Protein 1B48 (pdb70)

Structure (mmCIF, N/CA/C/O backbone):
data_1B48
#
_entry.id   1B48
#
_cell.length_a   114.450
_cell.length_b   96.140
_cell.length_c   50.840
_cell.angle_alpha   90.00
_cell.angle_beta   90.00
_cell.angle_gamma   90.00
#
_symmetry.space_group_name_H-M   'P 21 21 2'
#
loop_
_entity.id
_entity.type
_entity.pdbx_description
1 polymer 'PROTEIN (GLUTATHIONE S-TRANSFERASE)'
2 non-polymer 4-S-GLUTATHIONYL-5-PENTYL-TETRAHYDRO-FURAN-2-OL
3 non-polymer GLUTATHIONE
4 water water
#
loop_
_atom_site.group_PDB
_atom_site.id
_atom_site.type_symbol
_atom_site.label_atom_id
_atom_site.label_alt_id
_atom_site.label_comp_id
_atom_site.label_asym_id
_atom_site.label_entity_id
_atom_site.label_seq_id
_atom_site.pdbx_PDB_ins_code
_atom_site.Cartn_x
_atom_site.Cartn_y
_atom_site.Cartn_z
_atom_site.occupancy
_atom_site.B_iso_or_equiv
_atom_site.auth_seq_id
_atom_site.auth_comp_id
_atom_site.auth_asym_id
_atom_site.auth_atom_id
_atom_site.pdbx_PDB_model_num
ATOM 1 N N . ALA A 1 1 ? 19.265 -2.231 20.949 1.00 62.96 2 ALA A N 1
ATOM 2 C CA . ALA A 1 1 ? 19.813 -1.463 19.788 1.00 63.50 2 ALA A CA 1
ATOM 3 C C . ALA A 1 1 ? 20.323 -0.085 20.219 1.00 62.62 2 ALA A C 1
ATOM 4 O O . ALA A 1 1 ? 20.465 0.184 21.415 1.00 62.27 2 ALA A O 1
ATOM 6 N N . ALA A 1 2 ? 20.593 0.774 19.234 1.00 62.10 3 ALA A N 1
ATOM 7 C CA . ALA A 1 2 ? 21.093 2.136 19.455 1.00 60.69 3 ALA A CA 1
ATOM 8 C C . ALA A 1 2 ? 20.422 2.842 20.637 1.00 58.27 3 ALA A C 1
ATOM 9 O O . ALA A 1 2 ? 19.396 3.505 20.485 1.00 59.08 3 ALA A O 1
ATOM 11 N N . LYS A 1 3 ? 21.037 2.724 21.809 1.00 56.16 4 LYS A N 1
ATOM 12 C CA . LYS A 1 3 ? 20.506 3.313 23.034 1.00 55.70 4 LYS A CA 1
ATOM 13 C C . LYS A 1 3 ? 21.463 4.346 23.671 1.00 53.95 4 LYS A C 1
ATOM 14 O O . LYS A 1 3 ? 22.094 4.059 24.693 1.00 59.06 4 LYS A O 1
ATOM 20 N N . PRO A 1 4 ? 21.634 5.532 23.046 1.00 47.12 5 PRO A N 1
ATOM 21 C CA . PRO A 1 4 ? 22.528 6.543 23.620 1.00 42.54 5 PRO A CA 1
ATOM 22 C C . PRO A 1 4 ? 22.083 7.015 25.009 1.00 41.83 5 PRO A C 1
ATOM 23 O O . PRO A 1 4 ? 21.532 8.100 25.158 1.00 43.63 5 PRO A O 1
ATOM 27 N N . LYS A 1 5 ? 22.357 6.202 26.024 1.00 42.15 6 LYS A N 1
ATOM 28 C CA . LYS A 1 5 ? 21.986 6.502 27.405 1.00 44.53 6 LYS A CA 1
ATOM 29 C C . LYS A 1 5 ? 23.056 7.387 28.046 1.00 49.15 6 LYS A C 1
ATOM 30 O O . LYS A 1 5 ? 23.894 6.923 28.823 1.00 52.63 6 LYS A O 1
ATOM 36 N N . LEU A 1 6 ? 23.043 8.661 27.676 1.00 47.78 7 LEU A N 1
ATOM 37 C CA . LEU A 1 6 ? 23.997 9.628 28.193 1.00 43.47 7 LEU A CA 1
ATOM 38 C C . LEU A 1 6 ? 23.666 10.087 29.609 1.00 43.78 7 LEU A C 1
ATOM 39 O O . LEU A 1 6 ? 22.611 10.656 29.849 1.00 42.19 7 LEU A O 1
ATOM 44 N N . TYR A 1 7 ? 24.581 9.843 30.541 1.00 46.42 8 TYR A N 1
ATOM 45 C CA . TYR A 1 7 ? 24.380 10.214 31.944 1.00 50.10 8 TYR A CA 1
ATOM 46 C C . TYR A 1 7 ? 24.841 11.646 32.231 1.00 52.56 8 TYR A C 1
ATOM 47 O O . TYR A 1 7 ? 25.939 12.034 31.834 1.00 53.34 8 TYR A O 1
ATOM 56 N N . TYR A 1 8 ? 24.024 12.411 32.958 1.00 55.45 9 TYR A N 1
ATOM 57 C CA . TYR A 1 8 ? 24.359 13.798 33.325 1.00 57.26 9 TYR A CA 1
ATOM 58 C C . TYR A 1 8 ? 23.328 14.331 34.323 1.00 57.68 9 TYR A C 1
ATOM 59 O O . TYR A 1 8 ? 22.578 13.555 34.905 1.00 58.31 9 TYR A O 1
ATOM 68 N N . PHE A 1 9 ? 23.313 15.645 34.539 1.00 58.87 10 PHE A N 1
ATOM 69 C CA . PHE A 1 9 ? 22.369 16.285 35.457 1.00 61.07 10 PHE A CA 1
ATOM 70 C C . PHE A 1 9 ? 21.010 16.575 34.809 1.00 61.90 10 PHE A C 1
ATOM 71 O O . PHE A 1 9 ? 20.878 16.599 33.575 1.00 62.00 10 PHE A O 1
ATOM 79 N N . ASN A 1 10 ? 20.019 16.865 35.651 1.00 60.69 11 ASN A N 1
ATOM 80 C CA . ASN A 1 10 ? 18.676 17.165 35.175 1.00 59.67 11 ASN A CA 1
ATOM 81 C C . ASN A 1 10 ? 18.602 18.525 34.469 1.00 60.24 11 ASN A C 1
ATOM 82 O O . ASN A 1 10 ? 17.545 18.900 33.955 1.00 61.01 11 ASN A O 1
ATOM 87 N N . GLY A 1 11 ? 19.722 19.252 34.446 1.00 59.81 12 GLY A N 1
ATOM 88 C CA . GLY A 1 11 ? 19.771 20.558 33.799 1.00 57.06 12 GLY A CA 1
ATOM 89 C C . GLY A 1 11 ? 20.466 20.563 32.445 1.00 55.57 12 GLY A C 1
ATOM 90 O O . GLY A 1 11 ? 20.819 19.503 31.916 1.00 54.14 12 GLY A O 1
ATOM 91 N N . ARG A 1 12 ? 20.664 21.758 31.886 1.00 55.36 13 ARG A N 1
ATOM 92 C CA . ARG A 1 12 ? 21.315 21.919 30.582 1.00 55.06 13 ARG A CA 1
ATOM 93 C C . ARG A 1 12 ? 22.794 21.533 30.623 1.00 55.97 13 ARG A C 1
ATOM 94 O O . ARG A 1 12 ? 23.211 20.537 30.010 1.00 55.82 13 ARG A O 1
ATOM 102 N N . GLY A 1 13 ? 23.580 22.364 31.309 1.00 54.61 14 GLY A N 1
ATOM 103 C CA . GLY A 1 13 ? 25.007 22.139 31.453 1.00 51.03 14 GLY A CA 1
ATOM 104 C C . GLY A 1 13 ? 25.825 21.927 30.190 1.00 49.49 14 GLY A C 1
ATOM 105 O O . GLY A 1 13 ? 25.677 22.642 29.193 1.00 45.70 14 GLY A O 1
ATOM 106 N N . ARG A 1 14 ? 26.683 20.910 30.251 1.00 47.22 15 ARG A N 1
ATOM 107 C CA . ARG A 1 14 ? 27.586 20.545 29.169 1.00 42.32 15 ARG A CA 1
ATOM 108 C C . ARG A 1 14 ? 26.976 19.628 28.127 1.00 38.34 15 ARG A C 1
ATOM 109 O O . ARG A 1 14 ? 27.367 19.663 26.956 1.00 34.85 15 ARG A O 1
ATOM 117 N N . MET A 1 15 ? 26.005 18.825 28.556 1.00 36.04 16 MET A N 1
ATOM 118 C CA . MET A 1 15 ? 25.332 17.874 27.675 1.00 31.46 16 MET A CA 1
ATOM 119 C C . MET A 1 15 ? 24.408 18.521 26.660 1.00 29.61 16 MET A C 1
ATOM 120 O O . MET A 1 15 ? 24.229 18.010 25.552 1.00 21.38 16 MET A O 1
ATOM 125 N N . GLU A 1 16 ? 23.796 19.625 27.077 1.00 26.84 17 GLU A N 1
ATOM 126 C CA . GLU A 1 16 ? 22.857 20.360 26.253 1.00 25.85 17 GLU A CA 1
ATOM 127 C C . GLU A 1 16 ? 23.250 20.488 24.783 1.00 25.29 17 GLU A C 1
ATOM 128 O O . GLU A 1 16 ? 22.393 20.383 23.903 1.00 27.05 17 GLU A O 1
ATOM 134 N N . SER A 1 17 ? 24.538 20.670 24.510 1.00 21.17 18 SER A N 1
ATOM 135 C CA . SER A 1 17 ? 24.986 20.826 23.130 1.00 20.01 18 SER A CA 1
ATOM 136 C C . SER A 1 17 ? 25.005 19.492 22.432 1.00 19.36 18 SER A C 1
ATOM 137 O O . SER A 1 17 ? 24.851 19.405 21.210 1.00 11.70 18 SER A O 1
ATOM 140 N N . ILE A 1 18 ? 25.235 18.461 23.233 1.00 22.95 19 ILE A N 1
ATOM 141 C CA . ILE A 1 18 ? 25.260 17.082 22.772 1.00 30.72 19 ILE A CA 1
ATOM 142 C C . ILE A 1 18 ? 23.837 16.693 22.353 1.00 31.97 19 ILE A C 1
ATOM 143 O O . ILE A 1 18 ? 23.611 16.199 21.231 1.00 28.96 19 ILE A O 1
ATOM 148 N N . ARG A 1 19 ? 22.882 16.961 23.246 1.00 26.62 20 ARG A N 1
ATOM 149 C CA . ARG A 1 19 ? 21.482 16.669 22.983 1.00 19.23 20 ARG A CA 1
ATOM 150 C C . ARG A 1 19 ? 21.057 17.289 21.666 1.00 18.29 20 ARG A C 1
ATOM 151 O O . ARG A 1 19 ? 20.522 16.607 20.794 1.00 17.09 20 ARG A O 1
ATOM 159 N N . TRP A 1 20 ? 21.373 18.562 21.485 1.00 16.24 21 TRP A N 1
ATOM 160 C CA . TRP A 1 20 ? 21.033 19.238 20.245 1.00 23.88 21 TRP A CA 1
ATOM 161 C C . TRP A 1 20 ? 21.603 18.520 19.029 1.00 26.94 21 TRP A C 1
ATOM 162 O O . TRP A 1 20 ? 20.955 18.422 17.989 1.00 25.29 21 TRP A O 1
ATOM 173 N N . LEU A 1 21 ? 22.816 17.997 19.176 1.00 33.13 22 LEU A N 1
ATOM 174 C CA . LEU A 1 21 ? 23.477 17.318 18.073 1.00 35.27 22 LEU A CA 1
ATOM 175 C C . LEU A 1 21 ? 22.755 16.046 17.686 1.00 36.97 22 LEU A C 1
ATOM 176 O O . LEU A 1 21 ? 22.523 15.793 16.501 1.00 37.70 22 LEU A O 1
ATOM 181 N N . LEU A 1 22 ? 22.395 15.255 18.691 1.00 39.04 23 LEU A N 1
ATOM 182 C CA . LEU A 1 22 ? 21.674 14.007 18.461 1.00 42.70 23 LEU A CA 1
ATOM 183 C C . LEU A 1 22 ? 20.291 14.328 17.883 1.00 47.01 23 LEU A C 1
ATOM 184 O O . LEU A 1 22 ? 19.803 13.641 16.975 1.00 48.87 23 LEU A O 1
ATOM 189 N N . ALA A 1 23 ? 19.697 15.408 18.386 1.00 46.62 24 ALA A N 1
ATOM 190 C CA . ALA A 1 23 ? 18.388 15.849 17.942 1.00 47.68 24 ALA A CA 1
ATOM 191 C C . ALA A 1 23 ? 18.376 16.023 16.435 1.00 47.93 24 ALA A C 1
ATOM 192 O O . ALA A 1 23 ? 17.887 15.159 15.716 1.00 49.43 24 ALA A O 1
ATOM 194 N N . ALA A 1 24 ? 18.966 17.112 15.961 1.00 46.99 25 ALA A N 1
ATOM 195 C CA . ALA A 1 24 ? 19.018 17.405 14.534 1.00 50.29 25 ALA A CA 1
ATOM 196 C C . ALA A 1 24 ? 19.379 16.194 13.689 1.00 52.26 25 ALA A C 1
ATOM 197 O O . ALA A 1 24 ? 18.798 15.972 12.626 1.00 53.45 25 ALA A O 1
ATOM 199 N N . ALA A 1 25 ? 20.328 15.404 14.182 1.00 54.03 26 ALA A N 1
ATOM 200 C CA . ALA A 1 25 ? 20.792 14.209 13.480 1.00 55.39 26 ALA A CA 1
ATOM 201 C C . ALA A 1 25 ? 19.646 13.268 13.133 1.00 53.45 26 ALA A C 1
ATOM 202 O O . ALA A 1 25 ? 19.664 12.604 12.091 1.00 49.83 26 ALA A O 1
ATOM 204 N N . GLY A 1 26 ? 18.647 13.245 14.012 1.00 51.70 27 GLY A N 1
ATOM 205 C CA . GLY A 1 26 ? 17.491 12.393 13.825 1.00 48.34 27 GLY A CA 1
ATOM 206 C C . GLY A 1 26 ? 17.684 11.129 14.631 1.00 45.37 27 GLY A C 1
ATOM 207 O O . GLY A 1 26 ? 17.251 10.052 14.218 1.00 45.56 27 GLY A O 1
ATOM 208 N N . VAL A 1 27 ? 18.341 11.263 15.781 1.00 41.93 28 VAL A N 1
ATOM 209 C CA . VAL A 1 27 ? 18.612 10.122 16.648 1.00 41.52 28 VAL A CA 1
ATOM 210 C C . VAL A 1 27 ? 17.976 10.251 18.023 1.00 41.48 28 VAL A C 1
ATOM 211 O O . VAL A 1 27 ? 18.314 11.155 18.795 1.00 40.76 28 VAL A O 1
ATOM 215 N N . GLU A 1 28 ? 17.065 9.327 18.318 1.00 40.51 29 GLU A N 1
ATOM 216 C CA . GLU A 1 28 ? 16.371 9.300 19.604 1.00 42.83 29 GLU A CA 1
ATOM 217 C C . GLU A 1 28 ? 17.350 8.743 20.630 1.00 34.96 29 GLU A C 1
ATOM 218 O O . GLU A 1 28 ? 18.291 8.048 20.267 1.00 33.87 29 GLU A O 1
ATOM 224 N N . PHE A 1 29 ? 17.118 9.029 21.905 1.00 30.24 30 PHE A N 1
ATOM 225 C CA . PHE A 1 29 ? 18.021 8.575 22.952 1.00 29.97 30 PHE A CA 1
ATOM 226 C C . PHE A 1 29 ? 17.410 8.653 24.341 1.00 34.24 30 PHE A C 1
ATOM 227 O O . PHE A 1 29 ? 16.519 9.463 24.586 1.00 37.90 30 PHE A O 1
ATOM 235 N N . GLU A 1 30 ? 17.912 7.823 25.253 1.00 37.66 31 GLU A N 1
ATOM 236 C CA . GLU A 1 30 ? 17.440 7.814 26.639 1.00 39.63 31 GLU A CA 1
ATOM 237 C C . GLU A 1 30 ? 18.420 8.720 27.379 1.00 37.01 31 GLU A C 1
ATOM 238 O O . GLU A 1 30 ? 19.162 9.459 26.729 1.00 37.16 31 GLU A O 1
ATOM 244 N N . GLU A 1 31 ? 18.431 8.677 28.713 1.00 33.14 32 GLU A N 1
ATOM 245 C CA . GLU A 1 31 ? 19.348 9.509 29.487 1.00 33.98 32 GLU A CA 1
ATOM 246 C C . GLU A 1 31 ? 19.177 9.416 30.996 1.00 36.53 32 GLU A C 1
ATOM 247 O O . GLU A 1 31 ? 18.501 10.244 31.590 1.00 41.27 32 GLU A O 1
ATOM 253 N N . GLU A 1 32 ? 19.828 8.453 31.637 1.00 38.57 33 GLU A N 1
ATOM 254 C CA . GLU A 1 32 ? 19.701 8.334 33.088 1.00 43.06 33 GLU A CA 1
ATOM 255 C C . GLU A 1 32 ? 20.316 9.535 33.796 1.00 44.58 33 GLU A C 1
ATOM 256 O O . GLU A 1 32 ? 21.469 9.872 33.556 1.00 44.16 33 GLU A O 1
ATOM 262 N N . PHE A 1 33 ? 19.561 10.139 34.709 1.00 49.52 34 PHE A N 1
ATOM 263 C CA . PHE A 1 33 ? 20.016 11.333 35.420 1.00 52.07 34 PHE A CA 1
ATOM 264 C C . PHE A 1 33 ? 20.916 11.189 36.633 1.00 53.99 34 PHE A C 1
ATOM 265 O O . PHE A 1 33 ? 21.010 10.126 37.247 1.00 53.36 34 PHE A O 1
ATOM 273 N N . LEU A 1 34 ? 21.545 12.316 36.966 1.00 54.96 35 LEU A N 1
ATOM 274 C CA . LEU A 1 34 ? 22.476 12.457 38.078 1.00 58.49 35 LEU A CA 1
ATOM 275 C C . LEU A 1 34 ? 21.812 13.111 39.279 1.00 60.12 35 LEU A C 1
ATOM 276 O O . LEU A 1 34 ? 21.654 14.334 39.320 1.00 61.89 35 LEU A O 1
ATOM 281 N N . GLU A 1 35 ? 21.433 12.302 40.261 1.00 62.15 36 GLU A N 1
ATOM 282 C CA . GLU A 1 35 ? 20.790 12.833 41.460 1.00 65.09 36 GLU A CA 1
ATOM 283 C C . GLU A 1 35 ? 21.729 12.876 42.667 1.00 65.29 36 GLU A C 1
ATOM 284 O O . GLU A 1 35 ? 22.242 13.947 43.017 1.00 65.89 36 GLU A O 1
ATOM 290 N N . THR A 1 36 ? 21.978 11.718 43.278 1.00 65.72 37 THR A N 1
ATOM 291 C CA . THR A 1 36 ? 22.845 11.631 44.454 1.00 67.00 37 THR A CA 1
ATOM 292 C C . THR A 1 36 ? 24.333 11.485 44.117 1.00 68.94 37 THR A C 1
ATOM 293 O O . THR A 1 36 ? 24.693 10.946 43.062 1.00 70.57 37 THR A O 1
ATOM 297 N N . ARG A 1 37 ? 25.193 11.970 45.016 1.00 68.61 38 ARG A N 1
ATOM 298 C CA . ARG A 1 37 ? 26.633 11.860 44.812 1.00 67.31 38 ARG A CA 1
ATOM 299 C C . ARG A 1 37 ? 27.026 10.393 44.875 1.00 66.44 38 ARG A C 1
ATOM 300 O O . ARG A 1 37 ? 28.048 9.994 44.324 1.00 68.03 38 ARG A O 1
ATOM 308 N N . GLU A 1 38 ? 26.197 9.598 45.547 1.00 64.96 39 GLU A N 1
ATOM 309 C CA . GLU A 1 38 ? 26.423 8.167 45.676 1.00 64.23 39 GLU A CA 1
ATOM 310 C C . GLU A 1 38 ? 26.405 7.529 44.296 1.00 62.59 39 GLU A C 1
ATOM 311 O O . GLU A 1 38 ? 26.945 6.444 44.093 1.00 64.17 39 GLU A O 1
ATOM 317 N N . GLN A 1 39 ? 25.770 8.209 43.349 1.00 62.10 40 GLN A N 1
ATOM 318 C CA . GLN A 1 39 ? 25.724 7.729 41.974 1.00 64.34 40 GLN A CA 1
ATOM 319 C C . GLN A 1 39 ? 27.081 8.037 41.367 1.00 64.37 40 GLN A C 1
ATOM 320 O O . GLN A 1 39 ? 27.739 7.157 40.816 1.00 63.13 40 GLN A O 1
ATOM 326 N N . TYR A 1 40 ? 27.476 9.304 41.472 1.00 65.82 41 TYR A N 1
ATOM 327 C CA . TYR A 1 40 ? 28.750 9.782 40.951 1.00 67.82 41 TYR A CA 1
ATOM 328 C C . TYR A 1 40 ? 29.884 8.873 41.414 1.00 67.20 41 TYR A C 1
ATOM 329 O O . TYR A 1 40 ? 30.602 8.298 40.595 1.00 67.76 41 TYR A O 1
ATOM 338 N N . GLU A 1 41 ? 30.010 8.719 42.728 1.00 65.55 42 GLU A N 1
ATOM 339 C CA . GLU A 1 41 ? 31.042 7.882 43.313 1.00 63.54 42 GLU A CA 1
ATOM 340 C C . GLU A 1 41 ? 30.985 6.462 42.774 1.00 62.65 42 GLU A C 1
ATOM 341 O O . GLU A 1 41 ? 31.913 6.023 42.106 1.00 62.86 42 GLU A O 1
ATOM 347 N N . LYS A 1 42 ? 29.856 5.790 42.980 1.00 63.63 43 LYS A N 1
ATOM 348 C CA . LYS A 1 42 ? 29.670 4.405 42.528 1.00 65.94 43 LYS A CA 1
ATOM 349 C C . LYS A 1 42 ? 29.902 4.169 41.017 1.00 66.71 43 LYS A C 1
ATOM 350 O O . LYS A 1 42 ? 30.384 3.104 40.614 1.00 66.90 43 LYS A O 1
ATOM 356 N N . MET A 1 43 ? 29.568 5.162 40.195 1.00 66.88 44 MET A N 1
ATOM 357 C CA . MET A 1 43 ? 29.726 5.073 38.740 1.00 66.03 44 MET A CA 1
ATOM 358 C C . MET A 1 43 ? 31.182 5.289 38.355 1.00 65.99 44 MET A C 1
ATOM 359 O O . MET A 1 43 ? 31.733 4.579 37.505 1.00 63.03 44 MET A O 1
ATOM 364 N N . GLN A 1 44 ? 31.780 6.307 38.968 1.00 66.67 45 GLN A N 1
ATOM 365 C CA . GLN A 1 44 ? 33.182 6.649 38.762 1.00 68.36 45 GLN A CA 1
ATOM 366 C C . GLN A 1 44 ? 34.029 5.472 39.278 1.00 71.06 45 GLN A C 1
ATOM 367 O O . GLN A 1 44 ? 35.155 5.242 38.804 1.00 74.17 45 GLN A O 1
ATOM 373 N N . LYS A 1 45 ? 33.464 4.722 40.231 1.00 68.21 46 LYS A N 1
ATOM 374 C CA . LYS A 1 45 ? 34.124 3.556 40.816 1.00 63.60 46 LYS A CA 1
ATOM 375 C C . LYS A 1 45 ? 34.156 2.392 39.831 1.00 63.25 46 LYS A C 1
ATOM 376 O O . LYS A 1 45 ? 35.020 1.519 39.927 1.00 65.04 46 LYS A O 1
ATOM 382 N N . ASP A 1 46 ? 33.198 2.357 38.909 1.00 62.02 47 ASP A N 1
ATOM 383 C CA . ASP A 1 46 ? 33.154 1.285 37.919 1.00 62.33 47 ASP A CA 1
ATOM 384 C C . ASP A 1 46 ? 34.047 1.610 36.734 1.00 60.20 47 ASP A C 1
ATOM 385 O O . ASP A 1 46 ? 34.103 0.850 35.764 1.00 60.86 47 ASP A O 1
ATOM 390 N N . GLY A 1 47 ? 34.729 2.748 36.810 1.00 59.11 48 GLY A N 1
ATOM 391 C CA . GLY A 1 47 ? 35.607 3.154 35.730 1.00 59.63 48 GLY A CA 1
ATOM 392 C C . GLY A 1 47 ? 34.848 3.465 34.453 1.00 59.99 48 GLY A C 1
ATOM 393 O O . GLY A 1 47 ? 35.271 3.086 33.356 1.00 58.32 48 GLY A O 1
ATOM 394 N N . HIS A 1 48 ? 33.682 4.089 34.602 1.00 61.22 49 HIS A N 1
ATOM 395 C CA . HIS A 1 48 ? 32.878 4.479 33.449 1.00 59.89 49 HIS A CA 1
ATOM 396 C C . HIS A 1 48 ? 33.499 5.779 32.942 1.00 58.17 49 HIS A C 1
ATOM 397 O O . HIS A 1 48 ? 33.644 5.990 31.733 1.00 59.73 49 HIS A O 1
ATOM 404 N N . LEU A 1 49 ? 33.937 6.600 33.898 1.00 53.96 50 LEU A N 1
ATOM 405 C CA . LEU A 1 49 ? 34.549 7.902 33.642 1.00 50.08 50 LEU A CA 1
ATOM 406 C C . LEU A 1 49 ? 36.083 7.842 33.576 1.00 49.29 50 LEU A C 1
ATOM 407 O O . LEU A 1 49 ? 36.732 7.444 34.546 1.00 50.64 50 LEU A O 1
ATOM 412 N N . LEU A 1 50 ? 36.651 8.277 32.451 1.00 46.76 51 LEU A N 1
ATOM 413 C CA . LEU A 1 50 ? 38.104 8.293 32.261 1.00 45.48 51 LEU A CA 1
ATOM 414 C C . LEU A 1 50 ? 38.824 9.049 33.369 1.00 44.59 51 LEU A C 1
ATOM 415 O O . LEU A 1 50 ? 39.390 8.448 34.278 1.00 44.27 51 LEU A O 1
ATOM 420 N N . PHE A 1 51 ? 38.780 10.373 33.295 1.00 45.27 52 PHE A N 1
ATOM 421 C CA . PHE A 1 51 ? 39.433 11.220 34.284 1.00 45.94 52 PHE A CA 1
ATOM 422 C C . PHE A 1 51 ? 38.455 11.581 35.396 1.00 47.55 52 PHE A C 1
ATOM 423 O O . PHE A 1 51 ? 38.673 12.529 36.152 1.00 46.43 52 PHE A O 1
ATOM 431 N N . GLY A 1 52 ? 37.378 10.805 35.488 1.00 49.46 53 GLY A N 1
ATOM 432 C CA . GLY A 1 52 ? 36.369 11.017 36.511 1.00 50.97 53 GLY A CA 1
ATOM 433 C C . GLY A 1 52 ? 35.560 12.289 36.361 1.00 50.98 53 GLY A C 1
ATOM 434 O O . GLY A 1 52 ? 35.295 12.970 37.356 1.00 51.10 53 GLY A O 1
ATOM 435 N N . GLN A 1 53 ? 35.136 12.598 35.137 1.00 49.31 54 GLN A N 1
ATOM 436 C CA . GLN A 1 53 ? 34.366 13.816 34.906 1.00 49.94 54 GLN A CA 1
ATOM 437 C C . GLN A 1 53 ? 33.308 13.749 33.795 1.00 49.58 54 GLN A C 1
ATOM 438 O O . GLN A 1 53 ? 33.626 13.477 32.630 1.00 48.24 54 GLN A O 1
ATOM 444 N N . VAL A 1 54 ? 32.049 13.985 34.182 1.00 48.36 55 VAL A N 1
ATOM 445 C CA . VAL A 1 54 ? 30.910 13.992 33.250 1.00 41.99 55 VAL A CA 1
ATOM 446 C C . VAL A 1 54 ? 30.975 15.263 32.421 1.00 41.33 55 VAL A C 1
ATOM 447 O O . VAL A 1 54 ? 31.527 16.269 32.871 1.00 41.35 55 VAL A O 1
ATOM 451 N N . PRO A 1 55 ? 30.321 15.282 31.251 1.00 40.20 56 PRO A N 1
ATOM 452 C CA . PRO A 1 55 ? 29.490 14.321 30.517 1.00 39.51 56 PRO A CA 1
ATOM 453 C C . PRO A 1 55 ? 29.955 12.892 30.284 1.00 39.73 56 PRO A C 1
ATOM 454 O O . PRO A 1 55 ? 31.060 12.649 29.815 1.00 44.02 56 PRO A O 1
ATOM 458 N N . LEU A 1 56 ? 29.049 11.958 30.547 1.00 39.49 57 LEU A N 1
ATOM 459 C CA . LEU A 1 56 ? 29.270 10.540 30.300 1.00 34.60 57 LEU A CA 1
ATOM 460 C C . LEU A 1 56 ? 28.215 10.202 29.244 1.00 31.96 57 LEU A C 1
ATOM 461 O O . LEU A 1 56 ? 27.058 10.605 29.363 1.00 32.26 57 LEU A O 1
ATOM 466 N N . VAL A 1 57 ? 28.618 9.516 28.184 1.00 29.74 58 VAL A N 1
ATOM 467 C CA . VAL A 1 57 ? 27.695 9.190 27.106 1.00 29.57 58 VAL A CA 1
ATOM 468 C C . VAL A 1 57 ? 27.988 7.849 26.429 1.00 34.27 58 VAL A C 1
ATOM 469 O O . VAL A 1 57 ? 28.681 7.798 25.405 1.00 38.19 58 VAL A O 1
ATOM 473 N N . GLU A 1 58 ? 27.435 6.768 26.971 1.00 35.55 59 GLU A N 1
ATOM 474 C CA . GLU A 1 58 ? 27.653 5.454 26.377 1.00 35.21 59 GLU A CA 1
ATOM 475 C C . GLU A 1 58 ? 26.939 5.313 25.035 1.00 34.58 59 GLU A C 1
ATOM 476 O O . GLU A 1 58 ? 25.737 5.518 24.931 1.00 37.21 59 GLU A O 1
ATOM 482 N N . ILE A 1 59 ? 27.699 4.960 24.008 1.00 36.09 60 ILE A N 1
ATOM 483 C CA . ILE A 1 59 ? 27.173 4.819 22.657 1.00 37.25 60 ILE A CA 1
ATOM 484 C C . ILE A 1 59 ? 28.085 3.899 21.826 1.00 39.65 60 ILE A C 1
ATOM 485 O O . ILE A 1 59 ? 29.296 3.848 22.057 1.00 38.42 60 ILE A O 1
ATOM 490 N N . ASP A 1 60 ? 27.500 3.180 20.866 1.00 39.14 61 ASP A N 1
ATOM 491 C CA . ASP A 1 60 ? 28.234 2.234 20.018 1.00 39.39 61 ASP A CA 1
ATOM 492 C C . ASP A 1 60 ? 29.054 1.227 20.820 1.00 41.51 61 ASP A C 1
ATOM 493 O O . ASP A 1 60 ? 30.169 0.863 20.429 1.00 40.64 61 ASP A O 1
ATOM 498 N N . GLY A 1 61 ? 28.493 0.794 21.951 1.00 43.23 62 GLY A N 1
ATOM 499 C CA . GLY A 1 61 ? 29.163 -0.162 22.815 1.00 42.35 62 GLY A CA 1
ATOM 500 C C . GLY A 1 61 ? 30.256 0.472 23.648 1.00 43.12 62 GLY A C 1
ATOM 501 O O . GLY A 1 61 ? 30.755 -0.143 24.594 1.00 42.55 62 GLY A O 1
ATOM 502 N N . MET A 1 62 ? 30.599 1.718 23.308 1.00 43.88 63 MET A N 1
ATOM 503 C CA . MET A 1 62 ? 31.646 2.492 23.986 1.00 42.20 63 MET A CA 1
ATOM 504 C C . MET A 1 62 ? 31.133 3.324 25.153 1.00 37.54 63 MET A C 1
ATOM 505 O O . MET A 1 62 ? 29.955 3.286 25.483 1.00 42.39 63 MET A O 1
ATOM 510 N N . MET A 1 63 ? 32.034 4.053 25.794 1.00 32.81 64 MET A N 1
ATOM 511 C CA . MET A 1 63 ? 31.661 4.906 26.910 1.00 35.37 64 MET A CA 1
ATOM 512 C C . MET A 1 63 ? 32.537 6.170 26.900 1.00 36.87 64 MET A C 1
ATOM 513 O O . MET A 1 63 ? 33.550 6.250 27.607 1.00 39.43 64 MET A O 1
ATOM 518 N N . LEU A 1 64 ? 32.127 7.152 26.095 1.00 30.69 65 LEU A N 1
ATOM 519 C CA . LEU A 1 64 ? 32.856 8.408 25.934 1.00 28.20 65 LEU A CA 1
ATOM 520 C C . LEU A 1 64 ? 32.735 9.338 27.139 1.00 33.25 65 LEU A C 1
ATOM 521 O O . LEU A 1 64 ? 31.805 9.194 27.927 1.00 36.06 65 LEU A O 1
ATOM 526 N N . THR A 1 65 ? 33.683 10.264 27.308 1.00 32.44 66 THR A N 1
ATOM 527 C CA . THR A 1 65 ? 33.637 11.159 28.462 1.00 32.94 66 THR A CA 1
ATOM 528 C C . THR A 1 65 ? 34.209 12.580 28.301 1.00 32.50 66 THR A C 1
ATOM 529 O O . THR A 1 65 ? 34.215 13.359 29.265 1.00 34.32 66 THR A O 1
ATOM 533 N N . GLN A 1 66 ? 34.664 12.945 27.106 1.00 26.69 67 GLN A N 1
ATOM 534 C CA . GLN A 1 66 ? 35.182 14.302 26.934 1.00 22.30 67 GLN A CA 1
ATOM 535 C C . GLN A 1 66 ? 34.451 15.139 25.882 1.00 23.23 67 GLN A C 1
ATOM 536 O O . GLN A 1 66 ? 34.702 15.015 24.683 1.00 21.57 67 GLN A O 1
ATOM 542 N N . THR A 1 67 ? 33.526 15.967 26.362 1.00 23.64 68 THR A N 1
ATOM 543 C CA . THR A 1 67 ? 32.713 16.893 25.560 1.00 23.82 68 THR A CA 1
ATOM 544 C C . THR A 1 67 ? 33.138 17.193 24.131 1.00 24.78 68 THR A C 1
ATOM 545 O O . THR A 1 67 ? 32.666 16.548 23.201 1.00 21.81 68 THR A O 1
ATOM 549 N N . ARG A 1 68 ? 34.006 18.191 23.961 1.00 28.71 69 ARG A N 1
ATOM 550 C CA . ARG A 1 68 ? 34.500 18.597 22.643 1.00 31.31 69 ARG A CA 1
ATOM 551 C C . ARG A 1 68 ? 34.713 17.363 21.760 1.00 31.61 69 ARG A C 1
ATOM 552 O O . ARG A 1 68 ? 34.332 17.335 20.592 1.00 32.10 69 ARG A O 1
ATOM 560 N N . ALA A 1 69 ? 35.284 16.325 22.358 1.00 32.23 70 ALA A N 1
ATOM 561 C CA . ALA A 1 69 ? 35.533 15.079 21.654 1.00 35.17 70 ALA A CA 1
ATOM 562 C C . ALA A 1 69 ? 34.203 14.482 21.201 1.00 36.46 70 ALA A C 1
ATOM 563 O O . ALA A 1 69 ? 33.978 14.275 20.002 1.00 36.40 70 ALA A O 1
ATOM 565 N N . ILE A 1 70 ? 33.315 14.251 22.172 1.00 31.48 71 ILE A N 1
ATOM 566 C CA . ILE A 1 70 ? 31.997 13.677 21.920 1.00 23.08 71 ILE A CA 1
ATOM 567 C C . ILE A 1 70 ? 31.280 14.378 20.777 1.00 20.15 71 ILE A C 1
ATOM 568 O O . ILE A 1 70 ? 30.743 13.725 19.890 1.00 19.08 71 ILE A O 1
ATOM 573 N N . LEU A 1 71 ? 31.310 15.705 20.770 1.00 18.01 72 LEU A N 1
ATOM 574 C CA . LEU A 1 71 ? 30.661 16.440 19.697 1.00 22.06 72 LEU A CA 1
ATOM 575 C C . LEU A 1 71 ? 31.342 16.098 18.377 1.00 26.42 72 LEU A C 1
ATOM 576 O O . LEU A 1 71 ? 30.688 15.785 17.382 1.00 25.32 72 LEU A O 1
ATOM 581 N N . SER A 1 72 ? 32.671 16.118 18.400 1.00 32.92 73 SER A N 1
ATOM 582 C CA . SER A 1 72 ? 33.474 15.846 17.215 1.00 32.27 73 SER A CA 1
ATOM 583 C C . SER A 1 72 ? 33.183 14.473 16.629 1.00 30.68 73 SER A C 1
ATOM 584 O O . SER A 1 72 ? 33.038 14.331 15.410 1.00 28.32 73 SER A O 1
ATOM 587 N N . TYR A 1 73 ? 33.059 13.478 17.504 1.00 29.33 74 TYR A N 1
ATOM 588 C CA . TYR A 1 73 ? 32.778 12.112 17.080 1.00 32.94 74 TYR A CA 1
ATOM 589 C C . TYR A 1 73 ? 31.429 12.073 16.382 1.00 35.18 74 TYR A C 1
ATOM 590 O O . TYR A 1 73 ? 31.354 11.782 15.183 1.00 33.94 74 TYR A O 1
ATOM 599 N N . LEU A 1 74 ? 30.379 12.393 17.141 1.00 34.92 75 LEU A N 1
ATOM 600 C CA . LEU A 1 74 ? 29.012 12.409 16.635 1.00 30.62 75 LEU A CA 1
ATOM 601 C C . LEU A 1 74 ? 28.919 13.150 15.323 1.00 29.89 75 LEU A C 1
ATOM 602 O O . LEU A 1 74 ? 28.620 12.541 14.298 1.00 34.90 75 LEU A O 1
ATOM 607 N N . ALA A 1 75 ? 29.229 14.444 15.344 1.00 25.17 76 ALA A N 1
ATOM 608 C CA . ALA A 1 75 ? 29.164 15.270 14.142 1.00 29.02 76 ALA A CA 1
ATOM 609 C C . ALA A 1 75 ? 29.768 14.604 12.911 1.00 32.36 76 ALA A C 1
ATOM 610 O O . ALA A 1 75 ? 29.229 14.708 11.812 1.00 29.64 76 ALA A O 1
ATOM 612 N N . ALA A 1 76 ? 30.873 13.896 13.115 1.00 40.15 77 ALA A N 1
ATOM 613 C CA . ALA A 1 76 ? 31.561 13.200 12.033 1.00 43.22 77 ALA A CA 1
ATOM 614 C C . ALA A 1 76 ? 30.764 11.984 11.572 1.00 43.50 77 ALA A C 1
ATOM 615 O O . ALA A 1 76 ? 30.569 11.778 10.371 1.00 44.33 77 ALA A O 1
ATOM 617 N N . LYS A 1 77 ? 30.311 11.187 12.538 1.00 40.45 78 LYS A N 1
ATOM 618 C CA . LYS A 1 77 ? 29.529 9.989 12.265 1.00 37.66 78 LYS A CA 1
ATOM 619 C C . LYS A 1 77 ? 28.318 10.319 11.415 1.00 38.30 78 LYS A C 1
ATOM 620 O O . LYS A 1 77 ? 28.198 9.883 10.271 1.00 38.93 78 LYS A O 1
ATOM 626 N N . TYR A 1 78 ? 27.450 11.149 11.974 1.00 40.01 79 TYR A N 1
ATOM 627 C CA . TYR A 1 78 ? 26.225 11.542 11.313 1.00 43.32 79 TYR A CA 1
ATOM 628 C C . TYR A 1 78 ? 26.377 12.540 10.183 1.00 46.43 79 TYR A C 1
ATOM 629 O O . TYR A 1 78 ? 25.475 13.333 9.922 1.00 49.69 79 TYR A O 1
ATOM 638 N N . ASN A 1 79 ? 27.513 12.470 9.499 1.00 49.93 80 ASN A N 1
ATOM 639 C CA . ASN A 1 79 ? 27.807 13.339 8.371 1.00 53.71 80 ASN A CA 1
ATOM 640 C C . ASN A 1 79 ? 27.307 14.781 8.534 1.00 53.13 80 ASN A C 1
ATOM 641 O O . ASN A 1 79 ? 26.338 15.195 7.892 1.00 53.78 80 ASN A O 1
ATOM 646 N N . LEU A 1 80 ? 27.985 15.526 9.404 1.00 54.17 81 LEU A N 1
ATOM 647 C CA . LEU A 1 80 ? 27.658 16.921 9.705 1.00 56.89 81 LEU A CA 1
ATOM 648 C C . LEU A 1 80 ? 28.968 17.658 10.014 1.00 58.42 81 LEU A C 1
ATOM 649 O O . LEU A 1 80 ? 29.027 18.498 10.921 1.00 58.99 81 LEU A O 1
ATOM 654 N N . TYR A 1 81 ? 30.006 17.335 9.242 1.00 59.48 82 TYR A N 1
ATOM 655 C CA . TYR A 1 81 ? 31.347 17.902 9.409 1.00 56.58 82 TYR A CA 1
ATOM 656 C C . TYR A 1 81 ? 31.963 18.177 8.032 1.00 55.94 82 TYR A C 1
ATOM 657 O O . TYR A 1 81 ? 32.939 17.531 7.644 1.00 56.82 82 TYR A O 1
ATOM 666 N N . GLY A 1 82 ? 31.369 19.099 7.280 1.00 56.82 83 GLY A N 1
ATOM 667 C CA . GLY A 1 82 ? 31.886 19.443 5.962 1.00 59.05 83 GLY A CA 1
ATOM 668 C C . GLY A 1 82 ? 32.112 18.290 4.991 1.00 61.05 83 GLY A C 1
ATOM 669 O O . GLY A 1 82 ? 31.711 17.150 5.260 1.00 60.61 83 GLY A O 1
ATOM 670 N N . LYS A 1 83 ? 32.762 18.589 3.862 1.00 63.25 84 LYS A N 1
ATOM 671 C CA . LYS A 1 83 ? 33.052 17.582 2.834 1.00 64.87 84 LYS A CA 1
ATOM 672 C C . LYS A 1 83 ? 34.512 17.123 2.861 1.00 64.66 84 LYS A C 1
ATOM 673 O O . LYS A 1 83 ? 34.847 16.060 2.332 1.00 62.17 84 LYS A O 1
ATOM 679 N N . ASP A 1 84 ? 35.367 17.953 3.456 1.00 65.27 85 ASP A N 1
ATOM 680 C CA . ASP A 1 84 ? 36.795 17.677 3.593 1.00 64.53 85 ASP A CA 1
ATOM 681 C C . ASP A 1 84 ? 37.271 18.261 4.918 1.00 64.54 85 ASP A C 1
ATOM 682 O O . ASP A 1 84 ? 36.460 18.720 5.730 1.00 64.13 85 ASP A O 1
ATOM 687 N N . LEU A 1 85 ? 38.583 18.280 5.121 1.00 65.72 86 LEU A N 1
ATOM 688 C CA . LEU A 1 85 ? 39.141 18.807 6.363 1.00 68.03 86 LEU A CA 1
ATOM 689 C C . LEU A 1 85 ? 39.119 20.336 6.477 1.00 69.45 86 LEU A C 1
ATOM 690 O O . LEU A 1 85 ? 39.186 20.876 7.590 1.00 67.37 86 LEU A O 1
ATOM 695 N N . LYS A 1 86 ? 38.997 21.030 5.342 1.00 72.33 87 LYS A N 1
ATOM 696 C CA . LYS A 1 86 ? 38.949 22.497 5.360 1.00 73.73 87 LYS A CA 1
ATOM 697 C C . LYS A 1 86 ? 37.582 22.956 5.881 1.00 72.73 87 LYS A C 1
ATOM 698 O O . LYS A 1 86 ? 37.484 23.927 6.649 1.00 74.56 87 LYS A O 1
ATOM 704 N N . GLU A 1 87 ? 36.525 22.267 5.453 1.00 67.95 88 GLU A N 1
ATOM 705 C CA . GLU A 1 87 ? 35.197 22.611 5.924 1.00 62.19 88 GLU A CA 1
ATOM 706 C C . GLU A 1 87 ? 35.145 22.207 7.387 1.00 57.54 88 GLU A C 1
ATOM 707 O O . GLU A 1 87 ? 34.730 22.999 8.226 1.00 57.56 88 GLU A O 1
ATOM 713 N N . ARG A 1 88 ? 35.693 21.033 7.699 1.00 53.22 89 ARG A N 1
ATOM 714 C CA . ARG A 1 88 ? 35.717 20.534 9.070 1.00 49.77 89 ARG A CA 1
ATOM 715 C C . ARG A 1 88 ? 36.280 21.592 10.014 1.00 47.71 89 ARG A C 1
ATOM 716 O O . ARG A 1 88 ? 35.666 21.911 11.026 1.00 44.67 89 ARG A O 1
ATOM 724 N N . VAL A 1 89 ? 37.408 22.187 9.641 1.00 47.84 90 VAL A N 1
ATOM 725 C CA . VAL A 1 89 ? 38.047 23.197 10.482 1.00 46.12 90 VAL A CA 1
ATOM 726 C C . VAL A 1 89 ? 37.271 24.511 10.550 1.00 42.91 90 VAL A C 1
ATOM 727 O O . VAL A 1 89 ? 37.133 25.103 11.622 1.00 42.53 90 VAL A O 1
ATOM 731 N N . ARG A 1 90 ? 36.752 24.950 9.411 1.00 39.08 91 ARG A N 1
ATOM 732 C CA . ARG A 1 90 ? 35.977 26.183 9.341 1.00 40.59 91 ARG A CA 1
ATOM 733 C C . ARG A 1 90 ? 34.840 26.095 10.375 1.00 37.86 91 ARG A C 1
ATOM 734 O O . ARG A 1 90 ? 34.653 26.980 11.219 1.00 33.61 91 ARG A O 1
ATOM 742 N N . ILE A 1 91 ? 34.151 24.960 10.334 1.00 32.62 92 ILE A N 1
ATOM 743 C CA . ILE A 1 91 ? 33.059 24.625 11.231 1.00 26.46 92 ILE A CA 1
ATOM 744 C C . ILE A 1 91 ? 33.559 24.615 12.668 1.00 29.43 92 ILE A C 1
ATOM 745 O O . ILE A 1 91 ? 32.864 25.062 13.583 1.00 28.29 92 ILE A O 1
ATOM 750 N N . ASP A 1 92 ? 34.753 24.055 12.855 1.00 30.75 93 ASP A N 1
ATOM 751 C CA . ASP A 1 92 ? 35.362 23.935 14.174 1.00 30.76 93 ASP A CA 1
ATOM 752 C C . ASP A 1 92 ? 35.635 25.270 14.829 1.00 31.59 93 ASP A C 1
ATOM 753 O O . ASP A 1 92 ? 35.542 25.402 16.055 1.00 24.47 93 ASP A O 1
ATOM 758 N N . MET A 1 93 ? 35.979 26.259 14.011 1.00 34.96 94 MET A N 1
ATOM 759 C CA . MET A 1 93 ? 36.246 27.583 14.539 1.00 42.24 94 MET A CA 1
ATOM 760 C C . MET A 1 93 ? 34.928 28.165 15.018 1.00 42.35 94 MET A C 1
ATOM 761 O O . MET A 1 93 ? 34.808 28.566 16.181 1.00 41.06 94 MET A O 1
ATOM 766 N N . TYR A 1 94 ? 33.921 28.115 14.146 1.00 41.65 95 TYR A N 1
ATOM 767 C CA . TYR A 1 94 ? 32.585 28.635 14.458 1.00 42.07 95 TYR A CA 1
ATOM 768 C C . TYR A 1 94 ? 32.026 27.999 15.727 1.00 38.78 95 TYR A C 1
ATOM 769 O O . TYR A 1 94 ? 31.591 28.691 16.657 1.00 37.01 95 TYR A O 1
ATOM 778 N N . ALA A 1 95 ? 32.089 26.675 15.765 1.00 31.98 96 ALA A N 1
ATOM 779 C CA . ALA A 1 95 ? 31.603 25.912 16.897 1.00 31.42 96 ALA A CA 1
ATOM 780 C C . ALA A 1 95 ? 32.321 26.296 18.186 1.00 33.90 96 ALA A C 1
ATOM 781 O O . ALA A 1 95 ? 31.783 26.112 19.284 1.00 30.63 96 ALA A O 1
ATOM 783 N N . ASP A 1 96 ? 33.530 26.842 18.045 1.00 36.90 97 ASP A N 1
ATOM 784 C CA . ASP A 1 96 ? 34.332 27.233 19.200 1.00 34.30 97 ASP A CA 1
ATOM 785 C C . ASP A 1 96 ? 33.866 28.521 19.830 1.00 31.88 97 ASP A C 1
ATOM 786 O O . ASP A 1 96 ? 33.836 28.633 21.054 1.00 27.60 97 ASP A O 1
ATOM 791 N N . GLY A 1 97 ? 33.522 29.498 18.994 1.00 32.98 98 GLY A N 1
ATOM 792 C CA . GLY A 1 97 ? 33.051 30.772 19.510 1.00 36.10 98 GLY A CA 1
ATOM 793 C C . GLY A 1 97 ? 31.704 30.617 20.177 1.00 39.04 98 GLY A C 1
ATOM 794 O O . GLY A 1 97 ? 31.463 31.155 21.267 1.00 35.16 98 GLY A O 1
ATOM 795 N N . THR A 1 98 ? 30.838 29.850 19.514 1.00 39.18 99 THR A N 1
ATOM 796 C CA . THR A 1 98 ? 29.499 29.559 20.007 1.00 35.86 99 THR A CA 1
ATOM 797 C C . THR A 1 98 ? 29.624 28.854 21.352 1.00 34.39 99 THR A C 1
ATOM 798 O O . THR A 1 98 ? 28.919 29.192 22.307 1.00 33.55 99 THR A O 1
ATOM 802 N N . GLN A 1 99 ? 30.549 27.901 21.435 1.00 31.29 100 GLN A N 1
ATOM 803 C CA . GLN A 1 99 ? 30.769 27.177 22.681 1.00 32.21 100 GLN A CA 1
ATOM 804 C C . GLN A 1 99 ? 31.356 28.085 23.749 1.00 32.85 100 GLN A C 1
ATOM 805 O O . GLN A 1 99 ? 31.158 27.874 24.950 1.00 22.34 100 GLN A O 1
ATOM 811 N N . ASP A 1 100 ? 32.076 29.106 23.294 1.00 38.90 101 ASP A N 1
ATOM 812 C CA . ASP A 1 100 ? 32.685 30.060 24.204 1.00 43.48 101 ASP A CA 1
ATOM 813 C C . ASP A 1 100 ? 31.566 30.869 24.815 1.00 40.63 101 ASP A C 1
ATOM 814 O O . ASP A 1 100 ? 31.426 30.938 26.037 1.00 41.13 101 ASP A O 1
ATOM 819 N N . LEU A 1 101 ? 30.716 31.402 23.944 1.00 39.49 102 LEU A N 1
ATOM 820 C CA . LEU A 1 101 ? 29.584 32.216 24.360 1.00 35.81 102 LEU A CA 1
ATOM 821 C C . LEU A 1 101 ? 28.689 31.450 25.322 1.00 33.67 102 LEU A C 1
ATOM 822 O O . LEU A 1 101 ? 28.497 31.857 26.476 1.00 34.47 102 LEU A O 1
ATOM 827 N N . MET A 1 102 ? 28.228 30.291 24.870 1.00 31.10 103 MET A N 1
ATOM 828 C CA . MET A 1 102 ? 27.358 29.451 25.669 1.00 33.54 103 MET A CA 1
ATOM 829 C C . MET A 1 102 ? 27.976 29.079 27.018 1.00 36.02 103 MET A C 1
ATOM 830 O O . MET A 1 102 ? 27.265 28.762 27.970 1.00 35.00 103 MET A O 1
ATOM 835 N N . MET A 1 103 ? 29.297 29.183 27.116 1.00 40.26 104 MET A N 1
ATOM 836 C CA . MET A 1 103 ? 29.990 28.840 28.348 1.00 43.40 104 MET A CA 1
ATOM 837 C C . MET A 1 103 ? 29.898 29.821 29.517 1.00 43.33 104 MET A C 1
ATOM 838 O O . MET A 1 103 ? 29.706 29.392 30.660 1.00 37.67 104 MET A O 1
ATOM 843 N N . MET A 1 104 ? 30.060 31.120 29.266 1.00 43.70 105 MET A N 1
ATOM 844 C CA . MET A 1 104 ? 29.967 32.073 30.374 1.00 47.93 105 MET A CA 1
ATOM 845 C C . MET A 1 104 ? 28.531 32.115 30.867 1.00 48.23 105 MET A C 1
ATOM 846 O O . MET A 1 104 ? 28.270 32.363 32.049 1.00 47.36 105 MET A O 1
ATOM 851 N N . ILE A 1 105 ? 27.606 31.824 29.954 1.00 46.61 106 ILE A N 1
ATOM 852 C CA . ILE A 1 105 ? 26.189 31.786 30.282 1.00 42.77 106 ILE A CA 1
ATOM 853 C C . ILE A 1 105 ? 25.950 30.615 31.231 1.00 45.68 106 ILE A C 1
ATOM 854 O O . ILE A 1 105 ? 25.497 30.804 32.365 1.00 46.16 106 ILE A O 1
ATOM 859 N N . ALA A 1 106 ? 26.323 29.421 30.774 1.00 44.31 107 ALA A N 1
ATOM 860 C CA . ALA A 1 106 ? 26.150 28.187 31.538 1.00 46.19 107 ALA A CA 1
ATOM 861 C C . ALA A 1 106 ? 26.785 28.178 32.938 1.00 48.69 107 ALA A C 1
ATOM 862 O O . ALA A 1 106 ? 26.375 27.393 33.806 1.00 46.81 107 ALA A O 1
ATOM 864 N N . VAL A 1 107 ? 27.775 29.050 33.152 1.00 50.35 108 VAL A N 1
ATOM 865 C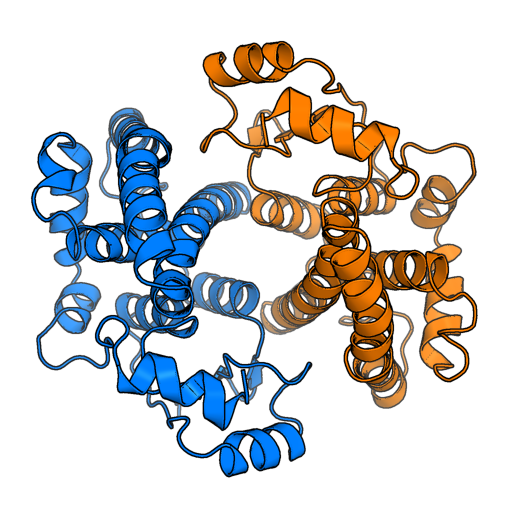 CA . VAL A 1 107 ? 28.475 29.129 34.435 1.00 48.32 108 VAL A CA 1
ATOM 866 C C . VAL A 1 107 ? 27.938 30.254 35.303 1.00 46.51 108 VAL A C 1
ATOM 867 O O . VAL A 1 107 ? 28.033 30.200 36.530 1.00 43.14 108 VAL A O 1
ATOM 871 N N . ALA A 1 108 ? 27.344 31.248 34.651 1.00 45.67 109 ALA A N 1
ATOM 872 C CA . ALA A 1 108 ? 26.792 32.423 35.321 1.00 48.25 109 ALA A CA 1
ATOM 873 C C . ALA A 1 108 ? 26.034 32.219 36.644 1.00 48.08 109 ALA A C 1
ATOM 874 O O . ALA A 1 108 ? 26.338 32.880 37.638 1.00 51.17 109 ALA A O 1
ATOM 876 N N . PRO A 1 109 ? 25.066 31.290 36.691 1.00 49.02 110 PRO A N 1
ATOM 877 C CA . PRO A 1 109 ? 24.320 31.070 37.938 1.00 51.50 110 PRO A CA 1
ATOM 878 C C . PRO A 1 109 ? 25.156 30.769 39.182 1.00 53.64 110 PRO A C 1
ATOM 879 O O . PRO A 1 109 ? 24.717 31.013 40.307 1.00 55.66 110 PRO A O 1
ATOM 883 N N . PHE A 1 110 ? 26.371 30.276 38.972 1.00 57.27 111 PHE A N 1
ATOM 884 C CA . PHE A 1 110 ? 27.265 29.910 40.073 1.00 60.38 111 PHE A CA 1
ATOM 885 C C . PHE A 1 110 ? 27.918 31.058 40.834 1.00 61.68 111 PHE A C 1
ATOM 886 O O . PHE A 1 110 ? 28.149 30.958 42.046 1.00 58.93 111 PHE A O 1
ATOM 894 N N . LYS A 1 111 ? 28.213 32.138 40.116 1.00 62.46 112 LYS A N 1
ATOM 895 C CA . LYS A 1 111 ? 28.855 33.306 40.696 1.00 64.30 112 LYS A CA 1
ATOM 896 C C . LYS A 1 111 ? 28.068 33.929 41.850 1.00 64.97 112 LYS A C 1
ATOM 897 O O . LYS A 1 111 ? 27.972 33.335 42.927 1.00 65.46 112 LYS A O 1
ATOM 903 N N . THR A 1 112 ? 27.546 35.134 41.634 1.00 67.87 113 THR A N 1
ATOM 904 C CA . THR A 1 112 ? 26.755 35.862 42.632 1.00 71.46 113 THR A CA 1
ATOM 905 C C . THR A 1 112 ? 26.043 36.994 41.891 1.00 73.46 113 THR A C 1
ATOM 906 O O . THR A 1 112 ? 26.579 37.531 40.914 1.00 71.94 113 THR A O 1
ATOM 910 N N . PRO A 1 113 ? 24.807 37.334 42.320 1.00 77.16 114 PRO A N 1
ATOM 911 C CA . PRO A 1 113 ? 23.976 38.394 41.727 1.00 76.97 114 PRO A CA 1
ATOM 912 C C . PRO A 1 113 ? 24.768 39.610 41.257 1.00 77.75 114 PRO A C 1
ATOM 913 O O . PRO A 1 113 ? 24.537 40.124 40.153 1.00 76.01 114 PRO A O 1
ATOM 917 N N . LYS A 1 114 ? 25.715 40.039 42.092 1.00 77.85 115 LYS A N 1
ATOM 918 C CA . LYS A 1 114 ? 26.572 41.183 41.792 1.00 77.76 115 LYS A CA 1
ATOM 919 C C . LYS A 1 114 ? 27.326 40.951 40.467 1.00 76.39 115 LYS A C 1
ATOM 920 O O . LYS A 1 114 ? 27.261 41.782 39.549 1.00 75.51 115 LYS A O 1
ATOM 926 N N . GLU A 1 115 ? 28.006 39.808 40.360 1.00 74.46 116 GLU A N 1
ATOM 927 C CA . GLU A 1 115 ? 28.753 39.480 39.145 1.00 71.59 116 GLU A CA 1
ATOM 928 C C . GLU A 1 115 ? 27.793 39.333 37.975 1.00 70.66 116 GLU A C 1
ATOM 929 O O . GLU A 1 115 ? 28.004 39.912 36.906 1.00 70.11 116 GLU A O 1
ATOM 935 N N . LYS A 1 116 ? 26.715 38.592 38.225 1.00 70.00 117 LYS A N 1
ATOM 936 C CA . LYS A 1 116 ? 25.682 38.307 37.237 1.00 69.98 117 LYS A CA 1
ATOM 937 C C . LYS A 1 116 ? 25.325 39.458 36.304 1.00 71.03 117 LYS A C 1
ATOM 938 O O . LYS A 1 116 ? 25.376 39.297 35.087 1.00 69.04 117 LYS A O 1
ATOM 944 N N . GLU A 1 117 ? 25.002 40.622 36.860 1.00 73.26 118 GLU A N 1
ATOM 945 C CA . GLU A 1 117 ? 24.643 41.762 36.022 1.00 75.77 118 GLU A CA 1
ATOM 946 C C . GLU A 1 117 ? 25.762 42.025 35.008 1.00 76.38 118 GLU A C 1
ATOM 947 O O . GLU A 1 117 ? 25.565 41.833 33.806 1.00 75.26 118 GLU A O 1
ATOM 953 N N . GLU A 1 118 ? 26.951 42.361 35.513 1.00 78.21 119 GLU A N 1
ATOM 954 C CA . GLU A 1 118 ? 28.133 42.641 34.678 1.00 77.60 119 GLU A CA 1
ATOM 955 C C . GLU A 1 118 ? 28.319 41.567 33.610 1.00 73.79 119 GLU A C 1
ATOM 956 O O . GLU A 1 118 ? 28.311 41.857 32.414 1.00 70.25 119 GLU A O 1
ATOM 962 N N . SER A 1 119 ? 28.449 40.324 34.064 1.00 71.78 120 SER A N 1
ATOM 963 C CA . SER A 1 119 ? 28.635 39.187 33.176 1.00 69.63 120 SER A CA 1
ATOM 964 C C . SER A 1 119 ? 27.548 39.122 32.116 1.00 67.07 120 SER A C 1
ATOM 965 O O . SER A 1 119 ? 27.851 39.066 30.931 1.00 65.33 120 SER A O 1
ATOM 968 N N . TYR A 1 120 ? 26.289 39.187 32.538 1.00 65.99 121 TYR A N 1
ATOM 969 C CA . TYR A 1 120 ? 25.172 39.132 31.598 1.00 64.17 121 TYR A CA 1
ATOM 970 C C . TYR A 1 120 ? 25.194 40.307 30.613 1.00 61.71 121 TYR A C 1
ATOM 971 O O . TYR A 1 120 ? 24.873 40.137 29.433 1.00 57.60 121 TYR A O 1
ATOM 980 N N . ASP A 1 121 ? 25.636 41.475 31.082 1.00 60.10 122 ASP A N 1
ATOM 981 C CA . ASP A 1 121 ? 25.717 42.660 30.228 1.00 57.45 122 ASP A CA 1
ATOM 982 C C . ASP A 1 121 ? 26.841 42.391 29.242 1.00 54.15 122 ASP A C 1
ATOM 983 O O . ASP A 1 121 ? 26.706 42.612 28.041 1.00 48.33 122 ASP A O 1
ATOM 988 N N . LEU A 1 122 ? 27.918 41.824 29.774 1.00 52.62 123 LEU A N 1
ATOM 989 C CA . LEU A 1 122 ? 29.107 41.495 29.005 1.00 53.06 123 LEU A CA 1
ATOM 990 C C . LEU A 1 122 ? 28.723 40.525 27.894 1.00 51.99 123 LEU A C 1
ATOM 991 O O . LEU A 1 122 ? 29.046 40.748 26.726 1.00 49.93 123 LEU A O 1
ATOM 996 N N . ILE A 1 123 ? 27.980 39.486 28.269 1.00 48.14 124 ILE A N 1
ATOM 997 C CA . ILE A 1 123 ? 27.538 38.456 27.337 1.00 45.50 124 ILE A CA 1
ATOM 998 C C . ILE A 1 123 ? 26.780 39.078 26.180 1.00 44.11 124 ILE A C 1
ATOM 999 O O . ILE A 1 123 ? 27.042 38.768 25.020 1.00 37.44 124 ILE A O 1
ATOM 1004 N N . LEU A 1 124 ? 25.861 39.977 26.515 1.00 44.74 125 LEU A N 1
ATOM 1005 C CA . LEU A 1 124 ? 25.051 40.655 25.520 1.00 45.69 125 LEU A CA 1
ATOM 1006 C C . LEU A 1 124 ? 25.916 41.518 24.627 1.00 46.71 125 LEU A C 1
ATOM 1007 O O . LEU A 1 124 ? 25.902 41.372 23.405 1.00 42.77 125 LEU A O 1
ATOM 1012 N N . SER A 1 125 ? 26.682 42.406 25.253 1.00 48.69 126 SER A N 1
ATOM 1013 C CA . SER A 1 125 ? 27.558 43.319 24.524 1.00 52.30 126 SER A CA 1
ATOM 1014 C C . SER A 1 125 ? 28.581 42.557 23.689 1.00 52.33 126 SER A C 1
ATOM 1015 O O . SER A 1 125 ? 28.965 43.001 22.601 1.00 50.39 126 SER A O 1
ATOM 1018 N N . ARG A 1 126 ? 28.965 41.380 24.182 1.00 49.84 127 ARG A N 1
ATOM 1019 C CA . ARG A 1 126 ? 29.931 40.541 23.498 1.00 47.76 127 ARG A CA 1
ATOM 1020 C C . ARG A 1 126 ? 29.225 39.905 22.320 1.00 45.98 127 ARG A C 1
ATOM 1021 O O . ARG A 1 126 ? 29.647 40.057 21.187 1.00 46.63 127 ARG A O 1
ATOM 1029 N N . ALA A 1 127 ? 28.088 39.276 22.581 1.00 41.27 128 ALA A N 1
ATOM 1030 C CA . ALA A 1 127 ? 27.330 38.614 21.533 1.00 38.17 128 ALA A CA 1
ATOM 1031 C C . ALA A 1 127 ? 26.904 39.559 20.419 1.00 38.64 128 ALA A C 1
ATOM 1032 O O . ALA A 1 127 ? 27.032 39.236 19.235 1.00 31.53 128 ALA A O 1
ATOM 1034 N N . LYS A 1 128 ? 26.453 40.750 20.798 1.00 40.32 129 LYS A N 1
ATOM 1035 C CA . LYS A 1 128 ? 25.990 41.714 19.813 1.00 47.98 129 LYS A CA 1
ATOM 1036 C C . LYS A 1 128 ? 27.064 42.218 18.864 1.00 49.66 129 LYS A C 1
ATOM 1037 O O . LYS A 1 128 ? 26.810 42.367 17.674 1.00 49.20 129 LYS A O 1
ATOM 1043 N N . THR A 1 129 ? 28.262 42.461 19.383 1.00 51.95 130 THR A N 1
ATOM 1044 C CA . THR A 1 129 ? 29.362 42.951 18.555 1.00 53.79 130 THR A CA 1
ATOM 1045 C C . THR A 1 129 ? 30.345 41.847 18.152 1.00 55.75 130 THR A C 1
ATOM 1046 O O . THR A 1 129 ? 30.656 41.675 16.970 1.00 56.90 130 THR A O 1
ATOM 1050 N N . ARG A 1 130 ? 30.797 41.089 19.149 1.00 56.31 131 ARG A N 1
ATOM 1051 C CA . ARG A 1 130 ? 31.774 40.009 18.982 1.00 54.17 131 ARG A CA 1
ATOM 1052 C C . ARG A 1 130 ? 31.471 38.903 17.971 1.00 51.37 131 ARG A C 1
ATOM 1053 O O . ARG A 1 130 ? 32.301 38.622 17.096 1.00 50.23 131 ARG A O 1
ATOM 1061 N N . TYR A 1 131 ? 30.291 38.289 18.090 1.00 47.41 132 TYR A N 1
ATOM 1062 C CA . TYR A 1 131 ? 29.910 37.160 17.235 1.00 43.23 132 TYR A CA 1
ATOM 1063 C C . TYR A 1 131 ? 28.856 37.351 16.145 1.00 42.31 132 TYR A C 1
ATOM 1064 O O . TYR A 1 131 ? 29.085 36.983 14.989 1.00 36.61 132 TYR A O 1
ATOM 1073 N N . PHE A 1 132 ? 27.692 37.880 16.518 1.00 41.62 133 PHE A N 1
ATOM 1074 C CA . PHE A 1 132 ? 26.592 38.074 15.569 1.00 42.34 133 PHE A CA 1
ATOM 1075 C C . PHE A 1 132 ? 26.925 38.820 14.288 1.00 42.98 133 PHE A C 1
ATOM 1076 O O . PHE A 1 132 ? 26.580 38.366 13.192 1.00 38.85 133 PHE A O 1
ATOM 1084 N N . PRO A 1 133 ? 27.592 39.983 14.406 1.00 42.18 134 PRO A N 1
ATOM 1085 C CA . PRO A 1 133 ? 27.957 40.771 13.226 1.00 43.90 134 PRO A CA 1
ATOM 1086 C C . PRO A 1 133 ? 28.837 39.962 12.289 1.00 49.64 134 PRO A C 1
ATOM 1087 O O . PRO A 1 133 ? 28.774 40.126 11.069 1.00 52.25 134 PRO A O 1
ATOM 1091 N N . VAL A 1 134 ? 29.639 39.076 12.883 1.00 55.02 135 VAL A N 1
ATOM 1092 C CA . VAL A 1 134 ? 30.554 38.199 12.151 1.00 57.11 135 VAL A CA 1
ATOM 1093 C C . VAL A 1 134 ? 29.762 37.168 11.345 1.00 55.18 135 VAL A C 1
ATOM 1094 O O . VAL A 1 134 ? 29.910 37.074 10.124 1.00 55.62 135 VAL A O 1
ATOM 1098 N N . PHE A 1 135 ? 28.908 36.416 12.031 1.00 53.41 136 PHE A N 1
ATOM 1099 C CA . PHE A 1 135 ? 28.091 35.402 11.375 1.00 53.03 136 PHE A CA 1
ATOM 1100 C C . PHE A 1 135 ? 27.237 35.997 10.264 1.00 55.79 136 PHE A C 1
ATOM 1101 O O . PHE A 1 135 ? 27.233 35.500 9.132 1.00 54.29 136 PHE A O 1
ATOM 1109 N N . GLU A 1 136 ? 26.553 37.089 10.589 1.00 58.52 137 GLU A N 1
ATOM 1110 C CA . GLU A 1 136 ? 25.700 37.782 9.636 1.00 62.57 137 GLU A CA 1
ATOM 1111 C C . GLU A 1 136 ? 26.457 38.005 8.332 1.00 62.10 137 GLU A C 1
ATOM 1112 O O . GLU A 1 136 ? 26.058 37.499 7.282 1.00 61.63 137 GLU A O 1
ATOM 1118 N N . LYS A 1 137 ? 27.584 38.708 8.442 1.00 61.88 138 LYS A N 1
ATOM 1119 C CA . LYS A 1 137 ? 28.459 39.023 7.314 1.00 63.67 138 LYS A CA 1
ATOM 1120 C C . LYS A 1 137 ? 28.775 37.785 6.466 1.00 62.73 138 LYS A C 1
ATOM 1121 O O . LYS A 1 137 ? 28.778 37.851 5.229 1.00 60.11 138 LYS A O 1
ATOM 1127 N N . ILE A 1 138 ? 29.031 36.662 7.138 1.00 61.15 139 ILE A N 1
ATOM 1128 C CA . ILE A 1 138 ? 29.351 35.413 6.452 1.00 61.76 139 ILE A CA 1
ATOM 1129 C C . ILE A 1 138 ? 28.171 34.970 5.594 1.00 63.49 139 ILE A C 1
ATOM 1130 O O . ILE A 1 138 ? 28.317 34.807 4.376 1.00 63.27 139 ILE A O 1
ATOM 1135 N N . LEU A 1 139 ? 27.003 34.816 6.229 1.00 64.27 140 LEU A N 1
ATOM 1136 C CA . LEU A 1 139 ? 25.780 34.396 5.537 1.00 63.88 140 LEU A CA 1
ATOM 1137 C C . LEU A 1 139 ? 25.507 35.207 4.277 1.00 66.40 140 LEU A C 1
ATOM 1138 O O . LEU A 1 139 ? 25.061 34.661 3.263 1.00 65.30 140 LEU A O 1
ATOM 1143 N N . LYS A 1 140 ? 25.780 36.510 4.357 1.00 69.66 141 LYS A N 1
ATOM 1144 C CA . LYS A 1 140 ? 25.580 37.425 3.235 1.00 72.92 141 LYS A CA 1
ATOM 1145 C C . LYS A 1 140 ? 26.548 37.122 2.093 1.00 74.55 141 LYS A C 1
ATOM 1146 O O . LYS A 1 140 ? 26.130 36.970 0.939 1.00 73.49 141 LYS A O 1
ATOM 1152 N N . ASP A 1 141 ? 27.834 37.008 2.438 1.00 75.79 142 ASP A N 1
ATOM 1153 C CA . ASP A 1 141 ? 28.902 36.738 1.473 1.00 75.21 142 ASP A CA 1
ATOM 1154 C C . ASP A 1 141 ? 28.628 35.534 0.571 1.00 75.00 142 ASP A C 1
ATOM 1155 O O . ASP A 1 141 ? 28.425 35.699 -0.637 1.00 73.83 142 ASP A O 1
ATOM 1160 N N . HIS A 1 142 ? 28.612 34.333 1.153 1.00 75.12 143 HIS A N 1
ATOM 1161 C CA . HIS A 1 142 ? 28.356 33.119 0.374 1.00 75.78 143 HIS A CA 1
ATOM 1162 C C . HIS A 1 142 ? 26.856 32.887 0.144 1.00 76.95 143 HIS A C 1
ATOM 1163 O O . HIS A 1 142 ? 26.451 31.818 -0.344 1.00 77.04 143 HIS A O 1
ATOM 1170 N N . GLY A 1 143 ? 26.066 33.915 0.489 1.00 76.22 144 GLY A N 1
ATOM 1171 C CA . GLY A 1 143 ? 24.616 33.927 0.344 1.00 71.61 144 GLY A CA 1
ATOM 1172 C C . GLY A 1 143 ? 23.931 32.616 0.027 1.00 70.55 144 GLY A C 1
ATOM 1173 O O . GLY A 1 143 ? 23.729 32.281 -1.150 1.00 69.49 144 GLY A O 1
ATOM 1174 N N . GLU A 1 144 ? 23.604 31.864 1.076 1.00 69.04 145 GLU A N 1
ATOM 1175 C CA . GLU A 1 144 ? 22.934 30.579 0.918 1.00 68.82 145 GLU A CA 1
ATOM 1176 C C . GLU A 1 144 ? 22.316 30.082 2.215 1.00 67.32 145 GLU A C 1
ATOM 1177 O O . GLU A 1 144 ? 22.540 30.654 3.293 1.00 65.16 145 GLU A O 1
ATOM 1183 N N . ALA A 1 145 ? 21.557 28.994 2.088 1.00 66.38 146 ALA A N 1
ATOM 1184 C CA . ALA A 1 145 ? 20.847 28.373 3.199 1.00 65.07 146 ALA A CA 1
ATOM 1185 C C . ALA A 1 145 ? 21.690 28.218 4.449 1.00 64.13 146 ALA A C 1
ATOM 1186 O O . ALA A 1 145 ? 21.472 28.908 5.445 1.00 61.65 146 ALA A O 1
ATOM 1188 N N . PHE A 1 146 ? 22.704 27.366 4.370 1.00 65.92 147 PHE A N 1
ATOM 1189 C CA . PHE A 1 146 ? 23.551 27.118 5.525 1.00 67.07 147 PHE A CA 1
ATOM 1190 C C . PHE A 1 146 ? 24.869 27.879 5.598 1.00 64.65 147 PHE A C 1
ATOM 1191 O O . PHE A 1 146 ? 25.448 28.271 4.575 1.00 62.76 147 PHE A O 1
ATOM 1199 N N . LEU A 1 147 ? 25.309 28.087 6.839 1.00 61.01 148 LEU A N 1
ATOM 1200 C CA . LEU A 1 147 ? 26.542 28.794 7.174 1.00 59.03 148 LEU A CA 1
ATOM 1201 C C . LEU A 1 147 ? 27.760 28.237 6.432 1.00 58.53 148 LEU A C 1
ATOM 1202 O O . LEU A 1 147 ? 28.635 28.987 5.996 1.00 57.44 148 LEU A O 1
ATOM 1207 N N . VAL A 1 148 ? 27.796 26.918 6.280 1.00 59.22 149 VAL A N 1
ATOM 1208 C CA . VAL A 1 148 ? 28.886 26.246 5.585 1.00 59.95 149 VAL A CA 1
ATOM 1209 C C . VAL A 1 148 ? 28.649 26.192 4.081 1.00 60.16 149 VAL A C 1
ATOM 1210 O O . VAL A 1 148 ? 28.183 27.172 3.500 1.00 61.53 149 VAL A O 1
ATOM 1214 N N . GLY A 1 149 ? 28.978 25.059 3.457 1.00 60.48 150 GLY A N 1
ATOM 1215 C CA . GLY A 1 149 ? 28.799 24.912 2.021 1.00 61.80 150 GLY A CA 1
ATOM 1216 C C . GLY A 1 149 ? 27.527 24.206 1.583 1.00 63.64 150 GLY A C 1
ATOM 1217 O O . GLY A 1 149 ? 27.589 23.229 0.829 1.00 62.85 150 GLY A O 1
ATOM 1218 N N . ASN A 1 150 ? 26.380 24.703 2.053 1.00 65.32 151 ASN A N 1
ATOM 1219 C CA . ASN A 1 150 ? 25.060 24.158 1.718 1.00 65.21 151 ASN A CA 1
ATOM 1220 C C . ASN A 1 150 ? 24.751 22.748 2.210 1.00 63.91 151 ASN A C 1
ATOM 1221 O O . ASN A 1 150 ? 24.620 21.811 1.412 1.00 65.06 151 ASN A O 1
ATOM 1226 N N . GLN A 1 151 ? 24.593 22.615 3.521 1.00 60.67 152 GLN A N 1
ATOM 1227 C CA . GLN A 1 151 ? 24.272 21.335 4.137 1.00 59.58 152 GLN A CA 1
ATOM 1228 C C . GLN A 1 151 ? 24.261 21.533 5.631 1.00 57.31 152 GLN A C 1
ATOM 1229 O O . GLN A 1 151 ? 25.054 22.306 6.174 1.00 56.66 152 GLN A O 1
ATOM 1235 N N . LEU A 1 152 ? 23.347 20.845 6.297 1.00 57.11 153 LEU A N 1
ATOM 1236 C CA . LEU A 1 152 ? 23.259 20.942 7.738 1.00 58.33 153 LEU A CA 1
ATOM 1237 C C . LEU A 1 152 ? 24.635 20.566 8.261 1.00 57.86 153 LEU A C 1
ATOM 1238 O O . LEU A 1 152 ? 25.237 19.594 7.792 1.00 60.64 153 LEU A O 1
ATOM 1243 N N . SER A 1 153 ? 25.155 21.371 9.180 1.00 54.44 154 SER A N 1
ATOM 1244 C CA . SER A 1 153 ? 26.467 21.116 9.751 1.00 51.24 154 SER A CA 1
ATOM 1245 C C . SER A 1 153 ? 26.459 21.494 11.215 1.00 48.57 154 SER A C 1
ATOM 1246 O O . SER A 1 153 ? 25.691 22.357 11.639 1.00 49.41 154 SER A O 1
ATOM 1249 N N . TRP A 1 154 ? 27.356 20.870 11.967 1.00 43.91 155 TRP A N 1
ATOM 1250 C CA . TRP A 1 154 ? 27.491 21.108 13.395 1.00 43.90 155 TRP A CA 1
ATOM 1251 C C . TRP A 1 154 ? 27.436 22.596 13.741 1.00 41.78 155 TRP A C 1
ATOM 1252 O O . TRP A 1 154 ? 26.907 22.980 14.785 1.00 39.80 155 TRP A O 1
ATOM 1263 N N . ALA A 1 155 ? 27.951 23.425 12.835 1.00 39.82 156 ALA A N 1
ATOM 1264 C CA . ALA A 1 155 ? 27.983 24.876 13.019 1.00 38.68 156 ALA A CA 1
ATOM 1265 C C . ALA A 1 155 ? 26.582 25.455 13.180 1.00 37.62 156 ALA A C 1
ATOM 1266 O O . ALA A 1 155 ? 26.283 26.123 14.174 1.00 36.31 156 ALA A O 1
ATOM 1268 N N . ASP A 1 156 ? 25.740 25.185 12.183 1.00 35.27 157 ASP A N 1
ATOM 1269 C CA . ASP A 1 156 ? 24.359 25.636 12.153 1.00 27.51 157 ASP A CA 1
ATOM 1270 C C . ASP A 1 156 ? 23.689 25.308 13.481 1.00 26.09 157 ASP A C 1
ATOM 1271 O O . ASP A 1 156 ? 23.295 26.207 14.223 1.00 25.16 157 ASP A O 1
ATOM 1276 N N . ILE A 1 157 ? 23.644 24.022 13.811 1.00 23.77 158 ILE A N 1
ATOM 1277 C CA . ILE A 1 157 ? 23.048 23.559 15.064 1.00 29.94 158 ILE A CA 1
ATOM 1278 C C . ILE A 1 157 ? 23.679 24.254 16.284 1.00 35.80 158 ILE A C 1
ATOM 1279 O O . ILE A 1 157 ? 23.016 24.483 17.306 1.00 37.93 158 ILE A O 1
ATOM 1284 N N . GLN A 1 158 ? 24.968 24.568 16.184 1.00 35.27 159 GLN A N 1
ATOM 1285 C CA . GLN A 1 158 ? 25.649 25.221 17.283 1.00 33.87 159 GLN A CA 1
ATOM 1286 C C . GLN A 1 158 ? 25.219 26.665 17.396 1.00 31.83 159 GLN A C 1
ATOM 1287 O O . GLN A 1 158 ? 25.062 27.184 18.504 1.00 29.35 159 GLN A O 1
ATOM 1293 N N . LEU A 1 159 ? 24.965 27.284 16.246 1.00 32.12 160 LEU A N 1
ATOM 1294 C CA . LEU A 1 159 ? 24.544 28.682 16.195 1.00 35.43 160 LEU A CA 1
ATOM 1295 C C . LEU A 1 159 ? 23.132 28.845 16.748 1.00 36.81 160 LEU A C 1
ATOM 1296 O O . LEU A 1 159 ? 22.912 29.634 17.662 1.00 36.15 160 LEU A O 1
ATOM 1301 N N . LEU A 1 160 ? 22.194 28.063 16.219 1.00 35.35 161 LEU A N 1
ATOM 1302 C CA . LEU A 1 160 ? 20.806 28.115 16.659 1.00 31.74 161 LEU A CA 1
ATOM 1303 C C . LEU A 1 160 ? 20.729 27.979 18.171 1.00 26.83 161 LEU A C 1
ATOM 1304 O O . LEU A 1 160 ? 20.218 28.865 18.840 1.00 24.68 161 LEU A O 1
ATOM 1309 N N . GLU A 1 161 ? 21.291 26.908 18.716 1.00 24.56 162 GLU A N 1
ATOM 1310 C CA . GLU A 1 161 ? 21.244 26.726 20.158 1.00 28.27 162 GLU A CA 1
ATOM 1311 C C . GLU A 1 161 ? 21.771 27.958 20.854 1.00 31.63 162 GLU A C 1
ATOM 1312 O O . GLU A 1 161 ? 21.244 28.371 21.883 1.00 32.34 162 GLU A O 1
ATOM 1318 N N . ALA A 1 162 ? 22.805 28.551 20.266 1.00 33.57 163 ALA A N 1
ATOM 1319 C CA . ALA A 1 162 ? 23.424 29.738 20.828 1.00 34.55 163 ALA A CA 1
ATOM 1320 C C . ALA A 1 162 ? 22.462 30.914 20.827 1.00 36.20 163 ALA A C 1
ATOM 1321 O O . ALA A 1 162 ? 22.234 31.542 21.865 1.00 35.59 163 ALA A O 1
ATOM 1323 N N . ILE A 1 163 ? 21.889 31.188 19.658 1.00 34.14 164 ILE A N 1
ATOM 1324 C CA . ILE A 1 163 ? 20.950 32.283 19.480 1.00 29.91 164 ILE A CA 1
ATOM 1325 C C . ILE A 1 163 ? 19.883 32.240 20.564 1.00 30.60 164 ILE A C 1
ATOM 1326 O O . ILE A 1 163 ? 19.820 33.115 21.429 1.00 29.49 164 ILE A O 1
ATOM 1331 N N . LEU A 1 164 ? 19.096 31.175 20.557 1.00 30.92 165 LEU A N 1
ATOM 1332 C CA . LEU A 1 164 ? 18.033 31.009 21.530 1.00 32.04 165 LEU A CA 1
ATOM 1333 C C . LEU A 1 164 ? 18.591 31.053 22.936 1.00 32.96 165 LEU A C 1
ATOM 1334 O O . LEU A 1 164 ? 17.932 31.534 23.845 1.00 37.27 165 LEU A O 1
ATOM 1339 N N . MET A 1 165 ? 19.812 30.560 23.113 1.00 36.69 166 MET A N 1
ATOM 1340 C CA . MET A 1 165 ? 20.438 30.565 24.431 1.00 40.33 166 MET A CA 1
ATOM 1341 C C . MET A 1 165 ? 20.504 31.992 24.967 1.00 39.16 166 MET A C 1
ATOM 1342 O O . MET A 1 165 ? 20.309 32.218 26.162 1.00 34.84 166 MET A O 1
ATOM 1347 N N . VAL A 1 166 ? 20.715 32.954 24.068 1.00 40.35 167 VAL A N 1
ATOM 1348 C CA . VAL A 1 166 ? 20.811 34.353 24.474 1.00 42.71 167 VAL A CA 1
ATOM 1349 C C . VAL A 1 166 ? 19.474 35.094 24.472 1.00 41.58 167 VAL A C 1
ATOM 1350 O O . VAL A 1 166 ? 19.248 35.953 25.329 1.00 37.43 167 VAL A O 1
ATOM 1354 N N . GLU A 1 167 ? 18.578 34.739 23.547 1.00 43.37 168 GLU A N 1
ATOM 1355 C CA . GLU A 1 167 ? 17.258 35.375 23.477 1.00 42.53 168 GLU A CA 1
ATOM 1356 C C . GLU A 1 167 ? 16.492 35.219 24.790 1.00 43.10 168 GLU A C 1
ATOM 1357 O O . GLU A 1 167 ? 15.596 36.005 25.088 1.00 44.81 168 GLU A O 1
ATOM 1363 N N . GLU A 1 168 ? 16.903 34.245 25.601 1.00 43.80 169 GLU A N 1
ATOM 1364 C CA . GLU A 1 168 ? 16.299 33.993 26.907 1.00 47.72 169 GLU A CA 1
ATOM 1365 C C . GLU A 1 168 ? 16.796 35.008 27.941 1.00 48.20 169 GLU A C 1
ATOM 1366 O O . GLU A 1 168 ? 16.761 34.754 29.150 1.00 46.09 169 GLU A O 1
ATOM 1372 N N . LEU A 1 169 ? 17.267 36.151 27.450 1.00 51.31 170 LEU A N 1
ATOM 1373 C CA . LEU A 1 169 ? 17.785 37.227 28.292 1.00 56.36 170 LEU A CA 1
ATOM 1374 C C . LEU A 1 169 ? 17.413 38.587 27.677 1.00 55.41 170 LEU A C 1
ATOM 1375 O O . LEU A 1 169 ? 17.031 39.531 28.381 1.00 53.03 170 LEU A O 1
ATOM 1380 N N . SER A 1 170 ? 17.547 38.668 26.357 1.00 54.53 171 SER A N 1
ATOM 1381 C CA . SER A 1 170 ? 17.223 39.868 25.602 1.00 54.20 171 SER A CA 1
ATOM 1382 C C . SER A 1 170 ? 16.440 39.440 24.366 1.00 54.43 171 SER A C 1
ATOM 1383 O O . SER A 1 170 ? 17.009 39.271 23.284 1.00 54.36 171 SER A O 1
ATOM 1386 N N . ALA A 1 171 ? 15.130 39.273 24.534 1.00 51.43 172 ALA A N 1
ATOM 1387 C CA . ALA A 1 171 ? 14.260 38.859 23.443 1.00 48.95 172 ALA A CA 1
ATOM 1388 C C . ALA A 1 171 ? 14.425 39.682 22.157 1.00 47.32 172 ALA A C 1
ATOM 1389 O O . ALA A 1 171 ? 14.449 39.129 21.057 1.00 47.74 172 ALA A O 1
ATOM 1391 N N . PRO A 1 172 ? 14.575 41.011 22.284 1.00 46.53 173 PRO A N 1
ATOM 1392 C CA . PRO A 1 172 ? 14.734 41.888 21.116 1.00 46.87 173 PRO A CA 1
ATOM 1393 C C . PRO A 1 172 ? 16.076 41.899 20.399 1.00 49.34 173 PRO A C 1
ATOM 1394 O O . PRO A 1 172 ? 16.186 42.484 19.324 1.00 49.57 173 PRO A O 1
ATOM 1398 N N . VAL A 1 173 ? 17.082 41.250 20.977 1.00 50.15 174 VAL A N 1
ATOM 1399 C CA . VAL A 1 173 ? 18.428 41.248 20.410 1.00 49.73 174 VAL A CA 1
ATOM 1400 C C . VAL A 1 173 ? 18.622 40.978 18.914 1.00 50.00 174 VAL A C 1
ATOM 1401 O O . VAL A 1 173 ? 19.256 41.777 18.227 1.00 51.99 174 VAL A O 1
ATOM 1405 N N . LEU A 1 174 ? 18.056 39.892 18.399 1.00 50.58 175 LEU A N 1
ATOM 1406 C CA . LEU A 1 174 ? 18.234 39.549 16.987 1.00 52.01 175 LEU A CA 1
ATOM 1407 C C . LEU A 1 174 ? 17.634 40.542 15.993 1.00 51.88 175 LEU A C 1
ATOM 1408 O O . LEU A 1 174 ? 17.779 40.375 14.781 1.00 50.64 175 LEU A O 1
ATOM 1413 N N . SER A 1 175 ? 16.991 41.586 16.508 1.00 51.68 176 SER A N 1
ATOM 1414 C CA . SER A 1 175 ? 16.364 42.604 15.668 1.00 50.96 176 SER A CA 1
ATOM 1415 C C . SER A 1 175 ? 17.319 43.283 14.679 1.00 50.37 176 SER A C 1
ATOM 1416 O O . SER A 1 175 ? 17.066 43.281 13.468 1.00 47.95 176 SER A O 1
ATOM 1419 N N . ASP A 1 176 ? 18.431 43.811 15.197 1.00 49.77 177 ASP A N 1
ATOM 1420 C CA . ASP A 1 176 ? 19.441 44.504 14.388 1.00 46.31 177 ASP A CA 1
ATOM 1421 C C . ASP A 1 176 ? 20.063 43.570 13.350 1.00 48.01 177 ASP A C 1
ATOM 1422 O O . ASP A 1 176 ? 20.717 44.024 12.408 1.00 46.42 177 ASP A O 1
ATOM 1427 N N . PHE A 1 177 ? 19.829 42.270 13.517 1.00 49.53 178 PHE A N 1
ATOM 1428 C CA . PHE A 1 177 ? 20.400 41.252 12.643 1.00 49.57 178 PHE A CA 1
ATOM 1429 C C . PHE A 1 177 ? 19.401 40.510 11.758 1.00 52.30 178 PHE A C 1
ATOM 1430 O O . PHE A 1 177 ? 18.809 39.512 12.172 1.00 51.99 178 PHE A O 1
ATOM 1438 N N . PRO A 1 178 ? 19.235 40.970 10.506 1.00 55.42 179 PRO A N 1
ATOM 1439 C CA . PRO A 1 178 ? 18.324 40.390 9.510 1.00 57.69 179 PRO A CA 1
ATOM 1440 C C . PRO A 1 178 ? 18.628 38.934 9.168 1.00 57.22 179 PRO A C 1
ATOM 1441 O O . PRO A 1 178 ? 17.832 38.044 9.469 1.00 59.82 179 PRO A O 1
ATOM 1445 N N . LEU A 1 179 ? 19.784 38.705 8.545 1.00 56.47 180 LEU A N 1
ATOM 1446 C CA . LEU A 1 179 ? 20.203 37.365 8.137 1.00 54.33 180 LEU A CA 1
ATOM 1447 C C . LEU A 1 179 ? 20.132 36.349 9.264 1.00 54.74 180 LEU A C 1
ATOM 1448 O O . LEU A 1 179 ? 19.916 35.165 9.022 1.00 55.23 180 LEU A O 1
ATOM 1453 N N . LEU A 1 180 ? 20.292 36.818 10.495 1.00 55.72 181 LEU A N 1
ATOM 1454 C CA . LEU A 1 180 ? 20.238 35.932 11.647 1.00 58.50 181 LEU A CA 1
ATOM 1455 C C . LEU A 1 180 ? 18.817 35.522 12.018 1.00 60.34 181 LEU A C 1
ATOM 1456 O O . LEU A 1 180 ? 18.585 34.419 12.521 1.00 59.07 181 LEU A O 1
ATOM 1461 N N . GLN A 1 181 ? 17.871 36.429 11.798 1.00 61.39 182 GLN A N 1
ATOM 1462 C CA . GLN A 1 181 ? 16.473 36.147 12.082 1.00 60.72 182 GLN A CA 1
ATOM 1463 C C . GLN A 1 181 ? 15.995 35.152 11.029 1.00 60.62 182 GLN A C 1
ATOM 1464 O O . GLN A 1 181 ? 15.304 34.187 11.350 1.00 60.27 182 GLN A O 1
ATOM 1470 N N . ALA A 1 182 ? 16.424 35.366 9.784 1.00 58.57 183 ALA A N 1
ATOM 1471 C CA . ALA A 1 182 ? 16.060 34.495 8.665 1.00 59.86 183 ALA A CA 1
ATOM 1472 C C . ALA A 1 182 ? 16.637 33.094 8.855 1.00 61.88 183 ALA A C 1
ATOM 1473 O O . ALA A 1 182 ? 15.945 32.093 8.646 1.00 61.97 183 ALA A O 1
ATOM 1475 N N . PHE A 1 183 ? 17.915 33.040 9.228 1.00 61.74 184 PHE A N 1
ATOM 1476 C CA . PHE A 1 183 ? 18.619 31.781 9.475 1.00 59.39 184 PHE A CA 1
ATOM 1477 C C . PHE A 1 183 ? 17.903 31.058 10.619 1.00 60.62 184 PHE A C 1
ATOM 1478 O O . PHE A 1 183 ? 17.612 29.862 10.524 1.00 58.03 184 PHE A O 1
ATOM 1486 N N . LYS A 1 184 ? 17.589 31.816 11.672 1.00 60.97 185 LYS A N 1
ATOM 1487 C CA . LYS A 1 184 ? 16.890 31.322 12.859 1.00 60.31 185 LYS A CA 1
ATOM 1488 C C . LYS A 1 184 ? 15.651 30.524 12.469 1.00 63.61 185 LYS A C 1
ATOM 1489 O O . LYS A 1 184 ? 15.506 29.354 12.843 1.00 64.04 185 LYS A O 1
ATOM 1495 N N . THR A 1 185 ? 14.780 31.161 11.687 1.00 65.88 186 THR A N 1
ATOM 1496 C CA . THR A 1 185 ? 13.533 30.543 11.233 1.00 67.92 186 THR A CA 1
ATOM 1497 C C . THR A 1 185 ? 13.731 29.228 10.467 1.00 66.01 186 THR A C 1
ATOM 1498 O O . THR A 1 185 ? 13.391 28.157 10.973 1.00 63.62 186 THR A O 1
ATOM 1502 N N . ARG A 1 186 ? 14.321 29.321 9.276 1.00 65.28 187 ARG A N 1
ATOM 1503 C CA . ARG A 1 186 ? 14.568 28.167 8.413 1.00 65.82 187 ARG A CA 1
ATOM 1504 C C . ARG A 1 186 ? 15.22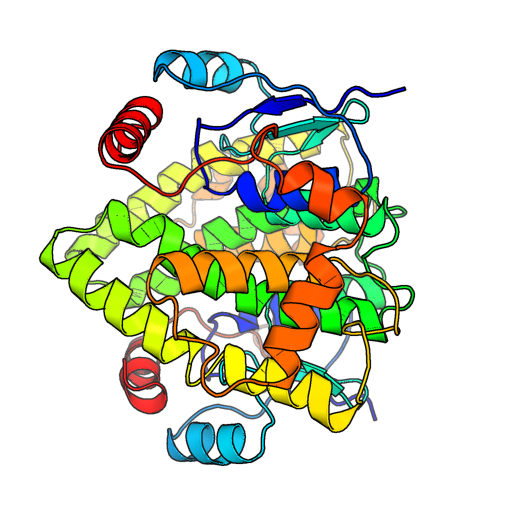5 26.997 9.143 1.00 65.01 187 ARG A C 1
ATOM 1505 O O . ARG A 1 186 ? 14.932 25.827 8.861 1.00 64.39 187 ARG A O 1
ATOM 1513 N N . ILE A 1 187 ? 16.111 27.317 10.081 1.00 64.39 188 ILE A N 1
ATOM 1514 C CA . ILE A 1 187 ? 16.787 26.284 10.853 1.00 64.83 188 ILE A CA 1
ATOM 1515 C C . ILE A 1 187 ? 15.827 25.686 11.881 1.00 63.61 188 ILE A C 1
ATOM 1516 O O . ILE A 1 187 ? 15.840 24.474 12.103 1.00 64.61 188 ILE A O 1
ATOM 1521 N N . SER A 1 188 ? 14.985 26.522 12.490 1.00 61.82 189 SER A N 1
ATOM 1522 C CA . SER A 1 188 ? 13.999 26.019 13.449 1.00 59.71 189 SER A CA 1
ATOM 1523 C C . SER A 1 188 ? 13.013 25.164 12.645 1.00 59.56 189 SER A C 1
ATOM 1524 O O . SER A 1 188 ? 12.438 24.198 13.154 1.00 56.56 189 SER A O 1
ATOM 1527 N N . ASN A 1 189 ? 12.889 25.500 11.359 1.00 60.28 190 ASN A N 1
ATOM 1528 C CA . ASN A 1 189 ? 12.001 24.811 10.430 1.00 61.30 190 ASN A CA 1
ATOM 1529 C C . ASN A 1 189 ? 12.531 23.488 9.908 1.00 60.47 190 ASN A C 1
ATOM 1530 O O . ASN A 1 189 ? 11.994 22.934 8.949 1.00 59.70 190 ASN A O 1
ATOM 1535 N N . ILE A 1 190 ? 13.620 23.011 10.502 1.00 61.12 191 ILE A N 1
ATOM 1536 C CA . ILE A 1 190 ? 14.189 21.729 10.109 1.00 59.35 191 ILE A CA 1
ATOM 1537 C C . ILE A 1 190 ? 13.316 20.674 10.778 1.00 54.41 191 ILE A C 1
ATOM 1538 O O . ILE A 1 190 ? 13.055 20.744 11.980 1.00 50.44 191 ILE A O 1
ATOM 1543 N N . PRO A 1 191 ? 12.831 19.701 9.993 1.00 51.88 192 PRO A N 1
ATOM 1544 C CA . PRO A 1 191 ? 11.972 18.623 10.484 1.00 49.83 192 PRO A CA 1
ATOM 1545 C C . PRO A 1 191 ? 12.368 18.084 11.855 1.00 50.12 192 PRO A C 1
ATOM 1546 O O . PRO A 1 191 ? 11.568 18.095 12.798 1.00 50.13 192 PRO A O 1
ATOM 1550 N N . THR A 1 192 ? 13.632 17.697 11.977 1.00 47.85 193 THR A N 1
ATOM 1551 C CA . THR A 1 192 ? 14.141 17.126 13.211 1.00 43.61 193 THR A CA 1
ATOM 1552 C C . THR A 1 192 ? 14.306 18.163 14.312 1.00 43.81 193 THR A C 1
ATOM 1553 O O . THR A 1 192 ? 14.161 17.862 15.503 1.00 39.53 193 THR A O 1
ATOM 1557 N N . ILE A 1 193 ? 14.605 19.391 13.906 1.00 44.67 194 ILE A N 1
ATOM 1558 C CA . ILE A 1 193 ? 14.795 20.475 14.856 1.00 46.59 194 ILE A CA 1
ATOM 1559 C C . ILE A 1 193 ? 13.472 20.876 15.491 1.00 46.98 194 ILE A C 1
ATOM 1560 O O . ILE A 1 193 ? 13.364 20.945 16.720 1.00 42.77 194 ILE A O 1
ATOM 1565 N N . LYS A 1 194 ? 12.482 21.140 14.637 1.00 47.97 195 LYS A N 1
ATOM 1566 C CA . LYS A 1 194 ? 11.141 21.543 15.050 1.00 47.96 195 LYS A CA 1
ATOM 1567 C C . LYS A 1 194 ? 10.622 20.570 16.092 1.00 46.69 195 LYS A C 1
ATOM 1568 O O . LYS A 1 194 ? 10.045 20.981 17.106 1.00 40.40 195 LYS A O 1
ATOM 1574 N N . LYS A 1 195 ? 10.873 19.283 15.845 1.00 45.93 196 LYS A N 1
ATOM 1575 C CA . LYS A 1 195 ? 10.450 18.225 16.752 1.00 47.53 196 LYS A CA 1
ATOM 1576 C C . LYS A 1 195 ? 11.237 18.281 18.061 1.00 47.77 196 LYS A C 1
ATOM 1577 O O . LYS A 1 195 ? 10.723 17.898 19.118 1.00 45.66 196 LYS A O 1
ATOM 1583 N N . PHE A 1 196 ? 12.491 18.729 17.990 1.00 46.33 197 PHE A N 1
ATOM 1584 C CA . PHE A 1 196 ? 13.287 18.850 19.200 1.00 41.84 197 PHE A CA 1
ATOM 1585 C C . PHE A 1 196 ? 12.853 20.109 19.965 1.00 41.03 197 PHE A C 1
ATOM 1586 O O . PHE A 1 196 ? 12.907 20.142 21.194 1.00 34.86 197 PHE A O 1
ATOM 1594 N N . LEU A 1 197 ? 12.392 21.129 19.240 1.00 42.16 198 LEU A N 1
ATOM 1595 C CA . LEU A 1 197 ? 11.932 22.367 19.873 1.00 46.32 198 LEU A CA 1
ATOM 1596 C C . LEU A 1 197 ? 10.499 22.279 20.426 1.00 47.93 198 LEU A C 1
ATOM 1597 O O . LEU A 1 197 ? 10.072 23.146 21.190 1.00 49.67 198 LEU A O 1
ATOM 1602 N N . GLN A 1 198 ? 9.782 21.211 20.073 1.00 47.23 199 GLN A N 1
ATOM 1603 C CA . GLN A 1 198 ? 8.414 20.984 20.542 1.00 46.32 199 GLN A CA 1
ATOM 1604 C C . GLN A 1 198 ? 8.342 21.009 22.075 1.00 44.33 199 GLN A C 1
ATOM 1605 O O . GLN A 1 198 ? 9.331 20.745 22.757 1.00 40.72 199 GLN A O 1
ATOM 1611 N N . PRO A 1 199 ? 7.171 21.358 22.638 1.00 44.02 200 PRO A N 1
ATOM 1612 C CA . PRO A 1 199 ? 6.990 21.419 24.094 1.00 42.60 200 PRO A CA 1
ATOM 1613 C C . PRO A 1 199 ? 7.123 20.080 24.811 1.00 41.21 200 PRO A C 1
ATOM 1614 O O . PRO A 1 199 ? 7.119 20.027 26.043 1.00 34.20 200 PRO A O 1
ATOM 1618 N N . GLY A 1 200 ? 7.245 19.004 24.038 1.00 44.98 201 GLY A N 1
ATOM 1619 C CA . GLY A 1 200 ? 7.375 17.681 24.630 1.00 52.48 201 GLY A CA 1
ATOM 1620 C C . GLY A 1 200 ? 8.772 17.070 24.670 1.00 56.20 201 GLY A C 1
ATOM 1621 O O . GLY A 1 200 ? 8.989 16.099 25.403 1.00 58.49 201 GLY A O 1
ATOM 1622 N N . SER A 1 201 ? 9.720 17.664 23.934 1.00 58.05 202 SER A N 1
ATOM 1623 C CA . SER A 1 201 ? 11.109 17.185 23.836 1.00 53.33 202 SER A CA 1
ATOM 1624 C C . SER A 1 201 ? 11.938 17.123 25.122 1.00 54.61 202 SER A C 1
ATOM 1625 O O . SER A 1 201 ? 11.624 17.777 26.126 1.00 50.50 202 SER A O 1
ATOM 1628 N N . GLN A 1 202 ? 13.037 16.365 25.033 1.00 54.80 203 GLN A N 1
ATOM 1629 C CA . GLN A 1 202 ? 13.989 16.153 26.128 1.00 51.90 203 GLN A CA 1
ATOM 1630 C C . GLN A 1 202 ? 14.834 17.392 26.425 1.00 51.31 203 GLN A C 1
ATOM 1631 O O . GLN A 1 202 ? 15.513 17.449 27.459 1.00 50.04 203 GLN A O 1
ATOM 1637 N N . ARG A 1 203 ? 14.774 18.376 25.521 1.00 48.19 204 ARG A N 1
ATOM 1638 C CA . ARG A 1 203 ? 15.491 19.639 25.680 1.00 44.74 204 ARG A CA 1
ATOM 1639 C C . ARG A 1 203 ? 15.274 20.158 27.096 1.00 42.94 204 ARG A C 1
ATOM 1640 O O . ARG A 1 203 ? 14.140 20.265 27.567 1.00 43.00 204 ARG A O 1
ATOM 1648 N N . LYS A 1 204 ? 16.370 20.470 27.771 1.00 39.91 205 LYS A N 1
ATOM 1649 C CA . LYS A 1 204 ? 16.300 20.941 29.139 1.00 37.23 205 LYS A CA 1
ATOM 1650 C C . LYS A 1 204 ? 16.069 22.432 29.324 1.00 39.29 205 LYS A C 1
ATOM 1651 O O . LYS A 1 204 ? 16.302 23.231 28.416 1.00 36.81 205 LYS A O 1
ATOM 1657 N N . PRO A 1 205 ? 15.577 22.818 30.512 1.00 40.63 206 PRO A N 1
ATOM 1658 C CA . PRO A 1 205 ? 15.306 24.218 30.837 1.00 42.96 206 PRO A CA 1
ATOM 1659 C C . PRO A 1 205 ? 16.572 24.909 31.309 1.00 44.82 206 PRO A C 1
ATOM 1660 O O . PRO A 1 205 ? 17.462 24.276 31.870 1.00 47.54 206 PRO A O 1
ATOM 1664 N N . PRO A 1 206 ? 16.678 26.217 31.077 1.00 46.65 207 PRO A N 1
ATOM 1665 C CA . PRO A 1 206 ? 17.871 26.935 31.524 1.00 47.91 207 PRO A CA 1
ATOM 1666 C C . PRO A 1 206 ? 18.098 26.677 33.022 1.00 48.24 207 PRO A C 1
ATOM 1667 O O . PRO A 1 206 ? 17.176 26.258 33.737 1.00 40.06 207 PRO A O 1
ATOM 1671 N N . PRO A 1 207 ? 19.338 26.895 33.505 1.00 49.94 208 PRO A N 1
ATOM 1672 C CA . PRO A 1 207 ? 19.703 26.690 34.914 1.00 53.19 208 PRO A CA 1
ATOM 1673 C C . PRO A 1 207 ? 18.669 27.229 35.907 1.00 56.48 208 PRO A C 1
ATOM 1674 O O . PRO A 1 207 ? 17.845 28.077 35.559 1.00 57.63 208 PRO A O 1
ATOM 1678 N N . ASP A 1 208 ? 18.703 26.725 37.137 1.00 57.45 209 ASP A N 1
ATOM 1679 C CA . ASP A 1 208 ? 17.754 27.163 38.157 1.00 60.13 209 ASP A CA 1
ATOM 1680 C C . ASP A 1 208 ? 18.236 26.956 39.585 1.00 59.84 209 ASP A C 1
ATOM 1681 O O . ASP A 1 208 ? 19.336 26.465 39.812 1.00 60.69 209 ASP A O 1
ATOM 1686 N N . GLY A 1 209 ? 17.392 27.340 40.539 1.00 60.61 210 GLY A N 1
ATOM 1687 C CA . GLY A 1 209 ? 17.719 27.225 41.950 1.00 63.55 210 GLY A CA 1
ATOM 1688 C C . GLY A 1 209 ? 18.246 25.872 42.371 1.00 64.33 210 GLY A C 1
ATOM 1689 O O . GLY A 1 209 ? 19.390 25.771 42.816 1.00 64.34 210 GLY A O 1
ATOM 1690 N N . PRO A 1 210 ? 17.429 24.812 42.272 1.00 66.50 211 PRO A N 1
ATOM 1691 C CA . PRO A 1 210 ? 17.912 23.489 42.669 1.00 67.82 211 PRO A CA 1
ATOM 1692 C C . PRO A 1 210 ? 19.035 23.000 41.756 1.00 68.55 211 PRO A C 1
ATOM 1693 O O . PRO A 1 210 ? 19.927 22.284 42.207 1.00 70.09 211 PRO A O 1
ATOM 1697 N N . TYR A 1 211 ? 19.028 23.425 40.493 1.00 68.49 212 TYR A N 1
ATOM 1698 C CA . TYR A 1 211 ? 20.080 22.996 39.577 1.00 69.27 212 TYR A CA 1
ATOM 1699 C C . TYR A 1 211 ? 21.432 23.590 39.936 1.00 70.97 212 TYR A C 1
ATOM 1700 O O . TYR A 1 211 ? 22.467 22.957 39.725 1.00 72.61 212 TYR A O 1
ATOM 1709 N N . VAL A 1 212 ? 21.426 24.808 40.464 1.00 71.82 213 VAL A N 1
ATOM 1710 C CA . VAL A 1 212 ? 22.667 25.464 40.845 1.00 71.29 213 VAL A CA 1
ATOM 1711 C C . VAL A 1 212 ? 23.175 24.873 42.162 1.00 73.23 213 VAL A C 1
ATOM 1712 O O . VAL A 1 212 ? 24.383 24.783 42.387 1.00 76.46 213 VAL A O 1
ATOM 1716 N N . GLU A 1 213 ? 22.251 24.411 43.002 1.00 72.93 214 GLU A N 1
ATOM 1717 C CA . GLU A 1 213 ? 22.623 23.846 44.292 1.00 72.95 214 GLU A CA 1
ATOM 1718 C C . GLU A 1 213 ? 22.959 22.344 44.266 1.00 72.20 214 GLU A C 1
ATOM 1719 O O . GLU A 1 213 ? 23.680 21.866 45.144 1.00 71.70 214 GLU A O 1
ATOM 1725 N N . VAL A 1 214 ? 22.480 21.610 43.257 1.00 71.67 215 VAL A N 1
ATOM 1726 C CA . VAL A 1 214 ? 22.759 20.164 43.175 1.00 72.69 215 VAL A CA 1
ATOM 1727 C C . VAL A 1 214 ? 24.229 19.859 42.941 1.00 73.12 215 VAL A C 1
ATOM 1728 O O . VAL A 1 214 ? 24.830 19.081 43.681 1.00 71.89 215 VAL A O 1
ATOM 1732 N N . VAL A 1 215 ? 24.799 20.474 41.906 1.00 74.11 216 VAL A N 1
ATOM 1733 C CA . VAL A 1 215 ? 26.209 20.280 41.567 1.00 74.01 216 VAL A CA 1
ATOM 1734 C C . VAL A 1 215 ? 27.096 20.595 42.776 1.00 73.24 216 VAL A C 1
ATOM 1735 O O . VAL A 1 215 ? 28.009 19.831 43.099 1.00 73.65 216 VAL A O 1
ATOM 1739 N N . ARG A 1 216 ? 26.768 21.678 43.485 1.00 72.19 217 ARG A N 1
ATOM 1740 C CA . ARG A 1 216 ? 27.527 22.083 44.662 1.00 70.45 217 ARG A CA 1
ATOM 1741 C C . ARG A 1 216 ? 27.432 21.014 45.757 1.00 69.18 217 ARG A C 1
ATOM 1742 O O . ARG A 1 216 ? 28.111 21.099 46.787 1.00 68.49 217 ARG A O 1
ATOM 1750 N N . ILE A 1 217 ? 26.567 20.023 45.530 1.00 68.65 218 ILE A N 1
ATOM 1751 C CA . ILE A 1 217 ? 26.385 18.913 46.461 1.00 69.74 218 ILE A CA 1
ATOM 1752 C C . ILE A 1 217 ? 26.933 17.624 45.838 1.00 69.41 218 ILE A C 1
ATOM 1753 O O . ILE A 1 217 ? 27.941 17.089 46.312 1.00 71.44 218 ILE A O 1
ATOM 1758 N N . VAL A 1 218 ? 26.271 17.119 44.795 1.00 67.63 219 VAL A N 1
ATOM 1759 C CA . VAL A 1 218 ? 26.719 15.896 44.118 1.00 68.24 219 VAL A CA 1
ATOM 1760 C C . VAL A 1 218 ? 28.222 15.974 43.771 1.00 70.05 219 VAL A C 1
ATOM 1761 O O . VAL A 1 218 ? 28.993 15.077 44.128 1.00 71.60 219 VAL A O 1
ATOM 1765 N N . LEU A 1 219 ? 28.636 17.061 43.119 1.00 69.36 220 LEU A N 1
ATOM 1766 C CA . LEU A 1 219 ? 30.041 17.262 42.765 1.00 67.92 220 LEU A CA 1
ATOM 1767 C C . LEU A 1 219 ? 30.756 18.068 43.853 1.00 70.10 220 LEU A C 1
ATOM 1768 O O . LEU A 1 219 ? 31.866 18.575 43.639 1.00 69.35 220 LEU A O 1
ATOM 1773 N N . LYS A 1 220 ? 30.102 18.188 45.011 1.00 70.99 221 LYS A N 1
ATOM 1774 C CA . LYS A 1 220 ? 30.625 18.912 46.176 1.00 71.67 221 LYS A CA 1
ATOM 1775 C C . LYS A 1 220 ? 31.442 20.182 45.885 1.00 70.85 221 LYS A C 1
ATOM 1776 O O . LYS A 1 220 ? 32.580 20.323 46.343 1.00 66.27 221 LYS A O 1
ATOM 1782 N N . PHE A 1 221 ? 30.834 21.101 45.131 1.00 72.66 222 PHE A N 1
ATOM 1783 C CA . PHE A 1 221 ? 31.448 22.382 44.757 1.00 72.32 222 PHE A CA 1
ATOM 1784 C C . PHE A 1 221 ? 31.520 23.383 45.918 1.00 71.57 222 PHE A C 1
ATOM 1785 O O . PHE A 1 221 ? 31.035 23.064 47.030 1.00 71.16 222 PHE A O 1
ATOM 1794 N N . ALA B 1 1 ? 54.064 26.057 -2.340 1.00 56.15 2 ALA B N 1
ATOM 1795 C CA . ALA B 1 1 ? 54.062 25.568 -0.923 1.00 59.78 2 ALA B CA 1
ATOM 1796 C C . ALA B 1 1 ? 53.792 26.682 0.101 1.00 60.95 2 ALA B C 1
ATOM 1797 O O . ALA B 1 1 ? 53.920 27.876 -0.203 1.00 61.66 2 ALA B O 1
ATOM 1799 N N . ALA B 1 2 ? 53.431 26.284 1.320 1.00 61.28 3 ALA B N 1
ATOM 1800 C CA . ALA B 1 2 ? 53.114 27.243 2.378 1.00 61.19 3 ALA B CA 1
ATOM 1801 C C . ALA B 1 2 ? 54.176 27.339 3.461 1.00 59.79 3 ALA B C 1
ATOM 1802 O O . ALA B 1 2 ? 54.805 26.346 3.825 1.00 60.21 3 ALA B O 1
ATOM 1804 N N . LYS B 1 3 ? 54.333 28.542 4.001 1.00 58.20 4 LYS B N 1
ATOM 1805 C CA . LYS B 1 3 ? 55.300 28.795 5.060 1.00 55.57 4 LYS B CA 1
ATOM 1806 C C . LYS B 1 3 ? 54.557 29.183 6.347 1.00 52.73 4 LYS B C 1
ATOM 1807 O O . LYS B 1 3 ? 54.368 30.362 6.660 1.00 50.39 4 LYS B O 1
ATOM 1813 N N . PRO B 1 4 ? 54.139 28.173 7.119 1.00 49.58 5 PRO B N 1
ATOM 1814 C CA . PRO B 1 4 ? 53.404 28.312 8.381 1.00 50.94 5 PRO B CA 1
ATOM 1815 C C . PRO B 1 4 ? 53.882 29.402 9.344 1.00 52.78 5 PRO B C 1
ATOM 1816 O O . PRO B 1 4 ? 54.856 29.218 10.066 1.00 54.93 5 PRO B O 1
ATOM 1820 N N . LYS B 1 5 ? 53.188 30.538 9.350 1.00 53.62 6 LYS B N 1
ATOM 1821 C CA . LYS B 1 5 ? 53.525 31.645 10.246 1.00 53.29 6 LYS B CA 1
ATOM 1822 C C . LYS B 1 5 ? 52.503 31.719 11.383 1.00 51.12 6 LYS B C 1
ATOM 1823 O O . LYS B 1 5 ? 51.299 31.641 11.145 1.00 50.07 6 LYS B O 1
ATOM 1829 N N . LEU B 1 6 ? 52.976 31.851 12.617 1.00 47.26 7 LEU B N 1
ATOM 1830 C CA . LEU B 1 6 ? 52.055 31.914 13.745 1.00 47.86 7 LEU B CA 1
ATOM 1831 C C . LEU B 1 6 ? 52.228 33.111 14.668 1.00 47.93 7 LEU B C 1
ATOM 1832 O O . LEU B 1 6 ? 53.301 33.337 15.220 1.00 48.59 7 LEU B O 1
ATOM 1837 N N . TYR B 1 7 ? 51.133 33.847 14.860 1.00 45.63 8 TYR B N 1
ATOM 1838 C CA . TYR B 1 7 ? 51.107 35.039 15.709 1.00 40.69 8 TYR B CA 1
ATOM 1839 C C . TYR B 1 7 ? 50.614 34.664 17.102 1.00 38.48 8 TYR B C 1
ATOM 1840 O O . TYR B 1 7 ? 49.749 33.803 17.242 1.00 41.58 8 TYR B O 1
ATOM 1849 N N . TYR B 1 8 ? 51.202 35.276 18.121 1.00 33.54 9 TYR B N 1
ATOM 1850 C CA . TYR B 1 8 ? 50.841 35.034 19.517 1.00 34.75 9 TYR B CA 1
ATOM 1851 C C . TYR B 1 8 ? 51.935 35.663 20.369 1.00 37.99 9 TYR B C 1
ATOM 1852 O O . TYR B 1 8 ? 52.936 36.141 19.838 1.00 39.25 9 TYR B O 1
ATOM 1861 N N . PHE B 1 9 ? 51.739 35.678 21.684 1.00 41.69 10 PHE B N 1
ATOM 1862 C CA . PHE B 1 9 ? 52.720 36.243 22.607 1.00 48.20 10 PHE B CA 1
ATOM 1863 C C . PHE B 1 9 ? 54.026 35.441 22.611 1.00 50.80 10 PHE B C 1
ATOM 1864 O O . PHE B 1 9 ? 54.140 34.395 21.965 1.00 48.83 10 PHE B O 1
ATOM 1872 N N . ASN B 1 10 ? 55.015 35.947 23.340 1.00 53.93 11 ASN B N 1
ATOM 1873 C CA . ASN B 1 10 ? 56.301 35.275 23.449 1.00 54.93 11 ASN B CA 1
ATOM 1874 C C . ASN B 1 10 ? 56.247 34.439 24.733 1.00 54.29 11 ASN B C 1
ATOM 1875 O O . ASN B 1 10 ? 56.701 34.876 25.797 1.00 56.59 11 ASN B O 1
ATOM 1880 N N . GLY B 1 11 ? 55.632 33.261 24.633 1.00 51.39 12 GLY B N 1
ATOM 1881 C CA . GLY B 1 11 ? 55.508 32.379 25.783 1.00 45.61 12 GLY B CA 1
ATOM 1882 C C . GLY B 1 11 ? 54.683 31.140 25.492 1.00 42.22 12 GLY B C 1
ATOM 1883 O O . GLY B 1 11 ? 54.307 30.889 24.342 1.00 36.96 12 GLY B O 1
ATOM 1884 N N . ARG B 1 12 ? 54.408 30.366 26.537 1.00 39.94 13 ARG B N 1
ATOM 1885 C CA . ARG B 1 12 ? 53.628 29.138 26.413 1.00 43.52 13 ARG B CA 1
ATOM 1886 C C . ARG B 1 12 ? 52.274 29.425 25.751 1.00 45.48 13 ARG B C 1
ATOM 1887 O O . ARG B 1 12 ? 52.142 29.372 24.516 1.00 42.94 13 ARG B O 1
ATOM 1895 N N . GLY B 1 13 ? 51.275 29.705 26.591 1.00 45.42 14 GLY B N 1
ATOM 1896 C CA . GLY B 1 13 ? 49.939 30.020 26.125 1.00 44.70 14 GLY B CA 1
ATOM 1897 C C . GLY B 1 13 ? 49.296 29.042 25.164 1.00 43.07 14 GLY B C 1
ATOM 1898 O O . GLY B 1 13 ? 49.786 27.932 24.952 1.00 44.38 14 GLY B O 1
ATOM 1899 N N . ARG B 1 14 ? 48.216 29.488 24.538 1.00 41.38 15 ARG B N 1
ATOM 1900 C CA . ARG B 1 14 ? 47.482 28.653 23.604 1.00 42.75 15 ARG B CA 1
ATOM 1901 C C . ARG B 1 14 ? 48.201 28.432 22.284 1.00 42.91 15 ARG B C 1
ATOM 1902 O O . ARG B 1 14 ? 47.648 27.841 21.360 1.00 43.85 15 ARG B O 1
ATOM 1910 N N . MET B 1 15 ? 49.440 28.900 22.186 1.00 43.31 16 MET B N 1
ATOM 1911 C CA . MET B 1 15 ? 50.195 28.715 20.955 1.00 38.17 16 MET B CA 1
ATOM 1912 C C . MET B 1 15 ? 51.221 27.604 21.085 1.00 32.81 16 MET B C 1
ATOM 1913 O O . MET B 1 15 ? 51.608 27.000 20.086 1.00 26.21 16 MET B O 1
ATOM 1918 N N . GLU B 1 16 ? 51.590 27.292 22.326 1.00 30.86 17 GLU B N 1
ATOM 1919 C CA . GLU B 1 16 ? 52.583 26.258 22.614 1.00 34.12 17 GLU B CA 1
ATOM 1920 C C . GLU B 1 16 ? 52.287 24.899 22.005 1.00 31.99 17 GLU B C 1
ATOM 1921 O O . GLU B 1 16 ? 53.078 24.401 21.201 1.00 33.11 17 GLU B O 1
ATOM 1927 N N . SER B 1 17 ? 51.163 24.298 22.402 1.00 30.25 18 SER B N 1
ATOM 1928 C CA . SER B 1 17 ? 50.756 22.989 21.890 1.00 28.23 18 SER B CA 1
ATOM 1929 C C . SER B 1 17 ? 50.723 22.965 20.365 1.00 30.20 18 SER B C 1
ATOM 1930 O O . SER B 1 17 ? 50.873 21.909 19.756 1.00 31.03 18 SER B O 1
ATOM 1933 N N . ILE B 1 18 ? 50.532 24.132 19.754 1.00 30.31 19 ILE B N 1
ATOM 1934 C CA . ILE B 1 18 ? 50.498 24.235 18.300 1.00 34.19 19 ILE B CA 1
ATOM 1935 C C . ILE B 1 18 ? 51.923 24.119 17.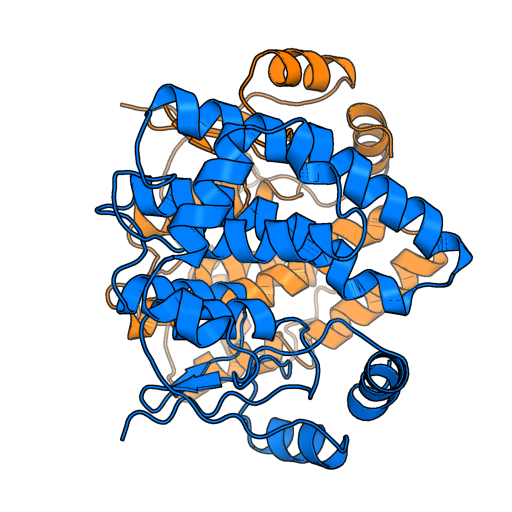754 1.00 35.73 19 ILE B C 1
ATOM 1936 O O . ILE B 1 18 ? 52.151 23.481 16.716 1.00 33.30 19 ILE B O 1
ATOM 1941 N N . ARG B 1 19 ? 52.875 24.732 18.461 1.00 32.81 20 ARG B N 1
ATOM 1942 C CA . ARG B 1 19 ? 54.277 24.688 18.057 1.00 30.86 20 ARG B CA 1
ATOM 1943 C C . ARG B 1 19 ? 54.707 23.223 18.057 1.00 30.85 20 ARG B C 1
ATOM 1944 O O . ARG B 1 19 ? 55.117 22.680 17.022 1.00 24.32 20 ARG B O 1
ATOM 1952 N N . TRP B 1 20 ? 54.579 22.582 19.217 1.00 26.31 21 TRP B N 1
ATOM 1953 C CA . TRP B 1 20 ? 54.935 21.179 19.350 1.00 30.64 21 TRP B CA 1
ATOM 1954 C C . TRP B 1 20 ? 54.461 20.351 18.168 1.00 32.74 21 TRP B C 1
ATOM 1955 O O . TRP B 1 20 ? 55.269 19.884 17.377 1.00 40.06 21 TRP B O 1
ATOM 1966 N N . LEU B 1 21 ? 53.150 20.242 18.001 1.00 34.84 22 LEU B N 1
ATOM 1967 C CA . LEU B 1 21 ? 52.588 19.449 16.916 1.00 39.55 22 LEU B CA 1
ATOM 1968 C C . LEU B 1 21 ? 53.228 19.706 15.5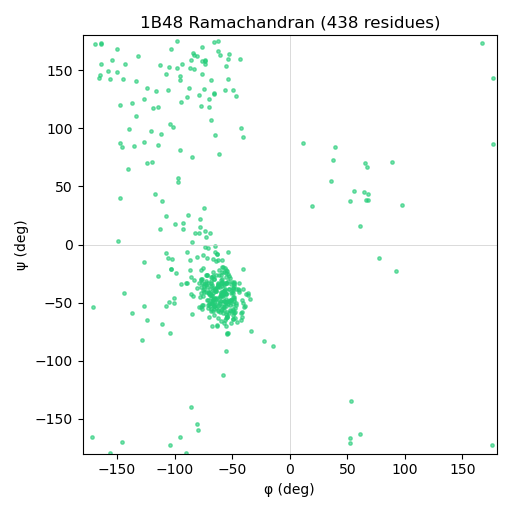59 1.00 39.81 22 LEU B C 1
ATOM 1969 O O . LEU B 1 21 ? 53.438 18.780 14.779 1.00 40.06 22 LEU B O 1
ATOM 1974 N N . LEU B 1 22 ? 53.547 20.960 15.283 1.00 43.02 23 LEU B N 1
ATOM 1975 C CA . LEU B 1 22 ? 54.173 21.314 14.017 1.00 47.54 23 LEU B CA 1
ATOM 1976 C C . LEU B 1 22 ? 55.581 20.719 13.936 1.00 50.04 23 LEU B C 1
ATOM 1977 O O . LEU B 1 22 ? 55.958 20.105 12.928 1.00 50.30 23 LEU B O 1
ATOM 1982 N N . ALA B 1 23 ? 56.342 20.897 15.016 1.00 47.82 24 ALA B N 1
ATOM 1983 C CA . ALA B 1 23 ? 57.702 20.387 15.107 1.00 45.38 24 ALA B CA 1
ATOM 1984 C C . ALA B 1 23 ? 57.708 18.894 14.826 1.00 46.00 24 ALA B C 1
ATOM 1985 O O . ALA B 1 23 ? 58.359 18.435 13.890 1.00 48.61 24 ALA B O 1
ATOM 1987 N N . ALA B 1 24 ? 56.953 18.153 15.630 1.00 42.75 25 ALA B N 1
ATOM 1988 C CA . ALA B 1 24 ? 56.851 16.711 15.494 1.00 42.04 25 ALA B CA 1
ATOM 1989 C C . ALA B 1 24 ? 56.409 16.312 14.092 1.00 44.24 25 ALA B C 1
ATOM 1990 O O . ALA B 1 24 ? 56.752 15.237 13.598 1.00 46.79 25 ALA B O 1
ATOM 1992 N N . ALA B 1 25 ? 55.664 17.201 13.444 1.00 47.75 26 ALA B N 1
ATOM 1993 C CA . ALA B 1 25 ? 55.175 16.969 12.089 1.00 49.68 26 ALA B CA 1
ATOM 1994 C C . ALA B 1 25 ? 56.336 17.107 11.118 1.00 50.50 26 ALA B C 1
ATOM 1995 O O . ALA B 1 25 ? 56.191 16.908 9.912 1.00 50.47 26 ALA B O 1
ATOM 1997 N N . GLY B 1 26 ? 57.497 17.436 11.664 1.00 52.52 27 GLY B N 1
ATOM 1998 C CA . GLY B 1 26 ? 58.676 17.613 10.850 1.00 58.98 27 GLY B CA 1
ATOM 1999 C C . GLY B 1 26 ? 58.464 18.788 9.928 1.00 61.55 27 GLY B C 1
ATOM 2000 O O . GLY B 1 26 ? 58.708 18.693 8.721 1.00 62.00 27 GLY B O 1
ATOM 2001 N N . VAL B 1 27 ? 57.946 19.880 10.483 1.00 63.66 28 VAL B N 1
ATOM 2002 C CA . VAL B 1 27 ? 57.707 21.073 9.682 1.00 66.20 28 VAL B CA 1
ATOM 2003 C C . VAL B 1 27 ? 58.401 22.320 10.225 1.00 66.57 28 VAL B C 1
ATOM 2004 O O . VAL B 1 27 ? 58.417 22.583 11.439 1.00 63.97 28 VAL B O 1
ATOM 2008 N N . GLU B 1 28 ? 59.031 23.044 9.305 1.00 66.16 29 GLU B N 1
ATOM 2009 C CA . GLU B 1 28 ? 59.730 24.276 9.633 1.00 64.58 29 GLU B CA 1
ATOM 2010 C C . GLU B 1 28 ? 58.724 25.410 9.523 1.00 58.83 29 GLU B C 1
ATOM 2011 O O . GLU B 1 28 ? 58.039 25.552 8.504 1.00 58.24 29 GLU B O 1
ATOM 2017 N N . PHE B 1 29 ? 58.616 26.199 10.584 1.00 51.48 30 PHE B N 1
ATOM 2018 C CA . PHE B 1 29 ? 57.686 27.306 10.579 1.00 44.78 30 PHE B CA 1
ATOM 2019 C C . PHE B 1 29 ? 58.326 28.576 11.095 1.00 46.51 30 PHE B C 1
ATOM 2020 O O . PHE B 1 29 ? 59.127 28.544 12.033 1.00 43.97 30 PHE B O 1
ATOM 2028 N N . GLU B 1 30 ? 57.990 29.687 10.447 1.00 51.21 31 GLU B N 1
ATOM 2029 C CA . GLU B 1 30 ? 58.483 31.001 10.852 1.00 53.79 31 GLU B CA 1
ATOM 2030 C C . GLU B 1 30 ? 57.386 31.629 11.678 1.00 52.43 31 GLU B C 1
ATOM 2031 O O . GLU B 1 30 ? 56.298 31.063 11.811 1.00 52.33 31 GLU B O 1
ATOM 2037 N N . GLU B 1 31 ? 57.656 32.794 12.239 1.00 53.51 32 GLU B N 1
ATOM 2038 C CA . GLU B 1 31 ? 56.629 33.428 13.023 1.00 56.10 32 GLU B CA 1
ATOM 2039 C C . GLU B 1 31 ? 56.830 34.883 13.373 1.00 58.43 32 GLU B C 1
ATOM 2040 O O . GLU B 1 31 ? 57.949 35.347 13.610 1.00 60.57 32 GLU B O 1
ATOM 2046 N N . GLU B 1 32 ? 55.708 35.598 13.373 1.00 60.40 33 GLU B N 1
ATOM 2047 C CA . GLU B 1 32 ? 55.665 37.007 13.734 1.00 60.26 33 GLU B CA 1
ATOM 2048 C C . GLU B 1 32 ? 55.652 37.026 15.268 1.00 58.37 33 GLU B C 1
ATOM 2049 O O . GLU B 1 32 ? 56.116 36.077 15.908 1.00 57.71 33 GLU B O 1
ATOM 2055 N N . PHE B 1 33 ? 55.108 38.084 15.855 1.00 56.90 34 PHE B N 1
ATOM 2056 C CA . PHE B 1 33 ? 55.047 38.193 17.305 1.00 59.33 34 PHE B CA 1
ATOM 2057 C C . PHE B 1 33 ? 54.061 39.267 17.717 1.00 60.32 34 PHE B C 1
ATOM 2058 O O . PHE B 1 33 ? 53.529 40.003 16.875 1.00 60.33 34 PHE B O 1
ATOM 2066 N N . LEU B 1 34 ? 53.822 39.348 19.022 1.00 60.22 35 LEU B N 1
ATOM 2067 C CA . LEU B 1 34 ? 52.908 40.333 19.576 1.00 61.41 35 LEU B CA 1
ATOM 2068 C C . LEU B 1 34 ? 53.490 40.959 20.837 1.00 61.73 35 LEU B C 1
ATOM 2069 O O . LEU B 1 34 ? 53.814 40.255 21.799 1.00 59.99 35 LEU B O 1
ATOM 2074 N N . GLU B 1 35 ? 53.637 42.286 20.808 1.00 64.10 36 GLU B N 1
ATOM 2075 C CA . GLU B 1 35 ? 54.190 43.045 21.932 1.00 63.95 36 GLU B CA 1
ATOM 2076 C C . GLU B 1 35 ? 53.308 44.205 22.402 1.00 61.57 36 GLU B C 1
ATOM 2077 O O . GLU B 1 35 ? 52.982 44.302 23.592 1.00 59.12 36 GLU B O 1
ATOM 2083 N N . THR B 1 36 ? 52.918 45.079 21.475 1.00 59.34 37 THR B N 1
ATOM 2084 C CA . THR B 1 36 ? 52.113 46.232 21.854 1.00 61.51 37 THR B CA 1
ATOM 2085 C C . THR B 1 36 ? 50.610 46.080 21.708 1.00 60.98 37 THR B C 1
ATOM 2086 O O . THR B 1 36 ? 50.118 45.421 20.784 1.00 59.16 37 THR B O 1
ATOM 2090 N N . ARG B 1 37 ? 49.906 46.721 22.644 1.00 61.37 38 ARG B N 1
ATOM 2091 C CA . ARG B 1 37 ? 48.444 46.746 22.722 1.00 60.62 38 ARG B CA 1
ATOM 2092 C C . ARG B 1 37 ? 47.840 47.256 21.406 1.00 60.66 38 ARG B C 1
ATOM 2093 O O . ARG B 1 37 ? 46.703 46.931 21.051 1.00 58.77 38 ARG B O 1
ATOM 2101 N N . GLU B 1 38 ? 48.641 48.033 20.684 1.00 62.03 39 GLU B N 1
ATOM 2102 C CA . GLU B 1 38 ? 48.258 48.606 19.403 1.00 64.85 39 GLU B CA 1
ATOM 2103 C C . GLU B 1 38 ? 48.466 47.598 18.281 1.00 63.09 39 GLU B C 1
ATOM 2104 O O . GLU B 1 38 ? 47.754 47.630 17.278 1.00 58.28 39 GLU B O 1
ATOM 2110 N N . GLN B 1 39 ? 49.456 46.720 18.455 1.00 64.88 40 GLN B N 1
ATOM 2111 C CA . GLN B 1 39 ? 49.762 45.669 17.475 1.00 66.88 40 GLN B CA 1
ATOM 2112 C C . GLN B 1 39 ? 48.519 44.816 17.275 1.00 66.63 40 GLN B C 1
ATOM 2113 O O . GLN B 1 39 ? 48.170 44.442 16.142 1.00 66.20 40 GLN B O 1
ATOM 2119 N N . TYR B 1 40 ? 47.875 44.512 18.401 1.00 64.94 41 TYR B N 1
ATOM 2120 C CA . TYR B 1 40 ? 46.640 43.739 18.444 1.00 64.01 41 TYR B CA 1
ATOM 2121 C C . TYR B 1 40 ? 45.650 44.471 17.532 1.00 62.46 41 TYR B C 1
ATOM 2122 O O . TYR B 1 40 ? 45.278 43.981 16.459 1.00 58.61 41 TYR B O 1
ATOM 2131 N N . GLU B 1 41 ? 45.337 45.699 17.934 1.00 62.18 42 GLU B N 1
ATOM 2132 C CA . GLU B 1 41 ? 44.399 46.568 17.236 1.00 62.61 42 GLU B CA 1
ATOM 2133 C C . GLU B 1 41 ? 44.542 46.634 15.720 1.00 60.27 42 GLU B C 1
ATOM 2134 O O . GLU B 1 41 ? 43.546 46.664 15.004 1.00 60.21 42 GLU B O 1
ATOM 2140 N N . LYS B 1 42 ? 45.773 46.630 15.231 1.00 60.99 43 LYS B N 1
ATOM 2141 C CA . LYS B 1 42 ? 46.010 46.707 13.797 1.00 63.03 43 LYS B CA 1
ATOM 2142 C C . LYS B 1 42 ? 45.431 45.488 13.097 1.00 64.11 43 LYS B C 1
ATOM 2143 O O . LYS B 1 42 ? 44.408 45.592 12.412 1.00 62.06 43 LYS B O 1
ATOM 2149 N N . MET B 1 43 ? 46.060 44.332 13.317 1.00 66.84 44 MET B N 1
ATOM 2150 C CA . MET B 1 43 ? 45.621 43.063 12.723 1.00 68.79 44 MET B CA 1
ATOM 2151 C C . MET B 1 43 ? 44.161 42.737 13.078 1.00 67.44 44 MET B C 1
ATOM 2152 O O . MET B 1 43 ? 43.478 41.977 12.374 1.00 66.83 44 MET B O 1
ATOM 2157 N N . GLN B 1 44 ? 43.705 43.315 14.186 1.00 65.28 45 GLN B N 1
ATOM 2158 C CA . GLN B 1 44 ? 42.340 43.152 14.655 1.00 62.87 45 GLN B CA 1
ATOM 2159 C C . GLN B 1 44 ? 41.473 43.772 13.574 1.00 62.01 45 GLN B C 1
ATOM 2160 O O . GLN B 1 44 ? 40.816 43.073 12.802 1.00 60.90 45 GLN B O 1
ATOM 2166 N N . LYS B 1 45 ? 41.573 45.094 13.477 1.00 62.65 46 LYS B N 1
ATOM 2167 C CA . LYS B 1 45 ? 40.838 45.878 12.503 1.00 64.92 46 LYS B CA 1
ATOM 2168 C C . LYS B 1 45 ? 41.238 45.513 11.074 1.00 66.86 46 LYS B C 1
ATOM 2169 O O . LYS B 1 45 ? 40.634 45.996 10.119 1.00 68.73 46 LYS B O 1
ATOM 2175 N N . ASP B 1 46 ? 42.278 44.696 10.922 1.00 68.17 47 ASP B N 1
ATOM 2176 C CA . ASP B 1 46 ? 42.712 44.271 9.593 1.00 69.79 47 ASP B CA 1
ATOM 2177 C C . ASP B 1 46 ? 41.688 43.283 9.030 1.00 68.40 47 ASP B C 1
ATOM 2178 O O . ASP B 1 46 ? 41.514 43.152 7.810 1.00 63.48 47 ASP B O 1
ATOM 2183 N N . GLY B 1 47 ? 40.997 42.608 9.946 1.00 69.44 48 GLY B N 1
ATOM 2184 C CA . GLY B 1 47 ? 39.988 41.640 9.563 1.00 72.30 48 GLY B CA 1
ATOM 2185 C C . GLY B 1 47 ? 40.582 40.259 9.379 1.00 73.22 48 GLY B C 1
ATOM 2186 O O . GLY B 1 47 ? 40.701 39.779 8.242 1.00 72.74 48 GLY B O 1
ATOM 2187 N N . HIS B 1 48 ? 40.975 39.639 10.495 1.00 73.47 49 HIS B N 1
ATOM 2188 C CA . HIS B 1 48 ? 41.571 38.296 10.494 1.00 73.34 49 HIS B CA 1
ATOM 2189 C C . HIS B 1 48 ? 40.992 37.448 11.627 1.00 70.80 49 HIS B C 1
ATOM 2190 O O . HIS B 1 48 ? 40.408 36.378 11.390 1.00 68.59 49 HIS B O 1
ATOM 2197 N N . LEU B 1 49 ? 41.163 37.946 12.852 1.00 66.33 50 LEU B N 1
ATOM 2198 C CA . LEU B 1 49 ? 40.675 37.284 14.061 1.00 61.8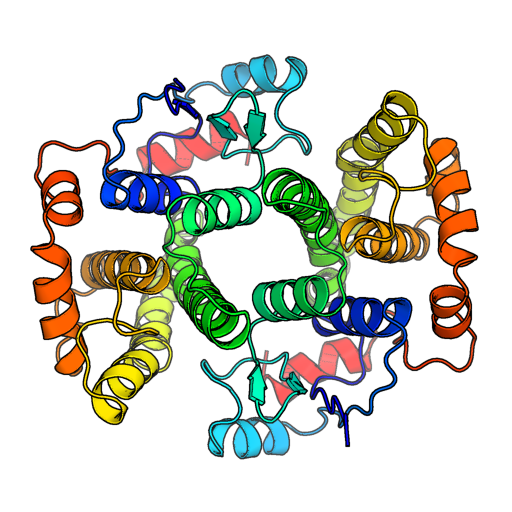2 50 LEU B CA 1
ATOM 2199 C C . LEU B 1 49 ? 39.154 37.265 14.008 1.00 58.93 50 LEU B C 1
ATOM 2200 O O . LEU B 1 49 ? 38.507 38.235 14.408 1.00 57.96 50 LEU B O 1
ATOM 2205 N N . LEU B 1 50 ? 38.596 36.167 13.500 1.00 56.24 51 LEU B N 1
ATOM 2206 C CA . LEU B 1 50 ? 37.151 36.021 13.365 1.00 52.70 51 LEU B CA 1
ATOM 2207 C C . LEU B 1 50 ? 36.398 36.535 14.561 1.00 50.59 51 LEU B C 1
ATOM 2208 O O . LEU B 1 50 ? 35.569 37.434 14.441 1.00 50.59 51 LEU B O 1
ATOM 2213 N N . PHE B 1 51 ? 36.704 35.976 15.722 1.00 46.16 52 PHE B N 1
ATOM 2214 C CA . PHE B 1 51 ? 36.028 36.390 16.934 1.00 46.42 52 PHE B CA 1
ATOM 2215 C C . PHE B 1 51 ? 36.902 37.357 17.702 1.00 46.01 52 PHE B C 1
ATOM 2216 O O . PHE B 1 51 ? 36.691 37.599 18.886 1.00 43.47 52 PHE B O 1
ATOM 2224 N N . GLY B 1 52 ? 37.878 37.916 16.992 1.00 45.94 53 GLY B N 1
ATOM 2225 C CA . GLY B 1 52 ? 38.793 38.879 17.569 1.00 48.22 53 GLY B CA 1
ATOM 2226 C C . GLY B 1 52 ? 39.741 38.323 18.613 1.00 51.11 53 GLY B C 1
ATOM 2227 O O . GLY B 1 52 ? 40.051 39.009 19.589 1.00 50.52 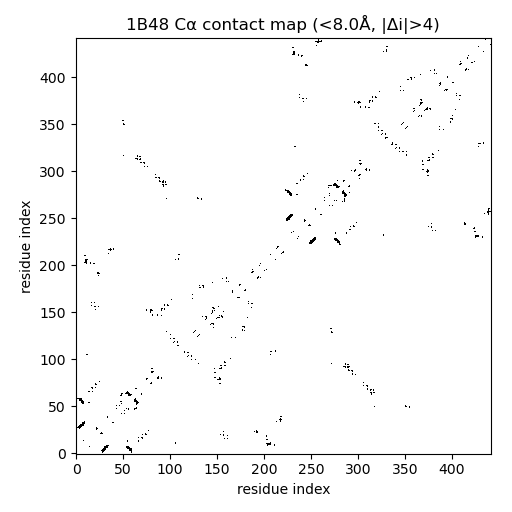53 GLY B O 1
ATOM 2228 N N . GLN B 1 53 ? 40.243 37.108 18.403 1.00 53.81 54 GLN B N 1
ATOM 2229 C CA . GLN B 1 53 ? 41.151 36.508 19.382 1.00 56.08 54 GLN B CA 1
ATOM 2230 C C . GLN B 1 53 ? 42.194 35.546 18.814 1.00 56.39 54 GLN B C 1
ATOM 2231 O O . GLN B 1 53 ? 41.961 34.876 17.795 1.00 55.70 54 GLN B O 1
ATOM 2237 N N . VAL B 1 54 ? 43.355 35.522 19.475 1.00 56.30 55 VAL B N 1
ATOM 2238 C CA . VAL B 1 54 ? 44.487 34.657 19.102 1.00 56.64 55 VAL B CA 1
ATOM 2239 C C . VAL B 1 54 ? 44.609 33.439 20.030 1.00 55.21 55 VAL B C 1
ATOM 2240 O O . VAL B 1 54 ? 44.052 33.433 21.133 1.00 56.92 55 VAL B O 1
ATOM 2244 N N . PRO B 1 55 ? 45.440 32.449 19.653 1.00 51.39 56 PRO B N 1
ATOM 2245 C CA . PRO B 1 55 ? 46.297 32.298 18.468 1.00 51.39 56 PRO B CA 1
ATOM 2246 C C . PRO B 1 55 ? 45.715 32.455 17.061 1.00 49.07 56 PRO B C 1
ATOM 2247 O O . PRO B 1 55 ? 44.505 32.459 16.859 1.00 50.79 56 PRO B O 1
ATOM 2251 N N . LEU B 1 56 ? 46.620 32.622 16.104 1.00 46.00 57 LEU B N 1
ATOM 2252 C CA . LEU B 1 56 ? 46.296 32.760 14.688 1.00 44.67 57 LEU B CA 1
ATOM 2253 C C . LEU B 1 56 ? 47.422 32.062 13.934 1.00 43.99 57 LEU B C 1
ATOM 2254 O O . LEU B 1 56 ? 48.577 32.137 14.338 1.00 42.74 57 LEU B O 1
ATOM 2259 N N . VAL B 1 57 ? 47.089 31.385 12.843 1.00 43.90 58 VAL B N 1
ATOM 2260 C CA . VAL B 1 57 ? 48.092 30.662 12.082 1.00 46.07 58 VAL B CA 1
ATOM 2261 C C . VAL B 1 57 ? 47.897 30.779 10.575 1.00 50.42 58 VAL B C 1
ATOM 2262 O O . VAL B 1 57 ? 47.075 30.080 9.985 1.00 54.09 58 VAL B O 1
ATOM 2266 N N . GLU B 1 58 ? 48.664 31.664 9.953 1.00 52.85 59 GLU B N 1
ATOM 2267 C CA . GLU B 1 58 ? 48.591 31.861 8.507 1.00 54.77 59 GLU B CA 1
ATOM 2268 C C . GLU B 1 58 ? 49.151 30.590 7.847 1.00 57.18 59 GLU B C 1
ATOM 2269 O O . GLU B 1 58 ? 50.352 30.329 7.916 1.00 58.62 59 GLU B O 1
ATOM 2275 N N . ILE B 1 59 ? 48.276 29.777 7.258 1.00 58.83 60 ILE B N 1
ATOM 2276 C CA . ILE B 1 59 ? 48.707 28.529 6.619 1.00 61.72 60 ILE B CA 1
ATOM 2277 C C . ILE B 1 59 ? 47.728 28.052 5.542 1.00 61.57 60 ILE B C 1
ATOM 2278 O O . ILE B 1 59 ? 46.516 28.168 5.710 1.00 61.30 60 ILE B O 1
ATOM 2283 N N . ASP B 1 60 ? 48.262 27.504 4.448 1.00 63.80 61 ASP B N 1
ATOM 2284 C CA . ASP B 1 60 ? 47.448 27.027 3.318 1.00 67.67 61 ASP B CA 1
ATOM 2285 C C . ASP B 1 60 ? 46.639 28.171 2.699 1.00 69.75 61 ASP B C 1
ATOM 2286 O O . ASP B 1 60 ? 45.693 27.938 1.930 1.00 69.97 61 ASP B O 1
ATOM 2291 N N . GLY B 1 61 ? 47.026 29.403 3.030 1.00 70.70 62 GLY B N 1
ATOM 2292 C CA . GLY B 1 61 ? 46.320 30.573 2.534 1.00 70.02 62 GLY B CA 1
ATOM 2293 C C . GLY B 1 61 ? 45.244 31.008 3.515 1.00 68.25 62 GLY B C 1
ATOM 2294 O O . GLY B 1 61 ? 44.841 32.171 3.535 1.00 67.67 62 GLY B O 1
ATOM 2295 N N . MET B 1 62 ? 44.800 30.063 4.343 1.00 67.19 63 MET B N 1
ATOM 2296 C CA . MET B 1 62 ? 43.768 30.300 5.351 1.00 65.44 63 MET B CA 1
ATOM 2297 C C . MET B 1 62 ? 44.343 30.971 6.608 1.00 63.17 63 MET B C 1
ATOM 2298 O O . MET B 1 62 ? 45.559 30.996 6.813 1.00 62.27 63 MET B O 1
ATOM 2303 N N . MET B 1 63 ? 43.465 31.557 7.418 1.00 61.95 64 MET B N 1
ATOM 2304 C CA . MET B 1 63 ? 43.877 32.206 8.662 1.00 60.73 64 MET B CA 1
ATOM 2305 C C . MET B 1 63 ? 43.051 31.634 9.803 1.00 58.50 64 MET B C 1
ATOM 2306 O O . MET B 1 63 ? 41.971 32.139 10.123 1.00 60.33 64 MET B O 1
ATOM 2311 N N . LEU B 1 64 ? 43.552 30.548 10.381 1.00 53.58 65 LEU B N 1
ATOM 2312 C CA . LEU B 1 64 ? 42.876 29.874 11.481 1.00 51.71 65 LEU B CA 1
ATOM 2313 C C . LEU B 1 64 ? 42.922 30.780 12.695 1.00 51.13 65 LEU B C 1
ATOM 2314 O O . LEU B 1 64 ? 43.937 31.427 12.944 1.00 51.96 65 LEU B O 1
ATOM 2319 N N . THR B 1 65 ? 41.837 30.817 13.462 1.00 47.88 66 THR B N 1
ATOM 2320 C CA . THR B 1 65 ? 41.795 31.701 14.617 1.00 42.63 66 THR B CA 1
ATOM 2321 C C . THR B 1 65 ? 41.442 31.051 15.957 1.00 41.89 66 THR B C 1
ATOM 2322 O O . THR B 1 65 ? 41.669 31.652 17.012 1.00 41.03 66 THR B O 1
ATOM 2326 N N . GLN B 1 66 ? 40.908 29.835 15.935 1.00 38.49 67 GLN B N 1
ATOM 2327 C CA . GLN B 1 66 ? 40.518 29.202 17.193 1.00 37.80 67 GLN B CA 1
ATOM 2328 C C . GLN B 1 66 ? 41.321 27.953 17.548 1.00 37.79 67 GLN B C 1
ATOM 2329 O O . GLN B 1 66 ? 41.294 26.964 16.824 1.00 40.58 67 GLN B O 1
ATOM 2335 N N . THR B 1 67 ? 42.020 28.019 18.682 1.00 35.39 68 THR B N 1
ATOM 2336 C CA . THR B 1 67 ? 42.871 26.942 19.214 1.00 30.55 68 THR B CA 1
ATOM 2337 C C . THR B 1 67 ? 42.603 25.500 18.752 1.00 28.48 68 THR B C 1
ATOM 2338 O O . THR B 1 67 ? 43.264 25.006 17.834 1.00 23.57 68 THR B O 1
ATOM 2342 N N . ARG B 1 68 ? 41.644 24.831 19.392 1.00 26.27 69 ARG B N 1
ATOM 2343 C CA . ARG B 1 68 ? 41.320 23.442 19.064 1.00 23.61 69 ARG B CA 1
ATOM 2344 C C . ARG B 1 68 ? 40.881 23.278 17.625 1.00 20.88 69 ARG B C 1
ATOM 2345 O O . ARG B 1 68 ? 41.058 22.227 17.022 1.00 15.08 69 ARG B O 1
ATOM 2353 N N . ALA B 1 69 ? 40.348 24.345 17.058 1.00 22.22 70 ALA B N 1
ATOM 2354 C CA . ALA B 1 69 ? 39.931 24.300 15.674 1.00 27.30 70 ALA B CA 1
ATOM 2355 C C . ALA B 1 69 ? 41.191 24.073 14.854 1.00 29.55 70 ALA B C 1
ATOM 2356 O O . ALA B 1 69 ? 41.193 23.271 13.914 1.00 30.85 70 ALA B O 1
ATOM 2358 N N . ILE B 1 70 ? 42.268 24.743 15.278 1.00 31.86 71 ILE B N 1
ATOM 2359 C CA . ILE B 1 70 ? 43.584 24.688 14.629 1.00 33.33 71 ILE B CA 1
ATOM 2360 C C . ILE B 1 70 ? 44.250 23.320 14.790 1.00 31.50 71 ILE B C 1
ATOM 2361 O O . ILE B 1 70 ? 44.597 22.669 13.795 1.00 29.27 71 ILE B O 1
ATOM 2366 N N . LEU B 1 71 ? 44.418 22.901 16.046 1.00 26.98 72 LEU B N 1
ATOM 2367 C CA . LEU B 1 71 ? 45.036 21.623 16.362 1.00 24.80 72 LEU B CA 1
ATOM 2368 C C . LEU B 1 71 ? 44.443 20.509 15.520 1.00 29.54 72 LEU B C 1
ATOM 2369 O O . LEU B 1 71 ? 45.167 19.816 14.812 1.00 34.18 72 LEU B O 1
ATOM 2374 N N . SER B 1 72 ? 43.121 20.372 15.568 1.00 31.49 73 SER B N 1
ATOM 2375 C CA . SER B 1 72 ? 42.427 19.338 14.814 1.00 31.89 73 SER B CA 1
ATOM 2376 C C . SER B 1 72 ? 42.734 19.385 13.328 1.00 33.09 73 SER B C 1
ATOM 2377 O O . SER B 1 72 ? 42.943 18.342 12.713 1.00 37.04 73 SER B O 1
ATOM 2380 N N . TYR B 1 73 ? 42.760 20.584 12.749 1.00 32.91 74 TYR B N 1
ATOM 2381 C CA . TYR B 1 73 ? 43.071 20.717 11.328 1.00 36.51 74 TYR B CA 1
ATOM 2382 C C . TYR B 1 73 ? 44.453 20.114 11.110 1.00 38.93 74 TYR B C 1
ATOM 2383 O O . TYR B 1 73 ? 44.643 19.222 10.273 1.00 40.91 74 TYR B O 1
ATOM 2392 N N . LEU B 1 74 ? 45.403 20.593 11.903 1.00 36.15 75 LEU B N 1
ATOM 2393 C CA . LEU B 1 74 ? 46.775 20.130 11.836 1.00 31.57 75 LEU B CA 1
ATOM 2394 C C . LEU B 1 74 ? 46.872 18.617 11.957 1.00 30.09 75 LEU B C 1
ATOM 2395 O O . LEU B 1 74 ? 47.039 17.929 10.951 1.00 27.57 75 LEU B O 1
ATOM 2400 N N . ALA B 1 75 ? 46.715 18.117 13.180 1.00 28.77 76 ALA B N 1
ATOM 2401 C CA . ALA B 1 75 ? 46.789 16.692 13.474 1.00 34.30 76 ALA B CA 1
ATOM 2402 C C . ALA B 1 75 ? 46.237 15.794 12.364 1.00 39.44 76 ALA B C 1
ATOM 2403 O O . ALA B 1 75 ? 46.893 14.840 11.954 1.00 42.25 76 ALA B O 1
ATOM 2405 N N . ALA B 1 76 ? 45.062 16.131 11.846 1.00 42.28 77 ALA B N 1
ATOM 2406 C CA . ALA B 1 76 ? 44.450 15.344 10.785 1.00 44.06 77 ALA B CA 1
ATOM 2407 C C . ALA B 1 76 ? 45.272 15.403 9.500 1.00 45.92 77 ALA B C 1
ATOM 2408 O O . ALA B 1 76 ? 45.578 14.368 8.912 1.00 45.79 77 ALA B O 1
ATOM 2410 N N . LYS B 1 77 ? 45.634 16.615 9.082 1.00 47.70 78 LYS B N 1
ATOM 2411 C CA . LYS B 1 77 ? 46.420 16.832 7.868 1.00 49.05 78 LYS B CA 1
ATOM 2412 C C . LYS B 1 77 ? 47.672 15.964 7.897 1.00 50.49 78 LYS B C 1
ATOM 2413 O O . LYS B 1 77 ? 47.976 15.255 6.934 1.00 51.15 78 LYS B O 1
ATOM 2419 N N . TYR B 1 78 ? 48.362 15.998 9.035 1.00 48.77 79 TYR B N 1
ATOM 2420 C CA . TYR B 1 78 ? 49.581 15.227 9.240 1.00 46.97 79 TYR B CA 1
ATOM 2421 C C . TYR B 1 78 ? 49.315 13.918 9.980 1.00 44.44 79 TYR B C 1
ATOM 2422 O O . TYR B 1 78 ? 49.837 13.683 11.063 1.00 42.89 79 TYR B O 1
ATOM 2431 N N . ASN B 1 79 ? 48.438 13.115 9.392 1.00 42.11 80 ASN B N 1
ATOM 2432 C CA . ASN B 1 79 ? 48.027 11.799 9.877 1.00 42.21 80 ASN B CA 1
ATOM 2433 C C . ASN B 1 79 ? 48.251 11.392 11.332 1.00 40.60 80 ASN B C 1
ATOM 2434 O O . ASN B 1 79 ? 48.496 10.222 11.609 1.00 43.40 80 ASN B O 1
ATOM 2439 N N . LEU B 1 80 ? 48.168 12.334 12.261 1.00 40.28 81 LEU B N 1
ATOM 2440 C CA . LEU B 1 80 ? 48.348 11.998 13.665 1.00 41.70 81 LEU B CA 1
ATOM 2441 C C . LEU B 1 80 ? 47.021 12.062 14.385 1.00 43.83 81 LEU B C 1
ATOM 2442 O O . LEU B 1 80 ? 46.980 12.241 15.598 1.00 45.47 81 LEU B O 1
ATOM 2447 N N . TYR B 1 81 ? 45.940 11.898 13.622 1.00 47.03 82 TYR B N 1
ATOM 2448 C CA . TYR B 1 81 ? 44.573 11.935 14.157 1.00 49.34 82 TYR B CA 1
ATOM 2449 C C . TYR B 1 81 ? 43.927 10.575 13.942 1.00 50.79 82 TYR B C 1
ATOM 2450 O O . TYR B 1 81 ? 42.768 10.488 13.534 1.00 53.98 82 TYR B O 1
ATOM 2459 N N . GLY B 1 82 ? 44.682 9.516 14.211 1.00 51.83 83 GLY B N 1
ATOM 2460 C CA . GLY B 1 82 ? 44.159 8.179 14.019 1.00 51.38 83 GLY B CA 1
ATOM 2461 C C . GLY B 1 82 ? 43.786 7.976 12.563 1.00 52.99 83 GLY B C 1
ATOM 2462 O O . GLY B 1 82 ? 44.210 8.741 11.685 1.00 49.35 83 GLY B O 1
ATOM 2463 N N . LYS B 1 83 ? 42.979 6.949 12.315 1.00 55.53 84 LYS B N 1
ATOM 2464 C CA . LYS B 1 83 ? 42.523 6.617 10.965 1.00 59.35 84 LYS B CA 1
ATOM 2465 C C . LYS B 1 83 ? 40.995 6.603 10.953 1.00 60.43 84 LYS B C 1
ATOM 2466 O O . LYS B 1 83 ? 40.355 7.414 10.278 1.00 61.69 84 LYS B O 1
ATOM 2472 N N . ASP B 1 84 ? 40.432 5.656 11.703 1.00 60.32 85 ASP B N 1
ATOM 2473 C CA . ASP B 1 84 ? 38.990 5.482 11.821 1.00 57.50 85 ASP B CA 1
ATOM 2474 C C . ASP B 1 84 ? 38.423 6.238 13.023 1.00 56.91 85 ASP B C 1
ATOM 2475 O O . ASP B 1 84 ? 39.123 6.472 14.017 1.00 53.86 85 ASP B O 1
ATOM 2480 N N . LEU B 1 85 ? 37.136 6.566 12.932 1.00 55.30 86 LEU B N 1
ATOM 2481 C CA . LEU B 1 85 ? 36.424 7.300 13.972 1.00 53.32 86 LEU B CA 1
ATOM 2482 C C . LEU B 1 85 ? 36.581 6.698 15.361 1.00 51.95 86 LEU B C 1
ATOM 2483 O O . LEU B 1 85 ? 36.650 7.424 16.352 1.00 53.02 86 LEU B O 1
ATOM 2488 N N . LYS B 1 86 ? 36.670 5.377 15.427 1.00 49.41 87 LYS B N 1
ATOM 2489 C CA . LYS B 1 86 ? 36.806 4.691 16.706 1.00 51.34 87 LYS B CA 1
ATOM 2490 C C . LYS B 1 86 ? 38.022 5.127 17.511 1.00 49.59 87 LYS B C 1
ATOM 2491 O O . LYS B 1 86 ? 37.931 5.272 18.731 1.00 47.02 87 LYS B O 1
ATOM 2497 N N . GLU B 1 87 ? 39.145 5.331 16.818 1.00 49.50 88 GLU B N 1
ATOM 2498 C CA . GLU B 1 87 ? 40.415 5.742 17.437 1.00 48.93 88 GLU B CA 1
ATOM 2499 C C . GLU B 1 87 ? 40.565 7.255 17.625 1.00 46.35 88 GLU B C 1
ATOM 2500 O O . GLU B 1 87 ? 41.052 7.716 18.664 1.00 41.01 88 GLU B O 1
ATOM 2506 N N . ARG B 1 88 ? 40.173 8.013 16.602 1.00 44.37 89 ARG B N 1
ATOM 2507 C CA . ARG B 1 88 ? 40.234 9.474 16.633 1.00 42.15 89 ARG B CA 1
ATOM 2508 C C . ARG B 1 88 ? 39.582 10.027 17.913 1.00 41.29 89 ARG B C 1
ATOM 2509 O O . ARG B 1 88 ? 40.025 11.040 18.454 1.00 44.39 89 ARG B O 1
ATOM 2517 N N . VAL B 1 89 ? 38.559 9.335 18.408 1.00 36.67 90 VAL B N 1
ATOM 2518 C CA . VAL B 1 89 ? 37.854 9.733 19.621 1.00 35.24 90 VAL B CA 1
ATOM 2519 C C . VAL B 1 89 ? 38.701 9.482 20.864 1.00 34.79 90 VAL B C 1
ATOM 2520 O O . VAL B 1 89 ? 38.576 10.194 21.860 1.00 34.45 90 VAL B O 1
ATOM 2524 N N . ARG B 1 90 ? 39.512 8.427 20.825 1.00 36.80 91 ARG B N 1
ATOM 2525 C CA . ARG B 1 90 ? 40.383 8.077 21.948 1.00 35.23 91 ARG B CA 1
ATOM 2526 C C . ARG B 1 90 ? 41.425 9.168 22.084 1.00 32.89 91 ARG B C 1
ATOM 2527 O O . ARG B 1 90 ? 41.758 9.591 23.196 1.00 29.92 91 ARG B O 1
ATOM 2535 N N . ILE B 1 91 ? 41.932 9.611 20.936 1.00 29.15 92 ILE B N 1
ATOM 2536 C CA . ILE B 1 91 ? 42.915 10.680 20.879 1.00 25.37 92 ILE B CA 1
ATOM 2537 C C . ILE B 1 91 ? 42.303 11.883 21.594 1.00 23.01 92 ILE B C 1
ATOM 2538 O O . ILE B 1 91 ? 42.752 12.263 22.680 1.00 16.90 92 ILE B O 1
ATOM 2543 N N . ASP B 1 92 ? 41.226 12.417 21.011 1.00 19.49 93 ASP B N 1
ATOM 2544 C CA . ASP B 1 92 ? 40.514 13.564 21.558 1.00 12.52 93 ASP B CA 1
ATOM 2545 C C . ASP B 1 92 ? 40.190 13.413 23.027 1.00 8.10 93 ASP B C 1
ATOM 2546 O O . ASP B 1 92 ? 40.347 14.350 23.797 1.00 2.00 93 ASP B O 1
ATOM 2551 N N . MET B 1 93 ? 39.704 12.243 23.414 1.00 9.66 94 MET B N 1
ATOM 2552 C CA . MET B 1 93 ? 39.354 12.016 24.804 1.00 18.77 94 MET B CA 1
ATOM 2553 C C . MET B 1 93 ? 40.579 12.200 25.673 1.00 25.63 94 MET B C 1
ATOM 2554 O O . MET B 1 93 ? 40.479 12.666 26.817 1.00 23.53 94 MET B O 1
ATOM 2559 N N . TYR B 1 94 ? 41.735 11.837 25.113 1.00 30.37 95 TYR B N 1
ATOM 2560 C CA . TYR B 1 94 ? 43.013 11.978 25.804 1.00 34.97 95 TYR B CA 1
ATOM 2561 C C . TYR B 1 94 ? 43.446 13.447 25.792 1.00 33.20 95 TYR B C 1
ATOM 2562 O O . TYR B 1 94 ? 43.657 14.049 26.851 1.00 31.37 95 TYR B O 1
ATOM 2571 N N . ALA B 1 95 ? 43.529 14.018 24.589 1.00 29.88 96 ALA B N 1
ATOM 2572 C CA . ALA B 1 95 ? 43.926 15.411 24.386 1.00 34.10 96 ALA B CA 1
ATOM 2573 C C . ALA B 1 95 ? 43.173 16.413 25.278 1.00 37.93 96 ALA B C 1
ATOM 2574 O O . ALA B 1 95 ? 43.764 17.383 25.758 1.00 42.80 96 ALA B O 1
ATOM 2576 N N . ASP B 1 96 ? 41.882 16.165 25.503 1.00 37.37 97 ASP B N 1
ATOM 2577 C CA . ASP B 1 96 ? 41.046 17.033 26.325 1.00 32.33 97 ASP B CA 1
ATOM 2578 C C . ASP B 1 96 ? 41.516 16.972 27.769 1.00 29.82 97 ASP B C 1
ATOM 2579 O O . ASP B 1 96 ? 41.548 17.987 28.461 1.00 31.28 97 ASP B O 1
ATOM 2584 N N . GLY B 1 97 ? 41.895 15.782 28.214 1.00 26.97 98 GLY B N 1
ATOM 2585 C CA . GLY B 1 97 ? 42.354 15.624 29.580 1.00 33.81 98 GLY B CA 1
ATOM 2586 C C . GLY B 1 97 ? 43.649 16.360 29.875 1.00 36.02 98 GLY B C 1
ATOM 2587 O O . GLY B 1 97 ? 43.737 17.143 30.831 1.00 38.16 98 GLY B O 1
ATOM 2588 N N . THR B 1 98 ? 44.659 16.105 29.048 1.00 33.55 99 THR B N 1
ATOM 2589 C CA . THR B 1 98 ? 45.964 16.728 29.205 1.00 29.51 99 THR B CA 1
ATOM 2590 C C . THR B 1 98 ? 45.767 18.222 29.075 1.00 32.61 99 THR B C 1
ATOM 2591 O O . THR B 1 98 ? 46.179 18.986 29.943 1.00 36.43 99 THR B O 1
ATOM 2595 N N . GLN B 1 99 ? 45.073 18.623 28.014 1.00 30.06 100 GLN B N 1
ATOM 2596 C CA . GLN B 1 99 ? 44.789 20.027 27.756 1.00 28.53 100 GLN B CA 1
ATOM 2597 C C . GLN B 1 99 ? 44.292 20.695 29.032 1.00 27.15 100 GLN B C 1
ATOM 2598 O O . GLN B 1 99 ? 44.824 21.708 29.446 1.00 26.29 100 GLN B O 1
ATOM 2604 N N . ASP B 1 100 ? 43.311 20.083 29.682 1.00 29.92 101 ASP B N 1
ATOM 2605 C CA . ASP B 1 100 ? 42.769 20.625 30.925 1.00 36.10 101 ASP B CA 1
ATOM 2606 C C . ASP B 1 100 ? 43.883 20.830 31.941 1.00 36.45 101 ASP B C 1
ATOM 2607 O O . ASP B 1 100 ? 43.932 21.838 32.646 1.00 34.94 101 ASP B O 1
ATOM 2612 N N . LEU B 1 101 ? 44.778 19.853 31.996 1.00 37.58 102 LEU B N 1
ATOM 2613 C CA . LEU B 1 101 ? 45.896 19.866 32.924 1.00 35.62 102 LEU B CA 1
ATOM 2614 C C . LEU B 1 101 ? 46.881 20.995 32.622 1.00 32.79 102 LEU B C 1
ATOM 2615 O O . LEU B 1 101 ? 47.213 21.797 33.499 1.00 30.38 102 LEU B O 1
ATOM 2620 N N . MET B 1 102 ? 47.330 21.059 31.375 1.00 29.29 103 MET B N 1
ATOM 2621 C CA . MET B 1 102 ? 48.269 22.082 30.956 1.00 31.06 103 MET B CA 1
ATOM 2622 C C . M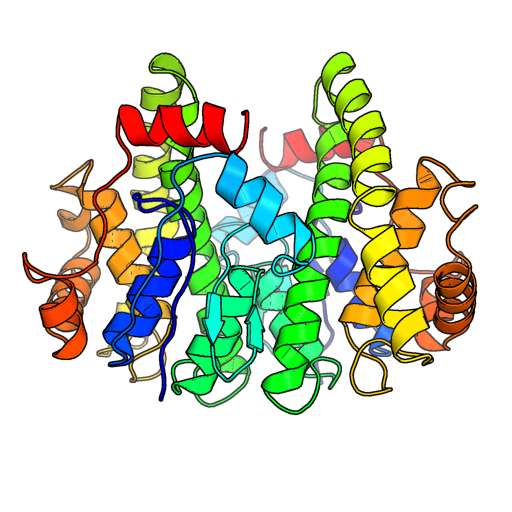ET B 1 102 ? 47.656 23.465 31.155 1.00 35.88 103 MET B C 1
ATOM 2623 O O . MET B 1 102 ? 48.343 24.409 31.560 1.00 38.27 103 MET B O 1
ATOM 2628 N N . MET B 1 103 ? 46.348 23.550 30.913 1.00 36.82 104 MET B N 1
ATOM 2629 C CA . MET B 1 103 ? 45.578 24.784 31.018 1.00 33.94 104 MET B CA 1
ATOM 2630 C C . MET B 1 103 ? 45.588 25.382 32.408 1.00 32.17 104 MET B C 1
ATOM 2631 O O . MET B 1 103 ? 45.717 26.594 32.573 1.00 29.00 104 MET B O 1
ATOM 2636 N N . MET B 1 104 ? 45.410 24.523 33.402 1.00 32.96 105 MET B N 1
ATOM 2637 C CA . MET B 1 104 ? 45.406 24.943 34.792 1.00 36.96 105 MET B CA 1
ATOM 2638 C C . MET B 1 104 ? 46.728 25.607 35.119 1.00 41.08 105 MET B C 1
ATOM 2639 O O . MET B 1 104 ? 46.777 26.548 35.908 1.00 44.01 105 MET B O 1
ATOM 2644 N N . ILE B 1 105 ? 47.789 25.119 34.475 1.00 45.78 106 ILE B N 1
ATOM 2645 C CA . ILE B 1 105 ? 49.153 25.611 34.660 1.00 43.56 106 ILE B CA 1
ATOM 2646 C C . ILE B 1 105 ? 49.387 27.006 34.061 1.00 42.22 106 ILE B C 1
ATOM 2647 O O . ILE B 1 105 ? 49.825 27.930 34.758 1.00 40.01 106 ILE B O 1
ATOM 2652 N N . ALA B 1 106 ? 49.084 27.152 32.775 1.00 40.35 107 ALA B N 1
ATOM 2653 C CA . ALA B 1 106 ? 49.281 28.416 32.070 1.00 41.26 107 ALA B CA 1
ATOM 2654 C C . ALA B 1 106 ? 48.523 29.602 32.666 1.00 44.03 107 ALA B C 1
ATOM 2655 O O . ALA B 1 106 ? 48.896 30.759 32.444 1.00 44.31 107 ALA B O 1
ATOM 2657 N N . VAL B 1 107 ? 47.498 29.308 33.462 1.00 46.90 108 VAL B N 1
ATOM 2658 C CA . VAL B 1 107 ? 46.662 30.343 34.051 1.00 47.34 108 VAL B CA 1
ATOM 2659 C C . VAL B 1 107 ? 47.026 30.817 35.459 1.00 47.39 108 VAL B C 1
ATOM 2660 O O . VAL B 1 107 ? 46.893 32.007 35.759 1.00 48.31 108 VAL B O 1
ATOM 2664 N N . ALA B 1 108 ? 47.530 29.907 36.297 1.00 45.02 109 ALA B N 1
ATOM 2665 C CA . ALA B 1 108 ? 47.903 30.230 37.684 1.00 44.61 109 ALA B CA 1
ATOM 2666 C C . ALA B 1 108 ? 48.762 31.482 37.899 1.00 45.65 109 ALA B C 1
ATOM 2667 O O . ALA B 1 108 ? 48.650 32.131 38.939 1.00 46.23 109 ALA B O 1
ATOM 2669 N N . PRO B 1 109 ? 49.648 31.823 36.940 1.00 47.32 110 PRO B N 1
ATOM 2670 C CA . PRO B 1 109 ? 50.485 33.014 37.101 1.00 49.64 110 PRO B CA 1
ATOM 2671 C C . PRO B 1 109 ? 49.726 34.335 37.277 1.00 52.56 110 PRO B C 1
ATOM 2672 O O . PRO B 1 109 ? 50.172 35.215 38.019 1.00 55.66 110 PRO B O 1
ATOM 2676 N N . PHE B 1 110 ? 48.587 34.469 36.600 1.00 52.68 111 PHE B N 1
ATOM 2677 C CA . PHE B 1 110 ? 47.784 35.688 36.681 1.00 50.03 111 PHE B CA 1
ATOM 2678 C C . PHE B 1 110 ? 47.086 35.822 38.017 1.00 49.79 111 PHE B C 1
ATOM 2679 O O . PHE B 1 110 ? 46.803 36.926 38.469 1.00 50.28 111 PHE B O 1
ATOM 2687 N N . LYS B 1 111 ? 46.840 34.688 38.658 1.00 51.14 112 LYS B N 1
ATOM 2688 C CA . LYS B 1 111 ? 46.181 34.665 39.953 1.00 56.24 112 LYS B CA 1
ATOM 2689 C C . LYS B 1 111 ? 46.993 35.395 41.010 1.00 60.09 112 LYS B C 1
ATOM 2690 O O . LYS B 1 111 ? 48.161 35.730 40.797 1.00 62.08 112 LYS B O 1
ATOM 2696 N N . THR B 1 112 ? 46.350 35.674 42.138 1.00 64.04 113 THR B N 1
ATOM 2697 C CA . THR B 1 112 ? 47.006 36.355 43.245 1.00 67.49 113 THR B CA 1
ATOM 2698 C C . THR B 1 112 ? 47.957 35.337 43.894 1.00 70.64 113 THR B C 1
ATOM 2699 O O . THR B 1 112 ? 47.752 34.129 43.754 1.00 71.69 113 THR B O 1
ATOM 2703 N N . PRO B 1 113 ? 49.028 35.808 44.574 1.00 72.35 114 PRO B N 1
ATOM 2704 C CA . PRO B 1 113 ? 50.004 34.925 45.236 1.00 71.10 114 PRO B CA 1
ATOM 2705 C C . PRO B 1 113 ? 49.410 33.726 45.981 1.00 70.16 114 PRO B C 1
ATOM 2706 O O . PRO B 1 113 ? 49.869 32.599 45.792 1.00 70.83 114 PRO B O 1
ATOM 2710 N N . LYS B 1 114 ? 48.383 33.969 46.796 1.00 70.01 115 LYS B N 1
ATOM 2711 C CA . LYS B 1 114 ? 47.712 32.911 47.558 1.00 70.42 115 LYS B CA 1
ATOM 2712 C C . LYS B 1 114 ? 46.959 31.980 46.609 1.00 69.47 115 LYS B C 1
ATOM 2713 O O . LYS B 1 114 ? 46.879 30.776 46.841 1.00 67.82 115 LYS B O 1
ATOM 2719 N N . GLU B 1 115 ? 46.404 32.565 45.547 1.00 69.86 116 GLU B N 1
ATOM 2720 C CA . GLU B 1 115 ? 45.662 31.829 44.526 1.00 69.91 116 GLU B CA 1
ATOM 2721 C C . GLU B 1 115 ? 46.560 30.866 43.751 1.00 70.24 116 GLU B C 1
ATOM 2722 O O . GLU B 1 115 ? 46.321 29.653 43.762 1.00 70.95 116 GLU B O 1
ATOM 2728 N N . LYS B 1 116 ? 47.580 31.407 43.077 1.00 68.41 117 LYS B N 1
ATOM 2729 C CA . LYS B 1 116 ? 48.523 30.597 42.295 1.00 66.32 117 LYS B CA 1
ATOM 2730 C C . LYS B 1 116 ? 49.251 29.557 43.148 1.00 66.74 117 LYS B C 1
ATOM 2731 O O . LYS B 1 116 ? 49.635 28.499 42.651 1.00 67.27 117 LYS B O 1
ATOM 2737 N N . GLU B 1 117 ? 49.445 29.867 44.427 1.00 67.05 118 GLU B N 1
ATOM 2738 C CA . GLU B 1 117 ? 50.092 28.941 45.346 1.00 68.06 118 GLU B CA 1
ATOM 2739 C C . GLU B 1 117 ? 49.175 27.728 45.500 1.00 69.32 118 GLU B C 1
ATOM 2740 O O . GLU B 1 117 ? 49.575 26.599 45.211 1.00 69.97 118 GLU B O 1
ATOM 2746 N N . GLU B 1 118 ? 47.927 27.978 45.897 1.00 71.66 119 GLU B N 1
ATOM 2747 C CA . GLU B 1 118 ? 46.938 26.908 46.083 1.00 71.12 119 GLU B CA 1
ATOM 2748 C C . GLU B 1 118 ? 46.585 26.113 44.827 1.00 68.76 119 GLU B C 1
ATOM 2749 O O . GLU B 1 118 ? 46.289 24.916 44.912 1.00 67.47 119 GLU B O 1
ATOM 2755 N N . SER B 1 119 ? 46.594 26.775 43.672 1.00 66.52 120 SER B N 1
ATOM 2756 C CA . SER B 1 119 ? 46.287 26.095 42.421 1.00 65.50 120 SER B CA 1
ATOM 2757 C C . SER B 1 119 ? 47.425 25.163 42.000 1.00 66.86 120 SER B C 1
ATOM 2758 O O . SER B 1 119 ? 47.157 24.077 41.485 1.00 68.64 120 SER B O 1
ATOM 2761 N N . TYR B 1 120 ? 48.680 25.568 42.242 1.00 65.19 121 TYR B N 1
ATOM 2762 C CA . TYR B 1 120 ? 49.847 24.741 41.892 1.00 61.35 121 TYR B CA 1
ATOM 2763 C C . TYR B 1 120 ? 49.836 23.412 42.648 1.00 58.31 121 TYR B C 1
ATOM 2764 O O . TYR B 1 120 ? 49.924 22.341 42.040 1.00 54.67 121 TYR B O 1
ATOM 2773 N N . ASP B 1 121 ? 49.696 23.488 43.967 1.00 55.27 122 ASP B N 1
ATOM 2774 C CA . ASP B 1 121 ? 49.643 22.294 44.796 1.00 56.93 122 ASP B CA 1
ATOM 2775 C C . ASP B 1 121 ? 48.600 21.368 44.194 1.00 57.90 122 ASP B C 1
ATOM 2776 O O . ASP B 1 121 ? 48.867 20.191 43.965 1.00 60.05 122 ASP B O 1
ATOM 2781 N N . LEU B 1 122 ? 47.436 21.940 43.883 1.00 57.81 123 LEU B N 1
ATOM 2782 C CA . LEU B 1 122 ? 46.311 21.209 43.304 1.00 55.47 123 LEU B CA 1
ATOM 2783 C C . LEU B 1 122 ? 46.639 20.551 41.965 1.00 53.70 123 LEU B C 1
ATOM 2784 O O . LEU B 1 122 ? 46.223 19.417 41.709 1.00 52.58 123 LEU B O 1
ATOM 2789 N N . ILE B 1 123 ? 47.384 21.262 41.120 1.00 51.75 124 ILE B N 1
ATOM 2790 C CA . ILE B 1 123 ? 47.767 20.752 39.806 1.00 50.22 124 ILE B CA 1
ATOM 2791 C C . ILE B 1 123 ? 48.520 19.440 39.964 1.00 52.01 124 ILE B C 1
ATOM 2792 O O . ILE B 1 123 ? 48.306 18.491 39.205 1.00 50.68 124 ILE B O 1
ATOM 2797 N N . LEU B 1 124 ? 49.380 19.388 40.980 1.00 54.77 125 LEU B N 1
ATOM 2798 C CA . LEU B 1 124 ? 50.163 18.189 41.278 1.00 56.38 125 LEU B CA 1
ATOM 2799 C C . LEU B 1 124 ? 49.239 17.039 41.658 1.00 54.38 125 LEU B C 1
ATOM 2800 O O . LEU B 1 124 ? 49.353 15.943 41.113 1.00 54.57 125 LEU B O 1
ATOM 2805 N N . SER B 1 125 ? 48.317 17.306 42.577 1.00 52.64 126 SER B N 1
ATOM 2806 C CA . SER B 1 125 ? 47.368 16.300 43.033 1.00 52.36 126 SER B CA 1
ATOM 2807 C C . SER B 1 125 ? 46.447 15.795 41.934 1.00 52.07 126 SER B C 1
ATOM 2808 O O . SER B 1 125 ? 46.109 14.613 41.903 1.00 53.17 126 SER B O 1
ATOM 2811 N N . ARG B 1 126 ? 46.048 16.679 41.025 1.00 50.85 127 ARG B N 1
ATOM 2812 C CA . ARG B 1 126 ? 45.166 16.266 39.947 1.00 49.51 127 ARG B CA 1
ATOM 2813 C C . ARG B 1 126 ? 45.941 15.513 38.869 1.00 47.18 127 ARG B C 1
ATOM 2814 O O . ARG B 1 126 ? 45.367 14.729 38.122 1.00 48.95 127 ARG B O 1
ATOM 2822 N N . ALA B 1 127 ? 47.251 15.730 38.812 1.00 45.22 128 ALA B N 1
ATOM 2823 C CA . ALA B 1 127 ? 48.102 15.041 37.841 1.00 40.33 128 ALA B CA 1
ATOM 2824 C C . ALA B 1 127 ? 48.499 13.671 38.392 1.00 37.50 128 ALA B C 1
ATOM 2825 O O . ALA B 1 127 ? 48.425 12.659 37.700 1.00 31.96 128 ALA B O 1
ATOM 2827 N N . LYS B 1 128 ? 48.882 13.655 39.661 1.00 37.62 129 LYS B N 1
ATOM 2828 C CA . LYS B 1 128 ? 49.300 12.441 40.333 1.00 41.90 129 LYS B CA 1
ATOM 2829 C C . LYS B 1 128 ? 48.151 11.505 40.637 1.00 44.96 129 LYS B C 1
ATOM 2830 O O . LYS B 1 128 ? 48.277 10.294 40.482 1.00 45.22 129 LYS B O 1
ATOM 2836 N N . THR B 1 129 ? 47.027 12.065 41.070 1.00 47.23 130 THR B N 1
ATOM 2837 C CA . THR B 1 129 ? 45.880 11.247 41.437 1.00 47.94 130 THR B CA 1
ATOM 2838 C C . THR B 1 129 ? 44.684 11.353 40.501 1.00 48.72 130 THR B C 1
ATOM 2839 O O . THR B 1 129 ? 43.542 11.347 40.954 1.00 53.95 130 THR B O 1
ATOM 2843 N N . ARG B 1 130 ? 44.938 11.462 39.201 1.00 47.20 131 ARG B N 1
ATOM 2844 C CA . ARG B 1 130 ? 43.854 11.534 38.226 1.00 45.09 131 ARG B CA 1
ATOM 2845 C C . ARG B 1 130 ? 44.295 11.430 36.776 1.00 44.30 131 ARG B C 1
ATOM 2846 O O . ARG B 1 130 ? 43.783 10.597 36.030 1.00 44.84 131 ARG B O 1
ATOM 2854 N N . TYR B 1 131 ? 45.229 12.279 36.367 1.00 42.08 132 TYR B N 1
ATOM 2855 C CA . TYR B 1 131 ? 45.670 12.266 34.982 1.00 41.11 132 TYR B CA 1
ATOM 2856 C C . TYR B 1 131 ? 46.830 11.333 34.660 1.00 39.71 132 TYR B C 1
ATOM 2857 O O . TYR B 1 131 ? 46.879 10.762 33.569 1.00 38.82 132 TYR B O 1
ATOM 2866 N N . PHE B 1 132 ? 47.751 11.147 35.599 1.00 34.20 133 PHE B N 1
ATOM 2867 C CA . PHE B 1 132 ? 48.863 10.251 35.329 1.00 28.90 133 PHE B CA 1
ATOM 2868 C C . PHE B 1 132 ? 48.500 8.794 35.480 1.00 25.52 133 PHE B C 1
ATOM 2869 O O . PHE B 1 132 ? 48.664 8.030 34.529 1.00 26.46 133 PHE B O 1
ATOM 2877 N N . PRO B 1 133 ? 47.947 8.395 36.644 1.00 21.60 134 PRO B N 1
ATOM 2878 C CA . PRO B 1 133 ? 47.569 6.989 36.845 1.00 17.65 134 PRO B CA 1
ATOM 2879 C C . PRO B 1 133 ? 46.753 6.401 35.689 1.00 18.21 134 PRO B C 1
ATOM 2880 O O . PRO B 1 133 ? 46.906 5.226 35.350 1.00 18.39 134 PRO B O 1
ATOM 2884 N N . VAL B 1 134 ? 45.931 7.227 35.053 1.00 17.42 135 VAL B N 1
ATOM 2885 C CA . VAL B 1 134 ? 45.117 6.765 33.927 1.00 22.13 135 VAL B CA 1
ATOM 2886 C C . VAL B 1 134 ? 45.985 6.388 32.730 1.00 22.18 135 VAL B C 1
ATOM 2887 O O . VAL B 1 134 ? 45.805 5.338 32.118 1.00 18.46 135 VAL B O 1
ATOM 2891 N N . PHE B 1 135 ? 46.915 7.266 32.387 1.00 26.08 136 PHE B N 1
ATOM 2892 C CA . PHE B 1 135 ? 47.790 7.015 31.252 1.00 29.16 136 PHE B CA 1
ATOM 2893 C C . PHE B 1 135 ? 48.752 5.853 31.494 1.00 30.28 136 PHE B C 1
ATOM 2894 O O . PHE B 1 135 ? 49.056 5.085 30.576 1.00 25.02 136 PHE B O 1
ATOM 2902 N N . GLU B 1 136 ? 49.189 5.714 32.744 1.00 33.14 137 GLU B N 1
ATOM 2903 C CA . GLU B 1 136 ? 50.082 4.636 33.146 1.00 38.28 137 GLU B CA 1
ATOM 2904 C C . GLU B 1 136 ? 49.377 3.314 32.854 1.00 38.76 137 GLU B C 1
ATOM 2905 O O . GLU B 1 136 ? 49.966 2.402 32.269 1.00 39.68 137 GLU B O 1
ATOM 2911 N N . LYS B 1 137 ? 48.092 3.250 33.198 1.00 38.22 138 LYS B N 1
ATOM 2912 C CA . LYS B 1 137 ? 47.293 2.043 32.986 1.00 36.34 138 LYS B CA 1
ATOM 2913 C C . LYS B 1 137 ? 47.021 1.765 31.515 1.00 30.76 138 LYS B C 1
ATOM 2914 O O . LYS B 1 137 ? 47.023 0.622 31.097 1.00 30.10 138 LYS B O 1
ATOM 2920 N N . ILE B 1 138 ? 46.782 2.803 30.729 1.00 26.76 139 ILE B N 1
ATOM 2921 C CA . ILE B 1 138 ? 46.534 2.601 29.310 1.00 24.11 139 ILE B CA 1
ATOM 2922 C C . ILE B 1 138 ? 47.737 1.861 28.751 1.00 27.77 139 ILE B C 1
ATOM 2923 O O . ILE B 1 138 ? 47.585 0.918 27.976 1.00 28.55 139 ILE B O 1
ATOM 2928 N N . LEU B 1 139 ? 48.926 2.258 29.205 1.00 32.87 140 LEU B N 1
ATOM 2929 C CA . LEU B 1 139 ? 50.178 1.643 28.756 1.00 34.31 140 LEU B CA 1
ATOM 2930 C C . LEU B 1 139 ? 50.345 0.229 29.297 1.00 39.09 140 LEU B C 1
ATOM 2931 O O . LEU B 1 139 ? 50.666 -0.688 28.547 1.00 43.07 140 LEU B O 1
ATOM 2936 N N . LYS B 1 140 ? 50.114 0.055 30.594 1.00 40.00 141 LYS B N 1
ATOM 2937 C CA . LYS B 1 140 ? 50.260 -1.251 31.214 1.00 42.80 141 LYS B CA 1
ATOM 2938 C C . LYS B 1 140 ? 49.320 -2.320 30.630 1.00 46.33 141 LYS B C 1
ATOM 2939 O O . LYS B 1 140 ? 49.771 -3.406 30.247 1.00 49.08 141 LYS B O 1
ATOM 2945 N N . ASP B 1 141 ? 48.034 -1.981 30.510 1.00 46.79 142 ASP B N 1
ATOM 2946 C CA . ASP B 1 141 ? 47.004 -2.894 29.993 1.00 42.41 142 ASP B CA 1
ATOM 2947 C C . ASP B 1 141 ? 47.187 -3.339 28.556 1.00 40.86 142 ASP B C 1
ATOM 2948 O O . ASP B 1 141 ? 46.857 -4.470 28.215 1.00 39.84 142 ASP B O 1
ATOM 2953 N N . HIS B 1 142 ? 47.666 -2.450 27.698 1.00 41.17 143 HIS B N 1
ATOM 2954 C CA . HIS B 1 142 ? 47.864 -2.844 26.313 1.00 44.83 143 HIS B CA 1
ATOM 2955 C C . HIS B 1 142 ? 49.340 -3.001 25.974 1.00 46.64 143 HIS B C 1
ATOM 2956 O O . HIS B 1 142 ? 49.684 -3.492 24.896 1.00 47.01 143 HIS B O 1
ATOM 2963 N N . GLY B 1 143 ? 50.196 -2.622 26.923 1.00 46.24 144 GLY B N 1
ATOM 2964 C CA . GLY B 1 143 ? 51.633 -2.718 26.738 1.00 46.98 144 GLY B CA 1
ATOM 2965 C C . GLY B 1 143 ? 52.094 -2.357 25.340 1.00 47.55 144 GLY B C 1
ATOM 2966 O O . GLY B 1 143 ? 52.232 -3.227 24.485 1.00 47.79 144 GLY B O 1
ATOM 2967 N N . GLU B 1 144 ? 52.275 -1.073 25.079 1.00 48.28 145 GLU B N 1
ATOM 2968 C CA . GLU B 1 144 ? 52.723 -0.647 23.762 1.00 50.62 145 GLU B CA 1
ATOM 2969 C C . GLU B 1 144 ? 53.547 0.627 23.819 1.00 52.79 145 GLU B C 1
ATOM 2970 O O . GLU B 1 144 ? 53.635 1.293 24.860 1.00 52.40 145 GLU B O 1
ATOM 2976 N N . ALA B 1 145 ? 54.178 0.928 22.687 1.00 53.58 146 ALA B N 1
ATOM 2977 C CA . ALA B 1 145 ? 55.016 2.103 22.538 1.00 51.70 146 ALA B CA 1
ATOM 2978 C C . ALA B 1 145 ? 54.147 3.340 22.550 1.00 48.13 146 ALA B C 1
ATOM 2979 O O . ALA B 1 145 ? 54.233 4.161 23.458 1.00 47.44 146 ALA B O 1
ATOM 2981 N N . PHE B 1 146 ? 53.264 3.420 21.569 1.00 45.34 147 PHE B N 1
ATOM 2982 C CA . PHE B 1 146 ? 52.375 4.553 21.426 1.00 47.66 147 PHE B CA 1
ATOM 2983 C C . PHE B 1 146 ? 51.155 4.535 22.338 1.00 48.91 147 PHE B C 1
ATOM 2984 O O . PHE B 1 146 ? 51.153 3.854 23.367 1.00 51.16 147 PHE B O 1
ATOM 2992 N N . LEU B 1 147 ? 50.126 5.301 21.975 1.00 48.11 148 LEU B N 1
ATOM 2993 C CA . LEU B 1 147 ? 48.927 5.390 22.794 1.00 43.78 148 LEU B CA 1
ATOM 2994 C C . LEU B 1 147 ? 47.652 4.841 22.181 1.00 45.15 148 LEU B C 1
ATOM 2995 O O . LEU B 1 147 ? 46.767 4.399 22.914 1.00 47.76 148 LEU B O 1
ATOM 3000 N N . VAL B 1 148 ? 47.552 4.831 20.857 1.00 45.56 149 VAL B N 1
ATOM 3001 C CA . VAL B 1 148 ? 46.338 4.321 20.248 1.00 47.70 149 VAL B CA 1
ATOM 3002 C C . VAL B 1 148 ? 46.487 3.251 19.162 1.00 51.07 149 VAL B C 1
ATOM 3003 O O . VAL B 1 148 ? 46.375 2.063 19.468 1.00 53.40 149 VAL B O 1
ATOM 3007 N N . GLY B 1 149 ? 46.764 3.641 17.919 1.00 52.05 150 GLY B N 1
ATOM 3008 C CA . GLY B 1 149 ? 46.875 2.657 16.853 1.00 54.86 150 GLY B CA 1
ATOM 3009 C C . GLY B 1 149 ? 48.267 2.085 16.687 1.00 56.62 150 GLY B C 1
ATOM 3010 O O . GLY B 1 149 ? 48.633 1.599 15.604 1.00 56.86 150 GLY B O 1
ATOM 3011 N N . ASN B 1 150 ? 49.030 2.114 17.779 1.00 55.04 151 ASN B N 1
ATOM 3012 C CA . ASN B 1 150 ? 50.402 1.639 17.779 1.00 53.97 151 ASN B CA 1
ATOM 3013 C C . ASN B 1 150 ? 51.146 2.404 16.680 1.00 53.67 151 ASN B C 1
ATOM 3014 O O . ASN B 1 150 ? 51.863 1.829 15.857 1.00 55.98 151 ASN B O 1
ATOM 3019 N N . GLN B 1 151 ? 50.923 3.713 16.667 1.00 50.44 152 GLN B N 1
ATOM 3020 C CA . GLN B 1 151 ? 51.524 4.613 15.699 1.00 48.97 152 GLN B CA 1
ATOM 3021 C C . GLN B 1 151 ? 51.550 5.974 16.387 1.00 47.72 152 GLN B C 1
ATOM 3022 O O . GLN B 1 151 ? 50.814 6.188 17.357 1.00 46.84 152 GLN B O 1
ATOM 3028 N N . LEU B 1 152 ? 52.420 6.877 15.936 1.00 46.33 153 LEU B N 1
ATOM 3029 C CA . LEU B 1 152 ? 52.498 8.196 16.565 1.00 46.53 153 LEU B CA 1
ATOM 3030 C C . LEU B 1 152 ? 51.215 8.987 16.350 1.00 47.86 153 LEU B C 1
ATOM 3031 O O . LEU B 1 152 ? 50.738 9.127 15.221 1.00 50.16 153 LEU B O 1
ATOM 3036 N N . SER B 1 153 ? 50.692 9.538 17.441 1.00 44.95 154 SER B N 1
ATOM 3037 C CA . SER B 1 153 ? 49.451 10.296 17.413 1.00 41.58 154 SER B CA 1
ATOM 3038 C C . SER B 1 153 ? 49.619 11.608 18.150 1.00 39.79 154 SER B C 1
ATOM 3039 O O . SER B 1 153 ? 50.531 11.756 18.959 1.00 43.03 154 SER B O 1
ATOM 3042 N N . TRP B 1 154 ? 48.709 12.544 17.909 1.00 36.16 155 TRP B N 1
ATOM 3043 C CA . TRP B 1 154 ? 48.767 13.837 18.578 1.00 32.76 155 TRP B CA 1
ATOM 3044 C C . TRP B 1 154 ? 48.505 13.679 20.073 1.00 26.40 155 TRP B C 1
ATOM 3045 O O . TRP B 1 154 ? 48.778 14.571 20.864 1.00 24.13 155 TRP B O 1
ATOM 3056 N N . ALA B 1 155 ? 48.029 12.513 20.472 1.00 23.24 156 ALA B N 1
ATOM 3057 C CA . ALA B 1 155 ? 47.769 12.277 21.881 1.00 26.80 156 ALA B CA 1
ATOM 3058 C C . ALA B 1 155 ? 49.091 11.969 22.543 1.00 27.01 156 ALA B C 1
ATOM 3059 O O . ALA B 1 155 ? 49.296 12.275 23.720 1.00 26.07 156 ALA B O 1
ATOM 3061 N N . ASP B 1 156 ? 49.966 11.324 21.772 1.00 26.82 157 ASP B N 1
ATOM 3062 C CA . ASP B 1 156 ? 51.303 10.954 22.226 1.00 28.03 157 ASP B CA 1
ATOM 3063 C C . ASP B 1 156 ? 52.077 12.218 22.555 1.00 28.14 157 ASP B C 1
ATOM 3064 O O . ASP B 1 156 ? 52.628 12.368 23.656 1.00 29.56 157 ASP B O 1
ATOM 3069 N N . ILE B 1 157 ? 52.105 13.123 21.584 1.00 22.93 158 ILE B N 1
ATOM 3070 C CA . ILE B 1 157 ? 52.767 14.404 21.741 1.00 21.17 158 ILE B CA 1
ATOM 3071 C C . ILE B 1 157 ? 52.181 15.090 22.969 1.00 24.57 158 ILE B C 1
ATOM 3072 O O . ILE B 1 157 ? 52.826 15.175 24.011 1.00 27.23 158 ILE B O 1
ATOM 3077 N N . GLN B 1 158 ? 50.929 15.516 22.837 1.00 22.51 159 GLN B N 1
ATOM 3078 C CA . GLN B 1 158 ? 50.180 16.184 23.884 1.00 17.94 159 GLN B CA 1
ATOM 3079 C C . GLN B 1 158 ? 50.497 15.639 25.283 1.00 15.49 159 GLN B C 1
ATOM 3080 O O . GLN B 1 158 ? 50.700 16.412 26.219 1.00 11.20 159 GLN B O 1
ATOM 3086 N N . LEU B 1 159 ? 50.616 14.321 25.416 1.00 15.26 160 LEU B N 1
ATOM 3087 C CA . LEU B 1 159 ? 50.920 13.748 26.723 1.00 17.55 160 LEU B CA 1
ATOM 3088 C C . LEU B 1 159 ? 52.328 14.111 27.173 1.00 23.81 160 LEU B C 1
ATOM 3089 O O . LEU B 1 159 ? 52.514 14.551 28.305 1.00 25.60 160 LEU B O 1
ATOM 3094 N N . LEU B 1 160 ? 53.308 13.932 26.284 1.00 26.84 161 LEU B N 1
ATOM 3095 C CA . LEU B 1 160 ? 54.715 14.233 26.585 1.00 25.55 161 LEU B CA 1
ATOM 3096 C C . LEU B 1 160 ? 54.843 15.655 27.122 1.00 28.97 161 LEU B C 1
ATOM 3097 O O . LEU B 1 160 ? 55.331 15.864 28.240 1.00 27.45 161 LEU B O 1
ATOM 3102 N N . GLU B 1 161 ? 54.412 16.624 26.313 1.00 29.14 162 GLU B N 1
ATOM 3103 C CA . GLU B 1 161 ? 54.447 18.026 26.701 1.00 27.89 162 GLU B CA 1
ATOM 3104 C C . GLU B 1 161 ? 53.859 18.174 28.093 1.00 26.88 162 GLU B C 1
ATOM 3105 O O . GLU B 1 161 ? 54.448 18.816 28.957 1.00 29.78 162 GLU B O 1
ATOM 3111 N N . ALA B 1 162 ? 52.709 17.547 28.312 1.00 25.30 163 ALA B N 1
ATOM 3112 C CA . ALA B 1 162 ? 52.052 17.614 29.607 1.00 27.61 163 ALA B CA 1
ATOM 3113 C C . ALA B 1 162 ? 52.956 17.094 30.730 1.00 27.29 163 ALA B C 1
ATOM 3114 O O . ALA B 1 162 ? 53.038 17.700 31.799 1.00 18.28 163 ALA B O 1
ATOM 3116 N N . ILE B 1 163 ? 53.672 16.002 30.461 1.00 31.81 164 ILE B N 1
ATOM 3117 C CA . ILE B 1 163 ? 54.569 15.406 31.453 1.00 36.25 164 ILE B CA 1
ATOM 3118 C C . ILE B 1 163 ? 55.734 16.348 31.724 1.00 33.28 164 ILE B C 1
ATOM 3119 O O . ILE B 1 163 ? 56.110 16.574 32.877 1.00 33.56 164 ILE B O 1
ATOM 3124 N N . LEU B 1 164 ? 56.289 16.913 30.661 1.00 28.06 165 LEU B N 1
ATOM 3125 C CA . LEU B 1 164 ? 57.392 17.836 30.815 1.00 27.80 165 LEU B CA 1
ATOM 3126 C C . LEU B 1 164 ? 56.948 18.992 31.692 1.00 30.14 165 LEU B C 1
ATOM 3127 O O . LEU B 1 164 ? 57.495 19.210 32.772 1.00 31.23 165 LEU B O 1
ATOM 3132 N N . MET B 1 165 ? 55.869 19.642 31.277 1.00 32.06 166 MET B N 1
ATOM 3133 C CA . MET B 1 165 ? 55.313 20.787 31.987 1.00 31.76 166 MET B CA 1
ATOM 3134 C C . MET B 1 165 ? 55.023 20.524 33.462 1.00 30.45 166 MET B C 1
ATOM 3135 O O . MET B 1 165 ? 55.143 21.424 34.287 1.00 28.24 166 MET B O 1
ATOM 3140 N N . VAL B 1 166 ? 54.679 19.287 33.799 1.00 31.83 167 VAL B N 1
ATOM 3141 C CA . VAL B 1 166 ? 54.386 18.955 35.190 1.00 36.48 167 VAL B CA 1
ATOM 3142 C C . VAL B 1 166 ? 55.663 18.806 36.013 1.00 42.05 167 VAL B C 1
ATOM 3143 O O . VAL B 1 166 ? 55.693 19.181 37.192 1.00 45.66 167 VAL B O 1
ATOM 3147 N N . GLU B 1 167 ? 56.713 18.257 35.403 1.00 44.59 168 GLU B N 1
ATOM 3148 C CA . GLU B 1 167 ? 57.985 18.087 36.107 1.00 46.61 168 GLU B CA 1
ATOM 3149 C C . GLU B 1 167 ? 58.624 19.432 36.443 1.00 46.40 168 GLU B C 1
ATOM 3150 O O . GLU B 1 167 ? 59.317 19.558 37.456 1.00 44.58 168 GLU B O 1
ATOM 3156 N N . GLU B 1 168 ? 58.355 20.440 35.612 1.00 44.71 169 GLU B N 1
ATOM 3157 C CA . GLU B 1 168 ? 58.885 21.783 35.828 1.00 43.02 169 GLU B CA 1
ATOM 3158 C C . GLU B 1 168 ? 58.445 22.351 37.175 1.00 43.30 169 GLU B C 1
ATOM 3159 O O . GLU B 1 168 ? 58.976 23.362 37.627 1.00 44.76 169 GLU B O 1
ATOM 3165 N N . LEU B 1 169 ? 57.466 21.701 37.802 1.00 44.39 170 LEU B N 1
ATOM 3166 C CA . LEU B 1 169 ? 56.974 22.109 39.114 1.00 47.40 170 LEU B CA 1
ATOM 3167 C C . LEU B 1 169 ? 57.514 21.127 40.138 1.00 49.31 170 LEU B C 1
ATOM 3168 O O . LEU B 1 169 ? 58.058 21.522 41.166 1.00 52.10 170 LEU B O 1
ATOM 3173 N N . SER B 1 170 ? 57.340 19.843 39.850 1.00 51.52 171 SER B N 1
ATOM 3174 C CA . SER B 1 170 ? 57.827 18.777 40.716 1.00 52.42 171 SER B CA 1
ATOM 3175 C C . SER B 1 170 ? 58.519 17.774 39.800 1.00 53.27 171 SER B C 1
ATOM 3176 O O . SER B 1 170 ? 57.868 17.131 38.968 1.00 51.65 171 SER B O 1
ATOM 3179 N N . ALA B 1 171 ? 59.846 17.704 39.918 1.00 51.43 172 ALA B N 1
ATOM 3180 C CA . ALA B 1 171 ? 60.673 16.809 39.110 1.00 47.58 172 ALA B CA 1
ATOM 3181 C C . ALA B 1 171 ? 60.501 15.325 39.441 1.00 45.62 172 ALA B C 1
ATOM 3182 O O . ALA B 1 171 ? 60.440 14.491 38.534 1.00 44.25 172 ALA B O 1
ATOM 3184 N N . PRO B 1 172 ? 60.418 14.976 40.741 1.00 43.86 173 PRO B N 1
ATOM 3185 C CA . PRO B 1 172 ? 60.248 13.579 41.172 1.00 45.85 173 PRO B CA 1
ATOM 3186 C C . PRO B 1 172 ? 58.812 13.047 41.029 1.00 51.20 173 PRO B C 1
ATOM 3187 O O . PRO B 1 172 ? 58.464 12.013 41.609 1.00 51.19 173 PRO B O 1
ATOM 3191 N N . VAL B 1 173 ? 57.988 13.767 40.270 1.00 53.05 174 VAL B N 1
ATOM 3192 C CA . VAL B 1 173 ? 56.593 13.405 40.046 1.00 52.02 174 VAL B CA 1
ATOM 3193 C C . VAL B 1 173 ? 56.403 11.991 39.468 1.00 53.87 174 VAL B C 1
ATOM 3194 O O . VAL B 1 173 ? 55.628 11.197 40.014 1.00 54.18 174 VAL B O 1
ATOM 3198 N N . LEU B 1 174 ? 57.140 11.663 38.405 1.00 52.36 175 LEU B N 1
ATOM 3199 C CA . LEU B 1 174 ? 57.046 10.346 37.774 1.00 51.28 175 LEU B CA 1
ATOM 3200 C C . LEU B 1 174 ? 57.605 9.221 38.633 1.00 52.61 175 LEU B C 1
ATOM 3201 O O . LEU B 1 174 ? 57.773 8.098 38.158 1.00 51.83 175 LEU B O 1
ATOM 3206 N N . SER B 1 175 ? 57.905 9.531 39.890 1.00 53.19 176 SER B N 1
ATOM 3207 C CA . SER B 1 175 ? 58.442 8.558 40.830 1.00 53.76 176 SER B CA 1
ATOM 3208 C C . SER B 1 175 ? 57.681 7.228 40.893 1.00 54.32 176 SER B C 1
ATOM 3209 O O . SER B 1 175 ? 58.291 6.180 41.096 1.00 58.61 176 SER B O 1
ATOM 3212 N N . ASP B 1 176 ? 56.363 7.261 40.706 1.00 52.08 177 ASP B N 1
ATOM 3213 C CA . ASP B 1 176 ? 55.561 6.041 40.785 1.00 47.26 177 ASP B CA 1
ATOM 3214 C C . ASP B 1 176 ? 54.943 5.611 39.468 1.00 44.17 177 ASP B C 1
ATOM 3215 O O . ASP B 1 176 ? 54.090 4.728 39.460 1.00 47.18 177 ASP B O 1
ATOM 3220 N N . PHE B 1 177 ? 55.377 6.188 38.354 1.00 38.83 178 PHE B N 1
ATOM 3221 C CA . PHE B 1 177 ? 54.768 5.836 37.074 1.00 36.55 178 PHE B CA 1
ATOM 3222 C C . PHE B 1 177 ? 55.723 5.324 35.992 1.00 32.44 178 PHE B C 1
ATOM 3223 O O . PHE B 1 177 ? 55.897 5.952 34.945 1.00 29.04 178 PHE B O 1
ATOM 3231 N N . PRO B 1 178 ? 56.251 4.107 36.195 1.00 26.54 179 PRO B N 1
ATOM 3232 C CA . PRO B 1 178 ? 57.187 3.379 35.337 1.00 23.04 179 PRO B CA 1
ATOM 3233 C C . PRO B 1 178 ? 56.914 3.459 33.845 1.00 25.60 179 PRO B C 1
ATOM 3234 O O . PRO B 1 178 ? 57.735 3.960 33.079 1.00 25.73 179 PRO B O 1
ATOM 3238 N N . LEU B 1 179 ? 55.756 2.954 33.436 1.00 29.02 180 LEU B N 1
ATOM 3239 C CA . LEU B 1 179 ? 55.373 2.925 32.028 1.00 29.19 180 LEU B CA 1
ATOM 3240 C C . LEU B 1 179 ? 55.467 4.260 31.330 1.00 29.61 180 LEU B C 1
ATOM 3241 O O . LEU B 1 179 ? 55.673 4.326 30.112 1.00 25.71 180 LEU B O 1
ATOM 3246 N N . LEU B 1 180 ? 55.318 5.318 32.123 1.00 33.21 181 LEU B N 1
ATOM 3247 C CA . LEU B 1 180 ? 55.376 6.685 31.629 1.00 34.90 181 LEU B CA 1
ATOM 3248 C C . LEU B 1 180 ? 56.804 7.132 31.354 1.00 35.26 181 LEU B C 1
ATOM 3249 O O . LEU B 1 180 ? 57.084 7.609 30.263 1.00 33.51 181 LEU B O 1
ATOM 3254 N N . GLN B 1 181 ? 57.698 6.970 32.332 1.00 37.15 182 GLN B N 1
ATOM 3255 C CA . GLN B 1 181 ? 59.111 7.340 32.175 1.00 38.76 182 GLN B CA 1
ATOM 3256 C C . GLN B 1 181 ? 59.655 6.781 30.868 1.00 34.87 182 GLN B C 1
ATOM 3257 O O . GLN B 1 181 ? 60.299 7.485 30.087 1.00 34.85 182 GLN B O 1
ATOM 3263 N N . ALA B 1 182 ? 59.383 5.500 30.648 1.00 32.41 183 ALA B N 1
ATOM 3264 C CA . ALA B 1 182 ? 59.794 4.812 29.440 1.00 32.38 183 ALA B CA 1
ATOM 3265 C C . ALA B 1 182 ? 59.186 5.550 28.267 1.00 32.41 183 ALA B C 1
ATOM 3266 O O . ALA B 1 182 ? 59.848 5.797 27.274 1.00 30.86 183 ALA B O 1
ATOM 3268 N N . PHE B 1 183 ? 57.911 5.906 28.406 1.00 35.50 184 PHE B N 1
ATOM 3269 C CA . PHE B 1 183 ? 57.185 6.627 27.370 1.00 34.33 184 PHE B CA 1
ATOM 3270 C C . PHE B 1 183 ? 57.872 7.951 27.061 1.00 32.89 184 PHE B C 1
ATOM 3271 O O . PHE B 1 183 ? 58.066 8.310 25.894 1.00 28.32 184 PHE B O 1
ATOM 3279 N N . LYS B 1 184 ? 58.263 8.646 28.126 1.00 34.27 185 LYS B N 1
ATOM 3280 C CA . LYS B 1 184 ? 58.922 9.947 28.049 1.00 36.23 185 LYS B CA 1
ATOM 3281 C C . LYS B 1 184 ? 60.197 9.858 27.226 1.00 39.68 185 LYS B C 1
ATOM 3282 O O . LYS B 1 184 ? 60.301 10.496 26.176 1.00 40.98 185 LYS B O 1
ATOM 3288 N N . THR B 1 185 ? 61.127 9.006 27.664 1.00 36.16 186 THR B N 1
ATOM 3289 C CA . THR B 1 185 ? 62.394 8.841 26.965 1.00 32.52 186 THR B CA 1
ATOM 3290 C C . THR B 1 185 ? 62.187 8.263 25.562 1.00 29.29 186 THR B C 1
ATOM 3291 O O . THR B 1 185 ? 62.777 8.736 24.600 1.00 30.79 186 THR B O 1
ATOM 3295 N N . ARG B 1 186 ? 61.277 7.307 25.438 1.00 28.51 187 ARG B N 1
ATOM 3296 C CA . ARG B 1 186 ? 60.975 6.680 24.157 1.00 32.35 187 ARG B CA 1
ATOM 3297 C C . ARG B 1 186 ? 60.596 7.741 23.131 1.00 37.02 187 ARG B C 1
ATOM 3298 O O . ARG B 1 186 ? 61.188 7.819 22.053 1.00 37.07 187 ARG B O 1
ATOM 3306 N N . ILE B 1 187 ? 59.659 8.605 23.517 1.00 42.48 188 ILE B N 1
ATOM 3307 C CA . ILE B 1 187 ? 59.159 9.673 22.652 1.00 44.60 188 ILE B CA 1
ATOM 3308 C C . ILE B 1 187 ? 60.126 10.834 22.487 1.00 42.40 188 ILE B C 1
ATOM 3309 O O . ILE B 1 187 ? 60.209 11.427 21.412 1.00 40.00 188 ILE B O 1
ATOM 3314 N N . SER B 1 188 ? 60.850 11.153 23.558 1.00 42.30 189 SER B N 1
ATOM 3315 C CA . SER B 1 188 ? 61.825 12.240 23.543 1.00 44.48 189 SER B CA 1
ATOM 3316 C C . SER B 1 188 ? 62.865 12.026 22.441 1.00 48.51 189 SER B C 1
ATOM 3317 O O . SER B 1 188 ? 63.143 12.930 21.641 1.00 46.01 189 SER B O 1
ATOM 3320 N N . ASN B 1 189 ? 63.411 10.814 22.387 1.00 49.95 190 ASN B N 1
ATOM 3321 C CA . ASN B 1 189 ? 64.423 10.484 21.402 1.00 49.41 190 ASN B CA 1
ATOM 3322 C C . ASN B 1 189 ? 63.918 10.306 19.977 1.00 48.36 190 ASN B C 1
ATOM 3323 O O . ASN B 1 189 ? 64.647 9.820 19.124 1.00 49.26 190 ASN B O 1
ATOM 3328 N N . ILE B 1 190 ? 62.668 10.688 19.721 1.00 46.90 191 ILE B N 1
ATOM 3329 C CA . ILE B 1 190 ? 62.118 10.615 18.365 1.00 45.97 191 ILE B CA 1
ATOM 3330 C C . ILE B 1 190 ? 62.775 11.786 17.638 1.00 44.50 191 ILE B C 1
ATOM 3331 O O . ILE B 1 190 ? 62.808 12.896 18.162 1.00 40.39 191 ILE B O 1
ATOM 3336 N N . PRO B 1 191 ? 63.290 11.554 16.423 1.00 43.16 192 PRO B N 1
ATOM 3337 C CA . PRO B 1 191 ? 63.957 12.574 15.603 1.00 44.47 192 PRO B CA 1
ATOM 3338 C C . PRO B 1 191 ? 63.412 14.002 15.723 1.00 42.77 192 PRO B C 1
ATOM 3339 O O . PRO B 1 191 ? 64.037 14.864 16.361 1.00 43.79 192 PRO B O 1
ATOM 3343 N N . THR B 1 192 ? 62.245 14.241 15.128 1.00 39.08 193 THR B N 1
ATOM 3344 C CA . THR B 1 192 ? 61.622 15.559 15.149 1.00 32.91 193 THR B CA 1
ATOM 3345 C C . THR B 1 192 ? 61.411 16.082 16.567 1.00 29.99 193 THR B C 1
ATOM 3346 O O . THR B 1 192 ? 61.637 17.264 16.832 1.00 28.38 193 THR B O 1
ATOM 3350 N N . ILE B 1 193 ? 61.032 15.195 17.485 1.00 28.67 194 ILE B N 1
ATOM 3351 C CA . ILE B 1 193 ? 60.790 15.591 18.875 1.00 29.39 194 ILE B CA 1
ATOM 3352 C C . ILE B 1 193 ? 62.053 16.050 19.580 1.00 29.84 194 ILE B C 1
ATOM 3353 O O . ILE B 1 193 ? 62.008 16.965 20.396 1.00 27.28 194 ILE B O 1
ATOM 3358 N N . LYS B 1 194 ? 63.171 15.390 19.277 1.00 37.37 195 LYS B N 1
ATOM 3359 C CA . LYS B 1 194 ? 64.462 15.702 19.894 1.00 38.56 195 LYS B CA 1
ATOM 3360 C C . LYS B 1 194 ? 64.963 17.064 19.443 1.00 32.78 195 LYS B C 1
ATOM 3361 O O . LYS B 1 194 ? 65.378 17.881 20.269 1.00 26.15 195 LYS B O 1
ATOM 3367 N N . LYS B 1 195 ? 64.882 17.311 18.138 1.00 29.56 196 LYS B N 1
ATOM 3368 C CA . LYS B 1 195 ? 65.310 18.581 17.566 1.00 33.99 196 LYS B CA 1
ATOM 3369 C C . LYS B 1 195 ? 64.649 19.742 18.313 1.00 34.06 196 LYS B C 1
ATOM 3370 O O . LYS B 1 195 ? 65.317 20.635 18.820 1.00 37.02 196 LYS B O 1
ATOM 3376 N N . PHE B 1 196 ? 63.331 19.671 18.437 1.00 37.62 197 PHE B N 1
ATOM 3377 C CA . PHE B 1 196 ? 62.535 20.677 19.126 1.00 36.41 197 PHE B CA 1
ATOM 3378 C C . PHE B 1 196 ? 62.933 20.771 20.602 1.00 34.91 197 PHE B C 1
ATOM 3379 O O . PHE B 1 196 ? 62.782 21.816 21.232 1.00 34.05 197 PHE B O 1
ATOM 3387 N N . LEU B 1 197 ? 63.459 19.679 21.142 1.00 33.49 198 LEU B N 1
ATOM 3388 C CA . LEU B 1 197 ? 63.850 19.635 22.544 1.00 37.24 198 LEU B CA 1
ATOM 3389 C C . LEU B 1 197 ? 65.256 20.125 22.855 1.00 38.94 198 LEU B C 1
ATOM 3390 O O . LEU B 1 197 ? 65.597 20.328 24.027 1.00 34.38 198 LEU B O 1
ATOM 3395 N N . GLN B 1 198 ? 66.074 20.278 21.814 1.00 43.02 199 GLN B N 1
ATOM 3396 C CA . GLN B 1 198 ? 67.449 20.768 21.971 1.00 51.83 199 GLN B CA 1
ATOM 3397 C C . GLN B 1 198 ? 67.431 22.283 22.199 1.00 57.61 199 GLN B C 1
ATOM 3398 O O . GLN B 1 198 ? 66.595 22.988 21.623 1.00 58.94 199 GLN B O 1
ATOM 3404 N N . PRO B 1 199 ? 68.381 22.807 23.008 1.00 60.89 200 PRO B N 1
ATOM 3405 C CA . PRO B 1 199 ? 68.515 24.233 23.340 1.00 60.91 200 PRO B CA 1
ATOM 3406 C C . PRO B 1 199 ? 68.276 25.199 22.172 1.00 60.27 200 PRO B C 1
ATOM 3407 O O . PRO B 1 199 ? 68.007 26.388 22.378 1.00 59.79 200 PRO B O 1
ATOM 3411 N N . GLY B 1 200 ? 68.404 24.685 20.951 1.00 58.67 201 GLY B N 1
ATOM 3412 C CA . GLY B 1 200 ? 68.147 25.487 19.771 1.00 59.18 201 GLY B CA 1
ATOM 3413 C C . GLY B 1 200 ? 66.788 25.061 19.241 1.00 61.94 201 GLY B C 1
ATOM 3414 O O . GLY B 1 200 ? 66.652 23.966 18.680 1.00 62.71 201 GLY B O 1
ATOM 3415 N N . SER B 1 201 ? 65.769 25.888 19.476 1.00 61.12 202 SER B N 1
ATOM 3416 C CA . SER B 1 201 ? 64.403 25.593 19.024 1.00 56.47 202 SER B CA 1
ATOM 3417 C C . SER B 1 201 ? 63.504 26.811 19.184 1.00 54.22 202 SER B C 1
ATOM 3418 O O . SER B 1 201 ? 63.904 27.823 19.766 1.00 55.39 202 SER B O 1
ATOM 3421 N N . GLN B 1 202 ? 62.282 26.706 18.670 1.00 50.03 203 GLN B N 1
ATOM 3422 C CA . GLN B 1 202 ? 61.325 27.801 18.767 1.00 42.41 203 GLN B CA 1
ATOM 3423 C C . GLN B 1 202 ? 60.521 27.665 20.056 1.00 38.71 203 GLN B C 1
ATOM 3424 O O . GLN B 1 202 ? 59.794 28.573 20.435 1.00 36.16 203 GLN B O 1
ATOM 3430 N N . ARG B 1 203 ? 60.727 26.553 20.759 1.00 35.52 204 ARG B N 1
ATOM 3431 C CA . ARG B 1 203 ? 60.048 26.281 22.020 1.00 35.46 204 ARG B CA 1
ATOM 3432 C C . ARG B 1 203 ? 60.232 27.422 23.015 1.00 34.62 204 ARG B C 1
ATOM 3433 O O . ARG B 1 203 ? 61.291 28.043 23.070 1.00 36.30 204 ARG B O 1
ATOM 3441 N N . LYS B 1 204 ? 59.187 27.707 23.783 1.00 34.50 205 LYS B N 1
ATOM 3442 C CA . LYS B 1 204 ? 59.239 28.778 24.771 1.00 33.80 205 LYS B CA 1
ATOM 3443 C C . LYS B 1 204 ? 59.355 28.293 26.211 1.00 34.68 205 LYS B C 1
ATOM 3444 O O . LYS B 1 204 ? 58.948 27.185 26.543 1.00 33.50 205 LYS B O 1
ATOM 3450 N N . PRO B 1 205 ? 59.960 29.117 27.078 1.00 39.20 206 PRO B N 1
ATOM 3451 C CA . PRO B 1 205 ? 60.145 28.802 28.501 1.00 41.46 206 PRO B CA 1
ATOM 3452 C C . PRO B 1 205 ? 58.832 28.977 29.260 1.00 43.48 206 PRO B C 1
ATOM 3453 O O . PRO B 1 205 ? 57.881 29.543 28.728 1.00 44.29 206 PRO B O 1
ATOM 3457 N N . PRO B 1 206 ? 58.777 28.540 30.530 1.00 47.01 207 PRO B N 1
ATOM 3458 C CA . PRO B 1 206 ? 57.565 28.656 31.347 1.00 49.68 207 PRO B CA 1
ATOM 3459 C C . PRO B 1 206 ? 57.124 30.101 31.593 1.00 54.85 207 PRO B C 1
ATOM 3460 O O . PRO B 1 206 ? 57.776 31.044 31.136 1.00 55.37 207 PRO B O 1
ATOM 3464 N N . PRO B 1 207 ? 55.956 30.287 32.247 1.00 59.23 208 PRO B N 1
ATOM 3465 C CA . PRO B 1 207 ? 55.441 31.626 32.547 1.00 58.43 208 PRO B CA 1
ATOM 3466 C C . PRO B 1 207 ? 56.264 32.364 33.615 1.00 58.97 208 PRO B C 1
ATOM 3467 O O . PRO B 1 207 ? 56.376 31.910 34.765 1.00 55.19 208 PRO B O 1
ATOM 3471 N N . ASP B 1 208 ? 56.834 33.498 33.199 1.00 59.43 209 ASP B N 1
ATOM 3472 C CA . ASP B 1 208 ? 57.661 34.369 34.040 1.00 59.65 209 ASP B CA 1
ATOM 3473 C C . ASP B 1 208 ? 56.946 35.695 34.283 1.00 60.45 209 ASP B C 1
ATOM 3474 O O . ASP B 1 208 ? 56.144 36.130 33.450 1.00 60.08 209 ASP B O 1
ATOM 3479 N N . GLY B 1 209 ? 57.279 36.354 35.395 1.00 61.79 210 GLY B N 1
ATOM 3480 C CA . GLY B 1 209 ? 56.670 37.636 35.735 1.00 63.78 210 GLY B CA 1
ATOM 3481 C C . GLY B 1 209 ? 56.502 38.623 34.577 1.00 64.59 210 GLY B C 1
ATOM 3482 O O . GLY B 1 209 ? 55.373 39.024 34.283 1.00 62.88 210 GLY B O 1
ATOM 3483 N N . PRO B 1 210 ? 57.600 39.029 33.897 1.00 64.23 211 PRO B N 1
ATOM 3484 C CA . PRO B 1 210 ? 57.597 39.966 32.764 1.00 62.57 211 PRO B CA 1
ATOM 3485 C C . PRO B 1 210 ? 56.580 39.621 31.690 1.00 61.81 211 PRO B C 1
ATOM 3486 O O . PRO B 1 210 ? 55.984 40.512 31.081 1.00 59.57 211 PRO B O 1
ATOM 3490 N N . TYR B 1 211 ? 56.408 38.325 31.444 1.00 61.06 212 TYR B N 1
ATOM 3491 C CA . TYR B 1 211 ? 55.453 37.857 30.447 1.00 61.88 212 TYR B CA 1
ATOM 3492 C C . TYR B 1 211 ? 54.009 38.104 30.893 1.00 60.56 212 TYR B C 1
ATOM 3493 O O . TYR B 1 211 ? 53.186 38.552 30.094 1.00 59.29 212 TYR B O 1
ATOM 3502 N N . VAL B 1 212 ? 53.712 37.824 32.163 1.00 58.91 213 VAL B N 1
ATOM 3503 C CA . VAL B 1 212 ? 52.364 38.022 32.704 1.00 58.97 213 VAL B CA 1
ATOM 3504 C C . VAL B 1 212 ? 51.864 39.428 32.381 1.00 59.60 213 VAL B C 1
ATOM 3505 O O . VAL B 1 212 ? 50.836 39.592 31.722 1.00 60.18 213 VAL B O 1
ATOM 3509 N N . GLU B 1 213 ? 52.627 40.432 32.804 1.00 60.04 214 GLU B N 1
ATOM 3510 C CA . GLU B 1 213 ? 52.277 41.823 32.559 1.00 58.31 214 GLU B CA 1
ATOM 3511 C C . GLU B 1 213 ? 52.272 42.208 31.092 1.00 58.10 214 GLU B C 1
ATOM 3512 O O . GLU B 1 213 ? 51.402 42.955 30.667 1.00 60.83 214 GLU B O 1
ATOM 3518 N N . VAL B 1 214 ? 53.217 41.694 30.309 1.00 58.69 215 VAL B N 1
ATOM 3519 C CA . VAL B 1 214 ? 53.260 42.029 28.886 1.00 61.19 215 VAL B CA 1
ATOM 3520 C C . VAL B 1 214 ? 52.006 41.495 28.196 1.00 61.37 215 VAL B C 1
ATOM 3521 O O . VAL B 1 214 ? 51.698 41.864 27.065 1.00 61.89 215 VAL B O 1
ATOM 3525 N N . VAL B 1 215 ? 51.300 40.610 28.893 1.00 61.94 216 VAL B N 1
ATOM 3526 C CA . VAL B 1 215 ? 50.052 40.041 28.399 1.00 63.16 216 VAL B CA 1
ATOM 3527 C C . VAL B 1 215 ? 48.936 41.023 28.764 1.00 61.22 216 VAL B C 1
ATOM 3528 O O . VAL B 1 215 ? 48.279 41.592 27.887 1.00 59.75 216 VAL B O 1
ATOM 3532 N N . ARG B 1 216 ? 48.801 41.266 30.068 1.00 59.45 217 ARG B N 1
ATOM 3533 C CA . ARG B 1 216 ? 47.792 42.161 30.636 1.00 59.05 217 ARG B CA 1
ATOM 3534 C C . ARG B 1 216 ? 47.803 43.561 30.035 1.00 58.96 217 ARG B C 1
ATOM 3535 O O . ARG B 1 216 ? 46.945 44.391 30.347 1.00 59.96 217 ARG B O 1
ATOM 3543 N N . ILE B 1 217 ? 48.795 43.825 29.195 1.00 59.92 218 ILE B N 1
ATOM 3544 C CA . ILE B 1 217 ? 48.916 45.109 28.531 1.00 62.52 218 ILE B CA 1
ATOM 3545 C C . ILE B 1 217 ? 48.397 45.024 27.099 1.00 61.93 218 ILE B C 1
ATOM 3546 O O . ILE B 1 217 ? 47.611 45.868 26.680 1.00 64.11 218 ILE B O 1
ATOM 3551 N N . VAL B 1 218 ? 48.790 43.986 26.363 1.00 60.12 219 VAL B N 1
ATOM 3552 C CA . VAL B 1 218 ? 48.345 43.849 24.976 1.00 59.24 219 VAL B CA 1
ATOM 3553 C C . VAL B 1 218 ? 46.824 43.709 24.849 1.00 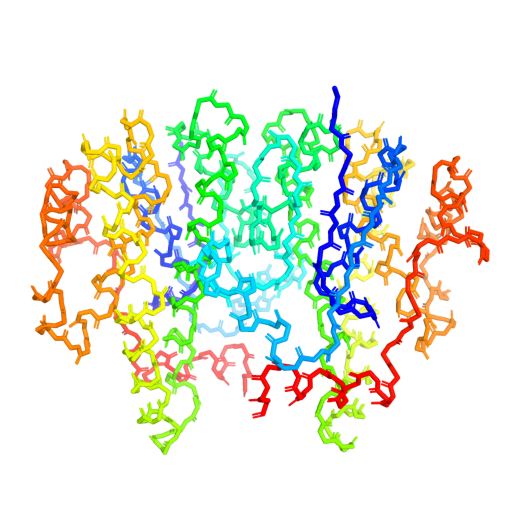58.67 219 VAL B C 1
ATOM 3554 O O . VAL B 1 218 ? 46.222 44.248 23.914 1.00 55.57 219 VAL B O 1
ATOM 3558 N N . LEU B 1 219 ? 46.214 43.017 25.816 1.00 59.73 220 LEU B N 1
ATOM 3559 C CA . LEU B 1 219 ? 44.767 42.766 25.832 1.00 58.33 220 LEU B CA 1
ATOM 3560 C C . LEU B 1 219 ? 43.960 43.583 26.859 1.00 57.44 220 LEU B C 1
ATOM 3561 O O . LEU B 1 219 ? 42.722 43.589 26.820 1.00 56.53 220 LEU B O 1
ATOM 3566 N N . LYS B 1 220 ? 44.655 44.242 27.786 1.00 54.72 221 LYS B N 1
ATOM 3567 C CA . LYS B 1 220 ? 44.009 45.071 28.801 1.00 51.91 221 LYS B CA 1
ATOM 3568 C C . LYS B 1 220 ? 43.192 44.230 29.775 1.00 52.23 221 LYS B C 1
ATOM 3569 O O . LYS B 1 220 ? 41.968 44.317 29.809 1.00 52.71 221 LYS B O 1
ATOM 3575 N N . PHE B 1 221 ? 43.884 43.409 30.556 1.00 53.69 222 PHE B N 1
ATOM 3576 C CA . PHE B 1 221 ? 43.260 42.533 31.547 1.00 55.39 222 PHE B CA 1
ATOM 3577 C C . PHE B 1 221 ? 42.778 43.408 32.705 1.00 54.98 222 PHE B C 1
ATOM 3578 O O . PHE B 1 221 ? 41.735 44.070 32.532 1.00 54.25 222 PHE B O 1
#

Foldseek 3Di:
DWAFAWEEALFCALCLLVQLLCQLLPHDYHYDYDFALCCLVVCVVVVLEPVSADRWIDGPNHIDGDRVVSSLVSQVVSVFQDDDVVSNVVLVVLLVVLCVLLVLQQCLVQDDPVVNVVSLVCSLVCCLPVPQVPQLVQCVVVVDQDSTDPDHHSNLSSVLCSVVSSCVPVVCRCVVRDSSVVSNVVSCVRPSNVVCVDPPHSNGDHDDDVNSVRCCRSVVD/DKAKEKEDAQFCPLCQLVQLLCLLLVHDHHYDYDFALVVLVPVQVVPQQPVSADTWICTPNHIDHDRVVNVVVRQVVSVQQDDDPVQSVVLVVLLVLLVVLVVLQQPLVLDDPVRSVVSLVVSLCCCLVPNQVVQLVCCVVVPAQARTPNDHHSSLSSVLVSVVSNCVSPVCSCVPRVSVVCNNVSVCPDVSNVVCVPPDHSRHDHDDPVRSVSVCRSNVD

Radius of gyration: 21.83 Å; Cα contacts (8 Å, |Δi|>4): 600; chains: 2; bounding box: 62×52×48 Å

CATH classification: 3.40.30.10 (+1 more: 1.20.1050.10)

B-factor: mean 49.1, std 15.25, range [2.0, 90.49]

Organism: Mus musculus (NCBI:txid10090)

Sequence (442 aa):
AAKPKLYYFNGRGRMESIRWLLAAAGVEFEEEFLETREQYEKMQKDGHLLFGQVPLVEIDGMMLTQTRAILSYLAAKYNLYGKDLKERVRIDMYADGTQDLMMMIAVAPFKTPKEKEESYDLILSRAKTRYFPVFEKILKDHGEAFLVGNQLSWADIQLLEAILMVEELSAPVLSDFPLLQAFKTRISNIPTIKKFLQPGSQRKPPPDGPYVEVVRIVLKFAAKPKLYYFNGRGRMESIRWLLAAAGVEFEEEFLETREQYEKMQKDGHLLFGQVPLVEIDGMMLTQTRAILSYLAAKYNLYGKDLKERVRIDMYADGTQDLMMMIAVAPFKTPKEKEESYDLILSRAKTRYFPVFEKILKDHGEAFLVGNQLSWADIQLLEAILMVEELSAPVLSDFPLLQAFKTRISNIPTIKKFLQPGSQRKPPPDGPYVEVVRIVLKF

InterPro domains:
  IPR003080 Glutathione S-transferase, alpha class [PR01266] (15-29)
  IPR003080 Glutathione S-transferase, alpha class [PR01266] (82-98)
  IPR003080 Glutathione S-transferase, alpha class [PR01266] (134-148)
  IPR003080 Glutathione S-transferase, alpha class [PR01266] (192-209)
  IPR004045 Glutathione S-transferase, N-terminal [PF02798] (6-76)
  IPR004045 Glutathione S-transferase, N-terminal [PS50404] (3-83)
  IPR004046 Glutathione S-transferase, C-terminal [PF00043] (100-192)
  IPR010987 Glutathione S-transferase, C-terminal-like [PS50405] (85-208)
  IPR036249 Thioredoxin-like superfamily [SSF52833] (1-80)
  IPR036282 Glutathione S-transferase, C-terminal domain superfamily [SSF47616] (81-212)
  IPR040079 Glutathione transferase family [SFLDS00019] (5-203)
  IPR050213 Glutathione S-transferase superfamily [PTHR11571] (5-202)

Solvent-accessible surface area: 19922 Å² total; per-residue (Å²): 144,94,115,5,49,1,39,15,6,95,2,10,23,79,0,2,5,0,1,1,0,1,9,6,35,51,31,137,8,82,22,86,58,9,133,62,86,91,51,21,56,133,17,72,142,95,58,45,8,53,3,12,46,21,6,0,2,42,13,79,92,34,70,2,2,5,13,41,3,0,6,15,14,0,0,34,75,61,108,12,24,27,171,62,64,81,22,15,1,57,0,13,17,12,4,17,0,4,18,54,5,10,64,66,10,27,63,2,26,78,119,63,94,138,55,58,125,92,15,55,78,92,1,26,54,75,0,87,94,52,8,2,54,26,2,18,135,19,6,128,104,52,55,55,39,32,0,6,50,82,102,28,2,5,2,0,1,0,1,0,1,4,0,22,12,0,30,74,85,26,83,94,10,6,70,111,17,77,57,0,70,53,0,59,78,84,1,21,81,30,109,46,1,105,135,13,53,87,138,70,34,68,60,18,79,53,39,60,43,83,20,42,98,52,7,141,101,3,44,87,149,163,56,135,11,61,3,34,24,15,83,4,12,22,67,0,4,14,0,3,4,0,0,15,11,27,46,34,158,11,81,36,90,61,9,104,55,87,81,52,42,42,110,27,50,166,96,60,64,8,57,1,4,52,40,1,7,0,74,5,62,62,64,86,0,2,5,15,74,1,0,6,16,13,0,0,14,83,56,108,25,5,21,112,70,67,95,34,57,5,94,0,19,10,8,6,16,0,1,12,53,1,12,67,48,6,31,70,0,14,39,82,62,98,158,92,52,86,110,39,64,74,84,1,40,57,68,0,89,111,61,4,0,49,32,1,19,113,32,1,133,114,66,52,67,35,52,5,23,28,74,102,34,3,7,1,0,0,0,1,0,1,0,0,26,13,0,30,87,66,26,74,98,7,8,84,106,23,80,62,0,80,45,0,54,78,84,2,22,92,36,109,42,2,97,146,12,53,92,150,59,53,64,61,22,84,67,40,67,52,108,22,14,96,63,7,84,79,2,65,96,164

Nearest PDB structures (foldseek):
  1b48-assembly1_A  TM=1.005E+00  e=5.852E-38  Mus musculus
  2r3x-assembly1_B  TM=9.860E-01  e=8.188E-25  Homo sapiens
  1ydk-assembly1_B  TM=9.788E-01  e=6.287E-25  Homo sapiens
  1gse-assembly1_B  TM=9.795E-01  e=8.188E-25  Homo sapiens
  5jcu-assembly2_D  TM=9.801E-01  e=1.124E-24  Homo sapiens

Secondary structure (DSSP, 8-state):
----EEEB-SS-TTTHHHHHHHHHHT------B---HHHHHHHHTTT-SSSS-S-EEEETTEEE--HHHHHHHHHHHTT-S-SSHHHHHHHHHHHHHHHHHHHHHHHGGGS-HHHHHHHHHHHHHHIIIIIHHHHHHHHHHTTSSSSSSSS--HHHHHHHHHHHHHHTT-TTGGGG-HHHHHHHHHHHTSHHHHHHHSTTSSPPPP--HHHHHHHHHHT--/----EEE--SSSHHHHHHHHHHHHTT---B------HHHHHHHHHHH--TTS-S-EEEETTEEE-SHHHHHHHHHHHTT-S-SSHHHHHHHHHHHHHHHHHHHHHHHGGGS-HHHHHHHHHHHHHHIIIIIHHHHHHHHHHH--SSSSSSS--HHHHHHHHHHHHHHTT-GGGGGG-HHHHHHHHHHHTSHHHHHHHSSSSS------HHHHHHHHHHTT-

GO terms:
  GO:0004364 glutathione transferase activity (F, EXP)
  GO:0061771 response to caloric restriction (P, IDA)
  GO:0004364 glutathione transferase activity (F, TAS)
  GO:0005739 mitochondrion (C, IDA)